Protein 8UNK (pdb70)

Solvent-accessible surface area: 29110 Å² total; per-residue (Å²): 122,57,87,90,66,78,44,112,59,23,75,29,35,27,79,60,9,4,39,72,16,42,107,47,20,2,30,78,3,5,83,21,0,11,54,0,5,60,50,32,1,35,6,4,35,0,46,28,17,60,46,86,71,13,94,2,58,8,22,116,27,119,22,41,58,1,34,102,49,4,43,91,62,42,64,0,0,60,74,1,0,4,2,0,0,59,0,0,56,60,32,4,1,3,23,28,2,23,5,53,16,0,20,54,56,81,73,2,52,0,44,28,4,8,27,2,32,86,30,121,40,45,197,55,8,1,41,0,0,23,4,2,5,39,21,2,84,33,64,11,97,112,76,60,73,28,0,30,92,79,0,17,67,0,0,66,67,55,23,120,43,68,50,67,2,38,69,32,15,64,72,40,104,83,77,81,91,136,174,58,64,43,46,7,18,34,54,2,64,64,30,86,92,1,134,89,115,50,54,22,16,19,3,28,0,57,11,5,0,35,123,32,2,13,85,22,0,35,79,9,3,73,113,18,172,67,47,10,200,49,68,54,54,0,2,12,4,3,1,6,6,53,124,98,47,144,57,0,48,143,52,0,14,13,129,115,22,39,5,2,20,7,2,86,84,85,46,22,63,48,5,89,87,70,17,19,32,59,125,36,90,83,27,19,55,76,67,89,68,15,23,143,62,0,87,69,43,21,106,17,76,28,51,27,95,14,37,35,21,0,20,5,70,0,0,31,23,48,34,227,96,32,0,0,0,0,0,0,4,38,60,33,0,0,0,0,0,1,21,39,105,34,66,54,42,24,38,94,35,55,62,39,145,65,147,115,80,7,1,40,28,0,14,82,17,2,33,67,7,5,46,47,0,42,140,71,36,58,101,116,38,0,57,4,0,0,0,0,8,0,13,5,82,16,53,0,0,50,3,0,0,3,4,0,9,6,6,3,77,78,28,89,71,30,4,1,3,2,2,5,1,0,0,1,9,20,5,6,20,56,45,39,103,91,74,13,2,1,0,6,0,13,50,43,21,4,26,0,1,10,70,45,88,70,67,15,37,47,10,6,23,35,62,66,30,6,3,8,40,2,4,15,47,0,0,128,96,11,121,23,72,83,77,1,14,59,105,0,14,118,46,4,79,50,8,172,118,35,12,113,14,59,24,32,4,22,15,40,18,1,16,0,31,24,1,4,67,16,0,54,148,9,70,62,81,69,51,114,63,52,4,0,0,26,0,2,4,2,1,1,0,2,0,1,0,24,2,0,3,116,0,13,72,84,33,128,18,60,13,0,7,0,3,0,39,12,0,39,0,89,52,2,77,90,1,0,31,38,4,1,133,71,68,100,16,83,39,60,27,9,67,130,54,40,6,5,15,0,0,0,0,0,0,25,1,0,9,13,4,50,111,49,58,65,186,14,62,79,108,98,0,71,24,49,30,51,17,133,4,48,83,4,111,26,98,38,109,152,109,136,58,90,101,51,10,42,71,15,67,69,9,1,21,26,3,36,110,32,50,125,64,105,136,52,102,61,112,60,86,156,142,61,63,73,44,37,58,60,26,33,62,50,21,29,50,7,3,77,96,22,122

Nearest PDB structures (foldseek):
  8up5-assembly1_B  TM=9.935E-01  e=3.273E-28  Methanocaldococcus jannaschii
  9d85-assembly1_B  TM=9.895E-01  e=4.554E-28  Methanocaldococcus jannaschii
  3en9-assembly1_A  TM=9.922E-01  e=3.893E-27  Methanocaldococcus jannaschii
  2vwb-assembly2_B  TM=9.835E-01  e=2.028E-26  Methanocaldococcus jannaschii DSM 2661
  3en9-assembly2_B  TM=9.904E-01  e=1.180E-25  Methanocaldococcus jannaschii

Sequence (691 aa):
DVIIKERVKKGYRDERLDENIRKSRTAREARYLALVKDFGIPAPYIFDVDLDNKRIMMSYINGKLAKDVIEDNLDIAYKIGEIVGKLHKNDVIHNDLTTSNFIFDKDLYIIDFGLGKISNLDRDKAVDLIVFKKAVLSTHHEKFDEIWERFLEGYKSVYDRWEIILELMKDVERRARYPMIIRGIRGARINNEIFNLGKFQILNADVVATKKHVLHAINQAKTKKPIAKSFWMEILVRASGQRQIHEAIKIIGAKDGNVCLICEEETFRKIYELIGGEIDDSVLEINEDKERLIREIFKIRGFGNVVERVLEKIALIELKMICLGLEGTAEKTGVGIVTSDGEVLFNKTIMYKPPREAADHHAETFPKLIKEAFEVVDKNEIDLIAFSQGPGLGPSLRVTATVARTLSLTLKKPIIGVNHCIAHIEIGKLTTEEDPLTLYVSGGNTQVIAYVSKKYRVFGETLDIAVGNCLDQFARYVNLPHPGGPYIEELARKGKKLVDLPYTVKGMDIAFSGLLTAAMRAYDAGERLEDICYSLQEYAFSMLTEITERALAHTNKGEVMLVGGVAANNRLREMLKAMCEGQNVDFYVPPKEFCGDNGAMIAWLGLLMHKNGRWMSLDETKIIPNYRTDMVEVNWIEFPSEDVAKVVYEAVLYEHLSVPYRRSEIDFKLSALRGTVNSYLRWIKAAIDVI

B-factor: mean 118.72, std 49.41, range [30.0, 345.4]

Organism: Methanocaldococcus jannaschii (strain ATCC 43067 / DSM 2661 / JAL-1 / JCM 10045 / NBRC 100440) (NCBI:txid243232)

Structure (mmCIF, N/CA/C/O backbone):
data_8UNK
#
_entry.id   8UNK
#
_cell.length_a   1.00
_cell.length_b   1.00
_cell.length_c   1.00
_cell.angle_alpha   90.00
_cell.angle_beta   90.00
_cell.angle_gamma   90.00
#
_symmetry.space_group_name_H-M   'P 1'
#
loop_
_entity.id
_entity.type
_entity.pdbx_description
1 polymer 'Probable bifunctional tRNA threonylcarbamoyladenosine biosynthesis protein'
2 polymer 'Regulatory protein Cgi121'
3 polymer 'Probable bifunctional tRNA threonylcarbamoyladenosine biosynthesis protein'
4 polymer 'KEOPS complex Pcc1-like subunit'
#
loop_
_atom_site.group_PDB
_atom_site.id
_atom_site.type_symbol
_atom_site.label_atom_id
_atom_site.label_alt_id
_atom_site.label_comp_id
_atom_site.label_asym_id
_atom_site.label_entity_id
_atom_site.label_seq_id
_atom_site.pdbx_PDB_ins_code
_atom_site.Cartn_x
_atom_site.Cartn_y
_atom_site.Cartn_z
_atom_site.occupancy
_atom_site.B_iso_or_equiv
_atom_site.auth_seq_id
_atom_site.auth_comp_id
_atom_site.auth_asym_id
_atom_site.auth_atom_id
_atom_site.pdbx_PDB_model_num
ATOM 1 N N . ASP A 1 24 ? 89.189 108.458 136.996 1.00 104.19 356 ASP B N 1
ATOM 2 C CA . ASP A 1 24 ? 89.036 107.737 135.739 1.00 104.68 356 ASP B CA 1
ATOM 3 C C . ASP A 1 24 ? 90.381 107.223 135.239 1.00 104.85 356 ASP B C 1
ATOM 4 O O . ASP A 1 24 ? 91.437 107.664 135.693 1.00 104.27 356 ASP B O 1
ATOM 8 N N . VAL A 1 25 ? 90.334 106.276 134.304 1.00 98.62 357 VAL B N 1
ATOM 9 C CA . VAL A 1 25 ? 91.540 105.654 133.775 1.00 96.94 357 VAL B CA 1
ATOM 10 C C . VAL A 1 25 ? 91.144 104.815 132.570 1.00 96.68 357 VAL B C 1
ATOM 11 O O . VAL A 1 25 ? 90.010 104.339 132.476 1.00 98.78 357 VAL B O 1
ATOM 24 N N . ILE A 1 26 ? 92.084 104.638 131.641 1.00 95.10 358 ILE B N 1
ATOM 25 C CA . ILE A 1 26 ? 91.853 103.869 130.425 1.00 96.60 358 ILE B CA 1
ATOM 26 C C . ILE A 1 26 ? 93.011 102.904 130.212 1.00 96.88 358 ILE B C 1
ATOM 27 O O . ILE A 1 26 ? 94.150 103.164 130.615 1.00 97.74 358 ILE B O 1
ATOM 43 N N . ILE A 1 27 ? 92.715 101.797 129.535 1.00 86.26 359 ILE B N 1
ATOM 44 C CA . ILE A 1 27 ? 93.663 100.709 129.318 1.00 84.20 359 ILE B CA 1
ATOM 45 C C . ILE A 1 27 ? 93.936 100.592 127.824 1.00 85.51 359 ILE B C 1
ATOM 46 O O . ILE A 1 27 ? 93.000 100.570 127.015 1.00 86.23 359 ILE B O 1
ATOM 62 N N . LYS A 1 28 ? 95.215 100.517 127.462 1.00 75.32 360 LYS B N 1
ATOM 63 C CA . LYS A 1 28 ? 95.660 100.490 126.076 1.00 76.42 360 LYS B CA 1
ATOM 64 C C . LYS A 1 28 ? 96.434 99.203 125.827 1.00 77.20 360 LYS B C 1
ATOM 65 O O . LYS A 1 28 ? 97.306 98.834 126.622 1.00 76.47 360 LYS B O 1
ATOM 84 N N . GLU A 1 29 ? 96.120 98.529 124.719 1.00 82.21 361 GLU B N 1
ATOM 85 C CA . GLU A 1 29 ? 96.681 97.221 124.408 1.00 80.60 361 GLU B CA 1
ATOM 86 C C . GLU A 1 29 ? 97.223 97.201 122.986 1.00 81.19 361 GLU B C 1
ATOM 87 O O . GLU A 1 29 ? 96.633 97.792 122.077 1.00 79.34 361 GLU B O 1
ATOM 99 N N . ARG A 1 30 ? 98.350 96.509 122.801 1.00 77.26 362 ARG B N 1
ATOM 100 C CA . ARG A 1 30 ? 98.950 96.319 121.480 1.00 76.77 362 ARG B CA 1
ATOM 101 C C . ARG A 1 30 ? 98.541 94.938 120.975 1.00 72.04 362 ARG B C 1
ATOM 102 O O . ARG A 1 30 ? 99.256 93.947 121.125 1.00 71.40 362 ARG B O 1
ATOM 123 N N . VAL A 1 31 ? 97.357 94.885 120.360 1.00 76.03 363 VAL B N 1
ATOM 124 C CA . VAL A 1 31 ? 96.817 93.609 119.912 1.00 78.84 363 VAL B CA 1
ATOM 125 C C . VAL A 1 31 ? 97.794 92.934 118.953 1.00 79.02 363 VAL B C 1
ATOM 126 O O . VAL A 1 31 ? 98.625 93.578 118.302 1.00 78.74 363 VAL B O 1
ATOM 139 N N . LYS A 1 32 ? 97.687 91.610 118.875 1.00 77.06 364 LYS B N 1
ATOM 140 C CA . LYS A 1 32 ? 98.550 90.804 118.016 1.00 75.85 364 LYS B CA 1
ATOM 141 C C . LYS A 1 32 ? 97.920 90.725 116.633 1.00 74.75 364 LYS B C 1
ATOM 142 O O . LYS A 1 32 ? 97.089 89.855 116.364 1.00 75.79 364 LYS B O 1
ATOM 146 N N . LYS A 1 33 ? 98.316 91.639 115.747 1.00 68.94 365 LYS B N 1
ATOM 147 C CA . LYS A 1 33 ? 97.799 91.643 114.385 1.00 68.85 365 LYS B CA 1
ATOM 148 C C . LYS A 1 33 ? 98.119 90.317 113.708 1.00 67.94 365 LYS B C 1
ATOM 149 O O . LYS A 1 33 ? 99.287 89.926 113.610 1.00 67.79 365 LYS B O 1
ATOM 153 N N . GLY A 1 34 ? 97.083 89.622 113.239 1.00 70.28 366 GLY B N 1
ATOM 154 C CA . GLY A 1 34 ? 97.278 88.288 112.701 1.00 69.94 366 GLY B CA 1
ATOM 155 C C . GLY A 1 34 ? 98.130 88.259 111.448 1.00 70.49 366 GLY B C 1
ATOM 156 O O . GLY A 1 34 ? 98.868 87.297 111.219 1.00 68.44 366 GLY B O 1
ATOM 160 N N . TYR A 1 35 ? 98.044 89.302 110.621 1.00 74.05 367 TYR B N 1
ATOM 161 C CA . TYR A 1 35 ? 98.709 89.267 109.324 1.00 73.08 367 TYR B CA 1
ATOM 162 C C . TYR A 1 35 ? 100.222 89.142 109.444 1.00 72.23 367 TYR B C 1
ATOM 163 O O . TYR A 1 35 ? 100.875 88.743 108.475 1.00 72.97 367 TYR B O 1
ATOM 181 N N . ARG A 1 36 ? 100.794 89.468 110.596 1.00 71.88 368 ARG B N 1
ATOM 182 C CA . ARG A 1 36 ? 102.239 89.479 110.762 1.00 70.80 368 ARG B CA 1
ATOM 183 C C . ARG A 1 36 ? 102.706 88.249 111.530 1.00 68.60 368 ARG B C 1
ATOM 184 O O . ARG A 1 36 ? 101.920 87.526 112.147 1.00 68.20 368 ARG B O 1
ATOM 205 N N . ASP A 1 37 ? 104.015 88.018 111.479 1.00 65.44 369 ASP B N 1
ATOM 206 C CA . ASP A 1 37 ? 104.600 86.868 112.151 1.00 66.84 369 ASP B CA 1
ATOM 207 C C . ASP A 1 37 ? 104.377 86.966 113.653 1.00 67.72 369 ASP B C 1
ATOM 208 O O . ASP A 1 37 ? 104.628 88.008 114.263 1.00 71.11 369 ASP B O 1
ATOM 217 N N . GLU A 1 38 ? 103.919 85.865 114.253 1.00 63.98 370 GLU B N 1
ATOM 218 C CA . GLU A 1 38 ? 103.600 85.881 115.677 1.00 62.51 370 GLU B CA 1
ATOM 219 C C . GLU A 1 38 ? 104.829 86.205 116.516 1.00 61.35 370 GLU B C 1
ATOM 220 O O . GLU A 1 38 ? 104.747 86.983 117.473 1.00 63.46 370 GLU B O 1
ATOM 224 N N . ARG A 1 39 ? 105.978 85.620 116.174 1.00 65.86 371 ARG B N 1
ATOM 225 C CA . ARG A 1 39 ? 107.196 85.871 116.939 1.00 66.20 371 ARG B CA 1
ATOM 226 C C . ARG A 1 39 ? 107.541 87.355 116.940 1.00 67.59 371 ARG B C 1
ATOM 227 O O . ARG A 1 39 ? 107.562 88.006 117.993 1.00 70.74 371 ARG B O 1
ATOM 231 N N . LEU A 1 40 ? 107.813 87.911 115.757 1.00 68.93 372 LEU B N 1
ATOM 232 C CA . LEU A 1 40 ? 108.146 89.327 115.673 1.00 66.11 372 LEU B CA 1
ATOM 233 C C . LEU A 1 40 ? 106.966 90.201 116.072 1.00 64.54 372 LEU B C 1
ATOM 234 O O . LEU A 1 40 ? 107.167 91.310 116.569 1.00 70.08 372 LEU B O 1
ATOM 250 N N . ASP A 1 41 ? 105.735 89.731 115.871 1.00 65.06 373 ASP B N 1
ATOM 251 C CA . ASP A 1 41 ? 104.583 90.505 116.324 1.00 64.56 373 ASP B CA 1
ATOM 252 C C . ASP A 1 41 ? 104.640 90.728 117.829 1.00 66.60 373 ASP B C 1
ATOM 253 O O . ASP A 1 41 ? 104.535 91.863 118.307 1.00 71.97 373 ASP B O 1
ATOM 262 N N . GLU A 1 42 ? 104.814 89.649 118.594 1.00 70.81 374 GLU B N 1
ATOM 263 C CA . GLU A 1 42 ? 104.921 89.779 120.043 1.00 69.10 374 GLU B CA 1
ATOM 264 C C . GLU A 1 42 ? 106.151 90.586 120.430 1.00 69.90 374 GLU B C 1
ATOM 265 O O . GLU A 1 42 ? 106.097 91.412 121.349 1.00 73.57 374 GLU B O 1
ATOM 269 N N . ASN A 1 43 ? 107.274 90.358 119.746 1.00 71.63 375 ASN B N 1
ATOM 270 C CA . ASN A 1 43 ? 108.487 91.109 120.055 1.00 72.56 375 ASN B CA 1
ATOM 271 C C . ASN A 1 43 ? 108.254 92.608 119.907 1.00 69.83 375 ASN B C 1
ATOM 272 O O . ASN A 1 43 ? 108.598 93.397 120.796 1.00 73.61 375 ASN B O 1
ATOM 283 N N . ILE A 1 44 ? 107.659 93.017 118.787 1.00 59.46 376 ILE B N 1
ATOM 284 C CA . ILE A 1 44 ? 107.446 94.434 118.525 1.00 58.92 376 ILE B CA 1
ATOM 285 C C . ILE A 1 44 ? 106.406 95.003 119.475 1.00 59.85 376 ILE B C 1
ATOM 286 O O . ILE A 1 44 ? 106.533 96.141 119.933 1.00 68.23 376 ILE B O 1
ATOM 302 N N . ARG A 1 45 ? 105.357 94.238 119.784 1.00 66.10 377 ARG B N 1
ATOM 303 C CA . ARG A 1 45 ? 104.374 94.730 120.742 1.00 66.54 377 ARG B CA 1
ATOM 304 C C . ARG A 1 45 ? 105.018 94.984 122.098 1.00 66.83 377 ARG B C 1
ATOM 305 O O . ARG A 1 45 ? 104.781 96.026 122.721 1.00 69.41 377 ARG B O 1
ATOM 326 N N . LYS A 1 46 ? 105.849 94.049 122.565 1.00 70.96 378 LYS B N 1
ATOM 327 C CA . LYS A 1 46 ? 106.519 94.229 123.848 1.00 69.92 378 LYS B CA 1
ATOM 328 C C . LYS A 1 46 ? 107.449 95.434 123.813 1.00 71.37 378 LYS B C 1
ATOM 329 O O . LYS A 1 46 ? 107.454 96.258 124.736 1.00 75.85 378 LYS B O 1
ATOM 348 N N . SER A 1 47 ? 108.250 95.551 122.752 1.00 65.69 379 SER B N 1
ATOM 349 C CA . SER A 1 47 ? 109.192 96.662 122.665 1.00 64.18 379 SER B CA 1
ATOM 350 C C . SER A 1 47 ? 108.462 97.996 122.630 1.00 63.55 379 SER B C 1
ATOM 351 O O . SER A 1 47 ? 108.883 98.960 123.278 1.00 70.13 379 SER B O 1
ATOM 359 N N . ARG A 1 48 ? 107.361 98.070 121.883 1.00 61.37 380 ARG B N 1
ATOM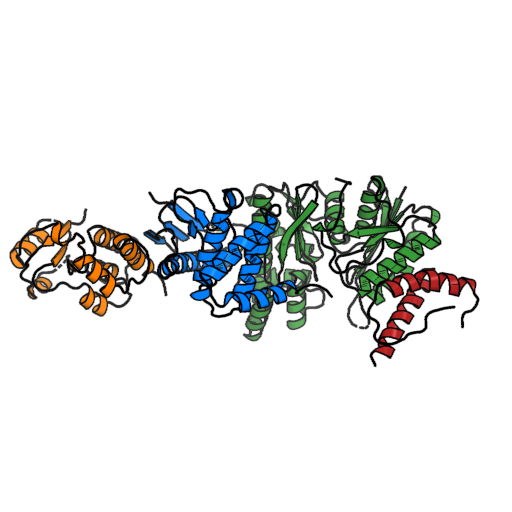 360 C CA . ARG A 1 48 ? 106.629 99.323 121.775 1.00 60.48 380 ARG B CA 1
ATOM 361 C C . ARG A 1 48 ? 105.934 99.667 123.083 1.00 64.02 380 ARG B C 1
ATOM 362 O O . ARG A 1 48 ? 105.891 100.837 123.471 1.00 68.92 380 ARG B O 1
ATOM 383 N N . THR A 1 49 ? 105.396 98.669 123.785 1.00 65.87 381 THR B N 1
ATOM 384 C CA . THR A 1 49 ? 104.807 98.938 125.092 1.00 65.41 381 THR B CA 1
ATOM 385 C C . THR A 1 49 ? 105.858 99.455 126.067 1.00 67.02 381 THR B C 1
ATOM 386 O O . THR A 1 49 ? 105.622 100.431 126.791 1.00 70.81 381 THR B O 1
ATOM 397 N N . ALA A 1 50 ? 107.036 98.826 126.085 1.00 58.34 382 ALA B N 1
ATOM 398 C CA . ALA A 1 50 ? 108.094 99.263 126.989 1.00 59.67 382 ALA B CA 1
ATOM 399 C C . ALA A 1 50 ? 108.548 100.680 126.662 1.00 62.98 382 ALA B C 1
ATOM 400 O O . ALA A 1 50 ? 108.696 101.520 127.558 1.00 65.18 382 ALA B O 1
ATOM 407 N N . ARG A 1 51 ? 108.780 100.964 125.379 1.00 65.54 383 ARG B N 1
ATOM 408 C CA . ARG A 1 51 ? 109.216 102.300 124.990 1.00 64.51 383 ARG B CA 1
ATOM 409 C C . ARG A 1 51 ? 108.150 103.339 125.305 1.00 64.42 383 ARG B C 1
ATOM 410 O O . ARG A 1 51 ? 108.463 104.427 125.803 1.00 69.99 383 ARG B O 1
ATOM 431 N N . GLU A 1 52 ? 106.884 103.029 125.020 1.00 64.55 384 GLU B N 1
ATOM 432 C CA . GLU A 1 52 ? 105.816 103.972 125.313 1.00 64.59 384 GLU B CA 1
ATOM 433 C C . GLU A 1 52 ? 105.759 104.272 126.800 1.00 69.04 384 GLU B C 1
ATOM 434 O O . GLU A 1 52 ? 105.677 105.434 127.202 1.00 75.39 384 GLU B O 1
ATOM 446 N N . ALA A 1 53 ? 105.810 103.237 127.639 1.00 67.79 385 ALA B N 1
ATOM 447 C CA . ALA A 1 53 ? 105.789 103.473 129.078 1.00 67.78 385 ALA B CA 1
ATOM 448 C C . ALA A 1 53 ? 106.960 104.349 129.496 1.00 66.09 385 ALA B C 1
ATOM 449 O O . ALA A 1 53 ? 106.779 105.392 130.142 1.00 67.20 385 ALA B O 1
ATOM 456 N N . ARG A 1 54 ? 108.172 103.955 129.099 1.00 61.00 386 ARG B N 1
ATOM 457 C CA . ARG A 1 54 ? 109.362 104.664 129.547 1.00 62.05 386 ARG B CA 1
ATOM 458 C C . ARG A 1 54 ? 109.317 106.127 129.142 1.00 63.31 386 ARG B C 1
ATOM 459 O O . ARG A 1 54 ? 109.615 107.009 129.954 1.00 67.45 386 ARG B O 1
ATOM 480 N N . TYR A 1 55 ? 108.930 106.414 127.899 1.00 68.32 387 TYR B N 1
ATOM 481 C CA . TYR A 1 55 ? 109.010 107.788 127.426 1.00 64.16 387 TYR B CA 1
ATOM 482 C C . TYR A 1 55 ? 107.808 108.621 127.845 1.00 64.70 387 TYR B C 1
ATOM 483 O O . TYR A 1 55 ? 107.972 109.808 128.135 1.00 70.54 387 TYR B O 1
ATOM 501 N N . LEU A 1 56 ? 106.607 108.045 127.910 1.00 63.94 388 LEU B N 1
ATOM 502 C CA . LEU A 1 56 ? 105.491 108.772 128.495 1.00 64.69 388 LEU B CA 1
ATOM 503 C C . LEU A 1 56 ? 105.748 109.114 129.951 1.00 65.39 388 LEU B C 1
ATOM 504 O O . LEU A 1 56 ? 105.184 110.089 130.456 1.00 64.83 388 LEU B O 1
ATOM 520 N N . ALA A 1 57 ? 106.575 108.330 130.645 1.00 70.98 389 ALA B N 1
ATOM 521 C CA . ALA A 1 57 ? 106.947 108.709 132.002 1.00 71.47 389 ALA B CA 1
ATOM 522 C C . ALA A 1 57 ? 108.041 109.770 132.000 1.00 70.83 389 ALA B C 1
ATOM 523 O O . ALA A 1 57 ? 107.919 110.798 132.675 1.00 71.65 389 ALA B O 1
ATOM 530 N N . LEU A 1 58 ? 109.113 109.541 131.239 1.00 67.28 390 LEU B N 1
ATOM 531 C CA . LEU A 1 58 ? 110.238 110.468 131.213 1.00 66.86 390 LEU B CA 1
ATOM 532 C C . LEU A 1 58 ? 109.860 111.829 130.647 1.00 68.66 390 LEU B C 1
ATOM 533 O O . LEU A 1 58 ? 110.588 112.801 130.869 1.00 70.15 390 LEU B O 1
ATOM 549 N N . VAL A 1 59 ? 108.748 111.923 129.916 1.00 72.89 391 VAL B N 1
ATOM 550 C CA . VAL A 1 59 ? 108.376 113.191 129.302 1.00 70.56 391 VAL B CA 1
ATOM 551 C C . VAL A 1 59 ? 108.017 114.220 130.364 1.00 71.48 391 VAL B C 1
ATOM 552 O O . VAL A 1 59 ? 108.294 115.413 130.198 1.00 74.97 391 VAL B O 1
ATOM 565 N N . LYS A 1 60 ? 107.401 113.789 131.467 1.00 76.36 392 LYS B N 1
ATOM 566 C CA . LYS A 1 60 ? 107.014 114.720 132.519 1.00 77.31 392 LYS B CA 1
ATOM 567 C C . LYS A 1 60 ? 108.208 115.315 133.252 1.00 77.63 392 LYS B C 1
ATOM 568 O O . LYS A 1 60 ? 108.036 116.296 133.982 1.00 78.15 392 LYS B O 1
ATOM 587 N N . ASP A 1 61 ? 109.406 114.754 133.080 1.00 83.26 393 ASP B N 1
ATOM 588 C CA . ASP A 1 61 ? 110.595 115.375 133.648 1.00 82.30 393 ASP B CA 1
ATOM 589 C C . ASP A 1 61 ? 110.871 116.736 133.027 1.00 81.00 393 ASP B C 1
ATOM 590 O O . ASP A 1 61 ? 111.664 117.507 133.577 1.00 82.98 393 ASP B O 1
ATOM 599 N N . PHE A 1 62 ? 110.242 117.042 131.892 1.00 69.49 394 PHE B N 1
ATOM 600 C CA . PHE A 1 62 ? 110.471 118.285 131.169 1.00 67.32 394 PHE B CA 1
ATOM 601 C C . PHE A 1 62 ? 109.246 119.192 131.178 1.00 66.47 394 PHE B C 1
ATOM 602 O O . PHE A 1 62 ? 109.145 120.100 130.349 1.00 68.78 394 PHE B O 1
ATOM 619 N N . GLY A 1 63 ? 108.312 118.962 132.096 1.00 71.60 395 GLY B N 1
ATOM 620 C CA . GLY A 1 63 ? 107.157 119.824 132.233 1.00 73.72 395 GLY B CA 1
ATOM 621 C C . GLY A 1 63 ? 106.075 119.618 131.202 1.00 74.00 395 GLY B C 1
ATOM 622 O O . GLY A 1 63 ? 105.131 120.414 131.155 1.00 75.08 395 GLY B O 1
ATOM 626 N N . ILE A 1 64 ? 106.173 118.579 130.381 1.00 64.78 396 ILE B N 1
ATOM 627 C CA . ILE A 1 64 ? 105.210 118.326 129.314 1.00 62.53 396 ILE B CA 1
ATOM 628 C C . ILE A 1 64 ? 104.031 117.565 129.916 1.00 63.50 396 ILE B C 1
ATOM 629 O O . ILE A 1 64 ? 104.237 116.473 130.465 1.00 67.69 396 ILE B O 1
ATOM 645 N N . PRO A 1 65 ? 102.809 118.085 129.837 1.00 65.38 397 PRO B N 1
ATOM 646 C CA . PRO A 1 65 ? 101.661 117.311 130.321 1.00 68.55 397 PRO B CA 1
ATOM 647 C C . PRO A 1 65 ? 101.542 115.993 129.570 1.00 69.78 397 PRO B C 1
ATOM 648 O O . PRO A 1 65 ? 101.815 115.914 128.371 1.00 69.31 397 PRO B O 1
ATOM 659 N N . ALA A 1 66 ? 101.145 114.950 130.291 1.00 69.41 398 ALA B N 1
ATOM 660 C CA . ALA A 1 66 ? 101.003 113.622 129.713 1.00 69.22 398 ALA B CA 1
ATOM 661 C C . ALA A 1 66 ? 100.160 112.777 130.656 1.00 71.27 398 ALA B C 1
ATOM 662 O O . ALA A 1 66 ? 100.029 113.109 131.840 1.00 70.75 398 ALA B O 1
ATOM 669 N N . PRO A 1 67 ? 99.563 111.693 130.164 1.00 75.89 399 PRO B N 1
ATOM 670 C CA . PRO A 1 67 ? 98.836 110.791 131.062 1.00 75.25 399 PRO B CA 1
ATOM 671 C C . PRO A 1 67 ? 99.777 110.047 131.998 1.00 75.14 399 PRO B C 1
ATOM 672 O O . PRO A 1 67 ? 100.910 109.711 131.645 1.00 74.48 399 PRO B O 1
ATOM 683 N N . TYR A 1 68 ? 99.287 109.793 133.209 1.00 82.65 400 TYR B N 1
ATOM 684 C CA . TYR A 1 68 ? 100.038 109.047 134.205 1.00 81.76 400 TYR B CA 1
ATOM 685 C C . TYR A 1 68 ? 99.968 107.551 133.918 1.00 83.04 400 TYR B C 1
ATOM 686 O O . TYR A 1 68 ? 98.925 107.012 133.544 1.00 84.09 400 TYR B O 1
ATOM 704 N N . ILE A 1 69 ? 101.100 106.877 134.114 1.00 83.24 401 ILE B N 1
ATOM 705 C CA . ILE A 1 69 ? 101.190 105.436 133.904 1.00 81.13 401 ILE B CA 1
ATOM 706 C C . ILE A 1 69 ? 100.861 104.737 135.216 1.00 81.15 401 ILE B C 1
ATOM 707 O O . ILE A 1 69 ? 101.749 104.471 136.032 1.00 82.92 401 ILE B O 1
ATOM 723 N N . PHE A 1 70 ? 99.578 104.446 135.436 1.00 83.76 402 PHE B N 1
ATOM 724 C CA . PHE A 1 70 ? 99.177 103.852 136.706 1.00 84.47 402 PHE B CA 1
ATOM 725 C C . PHE A 1 70 ? 99.680 102.419 136.833 1.00 83.06 402 PHE B C 1
ATOM 726 O O . PHE A 1 70 ? 100.157 102.023 137.902 1.00 82.18 402 PHE B O 1
ATOM 743 N N . ASP A 1 71 ? 99.583 101.622 135.769 1.00 86.70 403 ASP B N 1
ATOM 744 C CA . ASP A 1 71 ? 100.078 100.252 135.835 1.00 87.76 403 ASP B CA 1
ATOM 745 C C . ASP A 1 71 ? 100.531 99.780 134.460 1.00 86.16 403 ASP B C 1
ATOM 746 O O . ASP A 1 71 ? 100.044 100.259 133.433 1.00 83.30 403 ASP B O 1
ATOM 750 N N . VAL A 1 72 ? 101.454 98.821 134.459 1.00 81.41 404 VAL B N 1
ATOM 751 C CA . VAL A 1 72 ? 102.086 98.309 133.251 1.00 80.58 404 VAL B CA 1
ATOM 752 C C . VAL A 1 72 ? 102.014 96.788 133.271 1.00 84.86 404 VAL B C 1
ATOM 753 O O . VAL A 1 72 ? 102.126 96.159 134.328 1.00 85.13 404 VAL B O 1
ATOM 766 N N . ASP A 1 73 ? 101.824 96.195 132.091 1.00 87.78 405 ASP B N 1
ATOM 767 C CA . ASP A 1 73 ? 101.816 94.740 131.941 1.00 84.85 405 ASP B CA 1
ATOM 768 C C . ASP A 1 73 ? 102.480 94.407 130.609 1.00 86.12 405 ASP B C 1
ATOM 769 O O . ASP A 1 73 ? 101.856 94.529 129.551 1.00 87.40 405 ASP B O 1
ATOM 778 N N . LEU A 1 74 ? 103.748 93.993 130.666 1.00 75.31 406 LEU B N 1
ATOM 779 C CA . LEU A 1 74 ? 104.473 93.664 129.443 1.00 76.63 406 LEU B CA 1
ATOM 780 C C . LEU A 1 74 ? 103.990 92.348 128.846 1.00 76.86 406 LEU B C 1
ATOM 781 O O . LEU A 1 74 ? 103.851 92.230 127.623 1.00 77.56 406 LEU B O 1
ATOM 797 N N . ASP A 1 75 ? 103.734 91.345 129.689 1.00 71.12 407 ASP B N 1
ATOM 798 C CA . ASP A 1 75 ? 103.292 90.050 129.181 1.00 69.15 407 ASP B CA 1
ATOM 799 C C . ASP A 1 75 ? 101.984 90.181 128.412 1.00 70.00 407 ASP B C 1
ATOM 800 O O . ASP A 1 75 ? 101.866 89.704 127.278 1.00 70.92 407 ASP B O 1
ATOM 804 N N . ASN A 1 76 ? 100.990 90.832 129.010 1.00 86.63 408 ASN B N 1
ATOM 805 C CA . ASN A 1 76 ? 99.711 91.056 128.350 1.00 87.69 408 ASN B CA 1
ATOM 806 C C . ASN A 1 76 ? 99.735 92.246 127.403 1.00 88.14 408 ASN B C 1
ATOM 807 O O . ASN A 1 76 ? 98.754 92.462 126.685 1.00 89.93 408 ASN B O 1
ATOM 818 N N . LYS A 1 77 ? 100.820 93.018 127.381 1.00 76.13 409 LYS B N 1
ATOM 819 C CA . LYS A 1 77 ? 100.916 94.203 126.532 1.00 74.38 409 LYS B CA 1
ATOM 820 C C . LYS A 1 77 ? 99.788 95.183 126.839 1.00 75.35 409 LYS B C 1
ATOM 821 O O . LYS A 1 77 ? 99.233 95.818 125.940 1.00 76.69 409 LYS B O 1
ATOM 840 N N . ARG A 1 78 ? 99.445 95.308 128.118 1.00 84.32 410 ARG B N 1
ATOM 841 C CA . ARG A 1 78 ? 98.355 96.166 128.562 1.00 85.03 410 ARG B CA 1
ATOM 842 C C . ARG A 1 78 ? 98.916 97.224 129.500 1.00 85.05 410 ARG B C 1
ATOM 843 O O . ARG A 1 78 ? 99.482 96.892 130.546 1.00 86.30 410 ARG B O 1
ATOM 864 N N . ILE A 1 79 ? 98.755 98.491 129.131 1.00 81.07 411 ILE B N 1
ATOM 865 C CA . ILE A 1 79 ? 99.212 99.610 129.944 1.00 80.62 411 ILE B CA 1
ATOM 866 C C . ILE A 1 79 ? 97.992 100.427 130.342 1.00 80.61 411 ILE B C 1
ATOM 867 O O . ILE A 1 79 ? 97.235 100.882 129.479 1.00 79.60 411 ILE B O 1
ATOM 883 N N . MET A 1 80 ? 97.797 100.598 131.644 1.00 87.04 412 MET B N 1
ATOM 884 C CA . MET A 1 80 ? 96.660 101.327 132.183 1.00 87.72 412 MET B CA 1
ATOM 885 C C . MET A 1 80 ? 97.133 102.688 132.680 1.00 88.55 412 MET B C 1
ATOM 886 O O . MET A 1 80 ? 97.993 102.773 133.566 1.00 90.55 412 MET B O 1
ATOM 900 N N . MET A 1 81 ? 96.603 103.746 132.065 1.00 83.87 413 MET B N 1
ATOM 901 C CA . MET A 1 81 ? 97.052 105.111 132.292 1.00 83.65 413 MET B CA 1
ATOM 902 C C . MET A 1 81 ? 95.851 106.017 132.505 1.00 85.55 413 MET B C 1
ATOM 903 O O . MET A 1 81 ? 94.718 105.672 132.168 1.00 85.76 413 MET B O 1
ATOM 917 N N . SER A 1 82 ? 96.122 107.202 133.044 1.00 84.63 414 SER B N 1
ATOM 918 C CA . SER A 1 82 ? 95.061 108.165 133.298 1.00 83.50 414 SER B CA 1
ATOM 919 C C . SER A 1 82 ? 94.349 108.533 132.003 1.00 82.44 414 SER B C 1
ATOM 920 O O . SER A 1 82 ? 94.970 108.655 130.944 1.00 81.54 414 SER B O 1
ATOM 928 N N . TYR A 1 83 ? 93.032 108.704 132.093 1.00 95.78 415 TYR B N 1
ATOM 929 C CA . TYR A 1 83 ? 92.212 109.078 130.947 1.00 97.32 415 TYR B CA 1
ATOM 930 C C . TYR A 1 83 ? 92.054 110.593 130.921 1.00 98.11 415 TYR B C 1
ATOM 931 O O . TYR A 1 83 ? 91.691 111.202 131.933 1.00 98.11 415 TYR B O 1
ATOM 949 N N . ILE A 1 84 ? 92.318 111.196 129.765 1.00 88.19 416 ILE B N 1
ATOM 950 C CA . ILE A 1 84 ? 92.253 112.642 129.590 1.00 87.27 416 ILE B CA 1
ATOM 951 C C . ILE A 1 84 ? 91.034 112.961 128.738 1.00 87.33 416 ILE B C 1
ATOM 952 O O . ILE A 1 84 ? 90.879 112.424 127.635 1.00 87.36 416 ILE B O 1
ATOM 968 N N . ASN A 1 85 ? 90.171 113.837 129.245 1.00 105.97 417 ASN B N 1
ATOM 969 C CA . ASN A 1 85 ? 88.938 114.209 128.553 1.00 105.27 417 ASN B CA 1
ATOM 970 C C . ASN A 1 85 ? 89.193 115.503 127.792 1.00 104.98 417 ASN B C 1
ATOM 971 O O . ASN A 1 85 ? 88.868 116.593 128.268 1.00 106.55 417 ASN B O 1
ATOM 982 N N . GLY A 1 86 ? 89.777 115.382 126.603 1.00 92.89 418 GLY B N 1
ATOM 983 C CA . GLY A 1 86 ? 90.035 116.538 125.768 1.00 93.26 418 GLY B CA 1
ATOM 984 C C . GLY A 1 86 ? 90.070 116.189 124.296 1.00 93.08 418 GLY B C 1
ATOM 985 O O . GLY A 1 86 ? 90.460 115.078 123.924 1.00 92.62 418 GLY B O 1
ATOM 989 N N . LYS A 1 87 ? 89.667 117.130 123.448 1.00 93.64 419 LYS B N 1
ATOM 990 C CA . LYS A 1 87 ? 89.680 116.890 122.013 1.00 93.09 419 LYS B CA 1
ATOM 991 C C . LYS A 1 87 ? 91.108 116.678 121.526 1.00 92.22 419 LYS B C 1
ATOM 992 O O . LYS A 1 87 ? 92.049 117.316 122.006 1.00 92.50 419 LYS B O 1
ATOM 996 N N . LEU A 1 88 ? 91.266 115.770 120.570 1.00 79.22 420 LEU B N 1
ATOM 997 C CA . LEU A 1 88 ? 92.575 115.518 119.990 1.00 78.73 420 LEU B CA 1
ATOM 998 C C . LEU A 1 88 ? 93.061 116.751 119.238 1.00 80.28 420 LEU B C 1
ATOM 999 O O . LEU A 1 88 ? 92.269 117.554 118.739 1.00 81.29 420 LEU B O 1
ATOM 1015 N N . ALA A 1 89 ? 94.384 116.901 119.165 1.00 81.38 421 ALA B N 1
ATOM 1016 C CA . ALA A 1 89 ? 94.953 118.072 118.505 1.00 82.33 421 ALA B CA 1
ATOM 1017 C C . ALA A 1 89 ? 94.474 118.171 117.062 1.00 80.51 421 ALA B C 1
ATOM 1018 O O . ALA A 1 89 ? 94.069 119.245 116.602 1.00 81.46 421 ALA B O 1
ATOM 1025 N N . LYS A 1 90 ? 94.494 117.052 116.336 1.00 81.37 422 LYS B N 1
ATOM 1026 C CA . LYS A 1 90 ? 94.039 117.059 114.951 1.00 83.39 422 LYS B CA 1
ATOM 1027 C C . LYS A 1 90 ? 92.589 117.499 114.824 1.00 84.04 422 LYS B C 1
ATOM 1028 O O . LYS A 1 90 ? 92.179 117.939 113.744 1.00 84.10 422 LYS B O 1
ATOM 1032 N N . ASP A 1 91 ? 91.804 117.390 115.894 1.00 94.24 423 ASP B N 1
ATOM 1033 C CA . ASP A 1 91 ? 90.397 117.762 115.822 1.00 95.55 423 ASP B CA 1
ATOM 1034 C C . ASP A 1 91 ? 90.189 119.271 115.865 1.00 96.93 423 ASP B C 1
ATOM 1035 O O . ASP A 1 91 ? 89.244 119.773 115.245 1.00 97.67 423 ASP B O 1
ATOM 1044 N N . VAL A 1 92 ? 91.041 120.008 116.578 1.00 91.48 424 VAL B N 1
ATOM 1045 C CA . VAL A 1 92 ? 90.791 121.426 116.823 1.00 90.12 424 VAL B CA 1
ATOM 1046 C C . VAL A 1 92 ? 92.021 122.275 116.521 1.00 89.70 424 VAL B C 1
ATOM 1047 O O . VAL A 1 92 ? 91.987 123.501 116.680 1.00 91.45 424 VAL B O 1
ATOM 1060 N N . ILE A 1 93 ? 93.113 121.647 116.080 1.00 83.70 425 ILE B N 1
ATOM 1061 C CA . ILE A 1 93 ? 94.323 122.415 115.792 1.00 84.03 425 ILE B CA 1
ATOM 1062 C C . ILE A 1 93 ? 94.036 123.481 114.743 1.00 85.09 425 ILE B C 1
ATOM 1063 O O . ILE A 1 93 ? 94.422 124.646 114.899 1.00 85.68 425 ILE B O 1
ATOM 1079 N N . GLU A 1 94 ? 93.352 123.106 113.661 1.00 92.19 426 GLU B N 1
ATOM 1080 C CA . GLU A 1 94 ? 93.020 124.078 112.625 1.00 93.55 426 GLU B CA 1
ATOM 1081 C C . GLU A 1 94 ? 92.068 125.142 113.157 1.00 94.48 426 GLU B C 1
ATOM 1082 O O . GLU A 1 94 ? 92.258 126.339 112.913 1.00 94.07 426 GLU B O 1
ATOM 1086 N N . ASP A 1 95 ? 91.037 124.724 113.895 1.00 98.74 427 ASP B N 1
ATOM 1087 C CA . ASP A 1 95 ? 90.061 125.681 114.407 1.00 98.64 427 ASP B CA 1
ATOM 1088 C C . ASP A 1 95 ? 90.711 126.669 115.366 1.00 97.24 427 ASP B C 1
ATOM 1089 O O . ASP A 1 95 ? 90.413 127.869 115.330 1.00 97.22 427 ASP B O 1
ATOM 1093 N N . ASN A 1 96 ? 91.596 126.185 116.232 1.00 88.11 428 ASN B N 1
ATOM 1094 C CA . ASN A 1 96 ? 92.321 127.013 117.194 1.00 87.48 428 ASN B CA 1
ATOM 1095 C C . ASN A 1 96 ? 93.808 126.833 116.903 1.00 87.66 428 ASN B C 1
ATOM 1096 O O . ASN A 1 96 ? 94.429 125.866 117.349 1.00 87.95 428 ASN B O 1
ATOM 1107 N N . LEU A 1 97 ? 94.378 127.777 116.152 1.00 88.85 429 LEU B N 1
ATOM 1108 C CA . LEU A 1 97 ? 95.762 127.650 115.715 1.00 89.48 429 LEU B CA 1
ATOM 1109 C C . LEU A 1 97 ? 96.748 127.702 116.875 1.00 89.46 429 LEU B C 1
ATOM 1110 O O . LEU A 1 97 ? 97.904 127.303 116.704 1.00 89.60 429 LEU B O 1
ATOM 1126 N N . ASP A 1 98 ? 96.324 128.183 118.046 1.00 87.65 430 ASP B N 1
ATOM 1127 C CA . ASP A 1 98 ? 97.236 128.258 119.184 1.00 86.80 430 ASP B CA 1
ATOM 1128 C C . ASP A 1 98 ? 97.738 126.871 119.566 1.00 85.30 430 ASP B C 1
ATOM 1129 O O . ASP A 1 98 ? 98.865 126.718 120.055 1.00 86.42 430 ASP B O 1
ATOM 1138 N N . ILE A 1 99 ? 96.920 125.842 119.336 1.00 79.44 431 ILE B N 1
ATOM 1139 C CA . ILE A 1 99 ? 97.359 124.478 119.608 1.00 80.64 431 ILE B CA 1
ATOM 1140 C C . ILE A 1 99 ? 98.594 124.147 118.789 1.00 80.94 431 ILE B C 1
ATOM 1141 O O . ILE A 1 99 ? 99.422 123.331 119.205 1.00 81.69 431 ILE B O 1
ATOM 1157 N N . ALA A 1 100 ? 98.746 124.766 117.617 1.00 78.32 432 ALA B N 1
ATOM 1158 C CA . ALA A 1 100 ? 99.980 124.589 116.860 1.00 77.50 432 ALA B CA 1
ATOM 1159 C C . ALA A 1 100 ? 101.173 125.115 117.643 1.00 77.43 432 ALA B C 1
ATOM 1160 O O . ALA A 1 100 ? 102.225 124.469 117.701 1.00 77.38 432 ALA B O 1
ATOM 1167 N N . TYR A 1 101 ? 101.023 126.286 118.264 1.00 80.32 433 TYR B N 1
ATOM 1168 C CA . TYR A 1 101 ? 102.095 126.829 119.090 1.00 80.78 433 TYR B CA 1
ATOM 1169 C C . TYR A 1 101 ? 102.379 125.924 120.281 1.00 78.56 433 TYR B C 1
ATOM 1170 O O . TYR A 1 101 ? 103.540 125.716 120.651 1.00 79.40 433 TYR B O 1
ATOM 1188 N N . LYS A 1 102 ? 101.329 125.383 120.902 1.00 75.14 434 LYS B N 1
ATOM 1189 C CA . LYS A 1 102 ? 101.529 124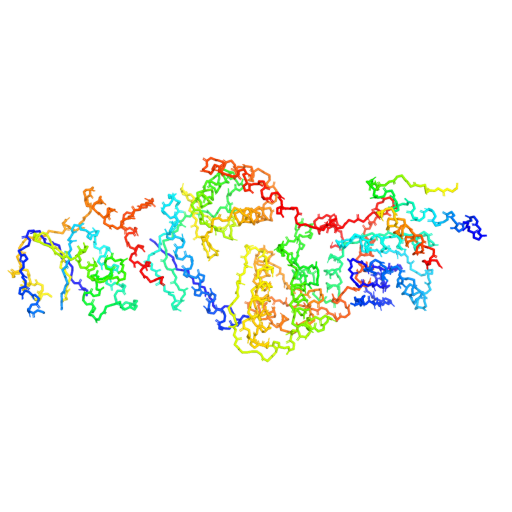.494 122.043 1.00 74.59 434 LYS B CA 1
ATOM 1190 C C . LYS A 1 102 ? 102.253 123.218 121.627 1.00 76.81 434 LYS B C 1
ATOM 1191 O O . LYS A 1 102 ? 103.125 122.723 122.352 1.00 76.55 434 LYS B O 1
ATOM 1210 N N . ILE A 1 103 ? 101.893 122.663 120.467 1.00 74.79 435 ILE B N 1
ATOM 1211 C CA . ILE A 1 103 ? 102.596 121.493 119.949 1.00 70.38 435 ILE B CA 1
ATOM 1212 C C . ILE A 1 103 ? 104.054 121.836 119.688 1.00 72.00 435 ILE B C 1
ATOM 1213 O O . ILE A 1 103 ? 104.958 121.053 119.998 1.00 68.37 435 ILE B O 1
ATOM 1229 N N . GLY A 1 104 ? 104.305 123.003 119.098 1.00 80.01 436 GLY B N 1
ATOM 1230 C CA . GLY A 1 104 ? 105.677 123.429 118.905 1.00 78.47 436 GLY B CA 1
ATOM 1231 C C . GLY A 1 104 ? 106.436 123.493 120.213 1.00 78.15 436 GLY B C 1
ATOM 1232 O O . GLY A 1 104 ? 107.587 123.063 120.296 1.00 78.41 436 GLY B O 1
ATOM 1236 N N . GLU A 1 105 ? 105.795 124.018 121.256 1.00 74.66 437 GLU B N 1
ATOM 1237 C CA . GLU A 1 105 ? 106.450 124.116 122.555 1.00 71.58 437 GLU B CA 1
ATOM 1238 C C . GLU A 1 105 ? 106.783 122.734 123.103 1.00 73.81 437 GLU B C 1
ATOM 1239 O O . GLU A 1 105 ? 107.918 122.473 123.521 1.00 76.68 437 GLU B O 1
ATOM 1243 N N . ILE A 1 106 ? 105.802 121.824 123.097 1.00 69.24 438 ILE B N 1
ATOM 1244 C CA . ILE A 1 106 ? 106.007 120.505 123.696 1.00 66.70 438 ILE B CA 1
ATOM 1245 C C . ILE A 1 106 ? 106.707 119.535 122.763 1.00 66.70 438 ILE B C 1
ATOM 1246 O O . ILE A 1 106 ? 106.845 118.357 123.112 1.00 63.02 438 ILE B O 1
ATOM 1262 N N . VAL A 1 107 ? 107.119 119.978 121.578 1.00 68.43 439 VAL B N 1
ATOM 1263 C CA . VAL A 1 107 ? 108.057 119.229 120.748 1.00 68.27 439 VAL B CA 1
ATOM 1264 C C . VAL A 1 107 ? 109.466 119.793 120.858 1.00 68.28 439 VAL B C 1
ATOM 1265 O O . VAL A 1 107 ? 110.442 119.042 120.851 1.00 70.62 439 VAL B O 1
ATOM 1278 N N . GLY A 1 108 ? 109.594 121.118 120.943 1.00 64.75 440 GLY B N 1
ATOM 1279 C CA . GLY A 1 108 ? 110.891 121.705 121.206 1.00 64.90 440 GLY B CA 1
ATOM 1280 C C . GLY A 1 108 ? 111.423 121.323 122.568 1.00 66.59 440 GLY B C 1
ATOM 1281 O O . GLY A 1 108 ? 112.636 121.184 122.745 1.00 69.52 440 GLY B O 1
ATOM 1285 N N . LYS A 1 109 ? 110.535 121.145 123.547 1.00 64.90 441 LYS B N 1
ATOM 1286 C CA . LYS A 1 109 ? 110.967 120.592 124.825 1.00 63.34 441 LYS B CA 1
ATOM 1287 C C . LYS A 1 109 ? 111.584 119.213 124.631 1.00 66.06 441 LYS B C 1
ATOM 1288 O O . LYS A 1 109 ? 112.658 118.917 125.167 1.00 68.17 441 LYS B O 1
ATOM 1307 N N . LEU A 1 110 ? 110.922 118.358 123.847 1.00 67.97 442 LEU B N 1
ATOM 1308 C CA . LEU A 1 110 ? 111.469 117.035 123.563 1.00 68.17 442 LEU B CA 1
ATOM 1309 C C . LEU A 1 110 ? 112.843 117.141 122.919 1.00 69.47 442 LEU B C 1
ATOM 1310 O O . LEU A 1 110 ? 113.810 116.520 123.373 1.00 70.83 442 LEU B O 1
ATOM 1326 N N . HIS A 1 111 ? 112.942 117.930 121.851 1.00 69.40 443 HIS B N 1
ATOM 1327 C CA . HIS A 1 111 ? 114.183 117.993 121.087 1.00 69.87 443 HIS B CA 1
ATOM 1328 C C . HIS A 1 111 ? 115.317 118.571 121.924 1.00 66.54 443 HIS B C 1
ATOM 1329 O O . HIS A 1 111 ? 116.459 118.108 121.833 1.00 66.59 443 HIS B O 1
ATOM 1343 N N . LYS A 1 112 ? 115.025 119.580 122.747 1.00 68.74 444 LYS B N 1
ATOM 1344 C CA . LYS A 1 112 ? 116.038 120.102 123.657 1.00 73.21 444 LYS B CA 1
ATOM 1345 C C . LYS A 1 112 ? 116.501 119.023 124.624 1.00 72.25 444 LYS B C 1
ATOM 1346 O O . LYS A 1 112 ? 117.696 118.916 124.925 1.00 74.97 444 LYS B O 1
ATOM 1350 N N . ASN A 1 113 ? 115.568 118.213 125.120 1.00 73.10 445 ASN B N 1
ATOM 1351 C CA . ASN A 1 113 ? 115.887 117.113 126.018 1.00 73.54 445 ASN B CA 1
ATOM 1352 C C . ASN A 1 113 ? 116.332 115.857 125.280 1.00 73.14 445 ASN B C 1
ATOM 1353 O O . ASN A 1 113 ? 116.610 114.844 125.929 1.00 75.62 445 ASN B O 1
ATOM 1364 N N . ASP A 1 114 ? 116.408 115.899 123.951 1.00 81.47 446 ASP B N 1
ATOM 1365 C CA . ASP A 1 114 ? 116.896 114.822 123.097 1.00 81.70 446 ASP B CA 1
ATOM 1366 C C . ASP A 1 114 ? 115.957 113.625 123.035 1.00 81.47 446 ASP B C 1
ATOM 1367 O O . ASP A 1 114 ? 116.320 112.611 122.428 1.00 82.28 446 ASP B O 1
ATOM 1376 N N . VAL A 1 115 ? 114.767 113.697 123.630 1.00 74.93 447 VAL B N 1
ATOM 1377 C CA . VAL A 1 115 ? 113.799 112.614 123.487 1.00 72.02 447 VAL B CA 1
ATOM 1378 C C . VAL A 1 115 ? 113.194 112.718 122.094 1.00 73.86 447 VAL B C 1
ATOM 1379 O O . VAL A 1 115 ? 112.296 113.531 121.845 1.00 73.34 447 VAL B O 1
ATOM 1392 N N . ILE A 1 116 ? 113.690 111.890 121.179 1.00 73.19 448 ILE B N 1
ATOM 1393 C CA . ILE A 1 116 ? 113.348 111.984 119.764 1.00 68.30 448 ILE B CA 1
ATOM 1394 C C . ILE A 1 116 ? 112.060 111.205 119.522 1.00 69.44 448 ILE B C 1
ATOM 1395 O O . ILE A 1 116 ? 112.081 109.981 119.384 1.00 74.23 448 ILE B O 1
ATOM 1411 N N . HIS A 1 117 ? 110.937 111.912 119.466 1.00 55.28 449 HIS B N 1
ATOM 1412 C CA . HIS A 1 117 ? 109.685 111.303 119.044 1.00 56.58 449 HIS B CA 1
ATOM 1413 C C . HIS A 1 117 ? 109.756 111.044 117.547 1.00 62.25 449 HIS B C 1
ATOM 1414 O O . HIS A 1 117 ? 109.888 111.984 116.757 1.00 64.66 449 HIS B O 1
ATOM 1428 N N . ASN A 1 118 ? 109.684 109.775 117.156 1.00 73.02 450 ASN B N 1
ATOM 1429 C CA . ASN A 1 118 ? 109.861 109.384 115.765 1.00 69.87 450 ASN B CA 1
ATOM 1430 C C . ASN A 1 118 ? 108.555 109.315 114.988 1.00 68.42 450 ASN B C 1
ATOM 1431 O O . ASN A 1 118 ? 108.591 109.094 113.775 1.00 73.42 450 ASN B O 1
ATOM 1442 N N . ASP A 1 119 ? 107.413 109.492 115.643 1.00 63.90 451 ASP B N 1
ATOM 1443 C CA . ASP A 1 119 ? 106.116 109.329 114.997 1.00 65.72 451 ASP B CA 1
ATOM 1444 C C . ASP A 1 119 ? 105.194 110.470 115.425 1.00 66.85 451 ASP B C 1
ATOM 1445 O O . ASP A 1 119 ? 104.061 110.259 115.858 1.00 67.50 451 ASP B O 1
ATOM 1454 N N . LEU A 1 120 ? 105.684 111.705 115.355 1.00 67.24 452 LEU B N 1
ATOM 1455 C CA . LEU A 1 120 ? 104.835 112.834 115.714 1.00 66.07 452 LEU B CA 1
ATOM 1456 C C . LEU A 1 120 ? 103.730 113.014 114.686 1.00 63.80 452 LEU B C 1
ATOM 1457 O O . LEU A 1 120 ? 103.976 112.997 113.477 1.00 65.21 452 LEU B O 1
ATOM 1473 N N . THR A 1 121 ? 102.510 113.188 115.179 1.00 60.08 453 THR B N 1
ATOM 1474 C CA . THR A 1 121 ? 101.381 113.583 114.356 1.00 61.52 453 THR B CA 1
ATOM 1475 C C . THR A 1 121 ? 100.522 114.516 115.188 1.00 60.84 453 THR B C 1
ATOM 1476 O O . THR A 1 121 ? 100.800 114.764 116.362 1.00 62.59 453 THR B O 1
ATOM 1487 N N . THR A 1 122 ? 99.467 115.030 114.573 1.00 67.90 454 THR B N 1
ATOM 1488 C CA . THR A 1 122 ? 98.509 115.840 115.307 1.00 68.00 454 THR B CA 1
ATOM 1489 C C . THR A 1 122 ? 97.467 114.996 116.023 1.00 68.71 454 THR B C 1
ATOM 1490 O O . THR A 1 122 ? 96.478 115.545 116.519 1.00 69.39 454 THR B O 1
ATOM 1501 N N . SER A 1 123 ? 97.661 113.677 116.070 1.00 73.35 455 SER B N 1
ATOM 1502 C CA . SER A 1 123 ? 96.800 112.775 116.821 1.00 73.53 455 SER B CA 1
ATOM 1503 C C . SER A 1 123 ? 97.466 112.241 118.080 1.00 70.23 455 SER B C 1
ATOM 1504 O O . SER A 1 123 ? 96.814 111.541 118.860 1.00 68.05 455 SER B O 1
ATOM 1512 N N . ASN A 1 124 ? 98.747 112.545 118.295 1.00 69.73 456 ASN B N 1
ATOM 1513 C CA . ASN A 1 124 ? 99.465 112.152 119.498 1.00 68.48 456 ASN B CA 1
ATOM 1514 C C . ASN A 1 124 ? 99.344 113.182 120.613 1.00 68.80 456 ASN B C 1
ATOM 1515 O O . ASN A 1 124 ? 100.194 113.211 121.509 1.00 67.96 456 ASN B O 1
ATOM 1526 N N . PHE A 1 125 ? 98.321 114.033 120.575 1.00 68.69 457 PHE B N 1
ATOM 1527 C CA . PHE A 1 125 ? 98.184 115.099 121.556 1.00 67.17 457 PHE B CA 1
ATOM 1528 C C . PHE A 1 125 ? 96.709 115.331 121.846 1.00 68.59 457 PHE B C 1
ATOM 1529 O O . PHE A 1 125 ? 95.872 115.255 120.943 1.00 67.36 457 PHE B O 1
ATOM 1546 N N . ILE A 1 126 ? 96.402 115.618 123.108 1.00 78.45 458 ILE B N 1
ATOM 1547 C CA . ILE A 1 126 ? 95.045 115.917 123.550 1.00 77.75 458 ILE B CA 1
ATOM 1548 C C . ILE A 1 126 ? 95.030 117.313 124.153 1.00 79.94 458 ILE B C 1
ATOM 1549 O O . ILE A 1 126 ? 95.988 117.738 124.806 1.00 81.62 458 ILE B O 1
ATOM 1565 N N . PHE A 1 127 ? 93.926 118.027 123.936 1.00 89.42 459 PHE B N 1
ATOM 1566 C CA . PHE A 1 127 ? 93.741 119.369 124.477 1.00 88.52 459 PHE B CA 1
ATOM 1567 C C . PHE A 1 127 ? 92.393 119.441 125.180 1.00 89.07 459 PHE B C 1
ATOM 1568 O O . PHE A 1 127 ? 91.347 119.471 124.524 1.00 88.54 459 PHE B O 1
ATOM 1585 N N . ASP A 1 128 ? 92.420 119.467 126.512 1.00 105.09 460 ASP B N 1
ATOM 1586 C CA . ASP A 1 128 ? 91.243 119.758 127.319 1.00 105.89 460 ASP B CA 1
ATOM 1587 C C . ASP A 1 128 ? 91.399 121.084 128.051 1.00 107.46 460 ASP B C 1
ATOM 1588 O O . ASP A 1 128 ? 90.589 121.998 127.870 1.00 107.62 460 ASP B O 1
ATOM 1592 N N . LYS A 1 129 ? 92.428 121.208 128.869 1.00 102.34 461 LYS B N 1
ATOM 1593 C CA . LYS A 1 129 ? 92.866 122.474 129.443 1.00 100.09 461 LYS B CA 1
ATOM 1594 C C . LYS A 1 129 ? 94.329 122.748 129.140 1.00 99.48 461 LYS B C 1
ATOM 1595 O O . LYS A 1 129 ? 94.703 123.904 128.927 1.00 102.13 461 LYS B O 1
ATOM 1599 N N . ASP A 1 130 ? 95.161 121.711 129.116 1.00 89.96 462 ASP B N 1
ATOM 1600 C CA . ASP A 1 130 ? 96.540 121.799 128.668 1.00 89.22 462 ASP B CA 1
ATOM 1601 C C . ASP A 1 130 ? 96.779 120.713 127.631 1.00 90.01 462 ASP B C 1
ATOM 1602 O O . ASP A 1 130 ? 96.094 119.687 127.618 1.00 89.08 462 ASP B O 1
ATOM 1611 N N . LEU A 1 131 ? 97.755 120.945 126.759 1.00 79.40 463 LEU B N 1
ATOM 1612 C CA . LEU A 1 131 ? 98.050 120.005 125.683 1.00 79.30 463 LEU B CA 1
ATOM 1613 C C . LEU A 1 131 ? 98.955 118.896 126.202 1.00 80.44 463 LEU B C 1
ATOM 1614 O O . LEU A 1 131 ? 100.150 119.111 126.427 1.00 80.40 463 LEU B O 1
ATOM 1630 N N . TYR A 1 132 ? 98.383 117.711 126.383 1.00 77.52 464 TYR B N 1
ATOM 1631 C CA . TYR A 1 132 ? 99.134 116.523 126.753 1.00 74.15 464 TYR B CA 1
ATOM 1632 C C . TYR A 1 132 ? 99.644 115.812 125.506 1.00 74.14 464 TYR B C 1
ATOM 1633 O O . TYR A 1 132 ? 99.133 115.999 124.400 1.00 77.38 464 TYR B O 1
ATOM 1651 N N . ILE A 1 133 ? 100.661 114.982 125.698 1.00 63.13 465 ILE B N 1
ATOM 1652 C CA . ILE A 1 133 ? 101.166 114.103 124.651 1.00 64.52 465 ILE B CA 1
ATOM 1653 C C . ILE A 1 133 ? 100.761 112.684 125.029 1.00 67.89 465 ILE B C 1
ATOM 1654 O O . ILE A 1 133 ? 101.226 112.140 126.036 1.00 70.40 465 ILE B O 1
ATOM 1670 N N . ILE A 1 134 ? 99.895 112.080 124.218 1.00 70.69 466 ILE B N 1
ATOM 1671 C CA . ILE A 1 134 ? 99.232 110.833 124.581 1.00 68.63 466 ILE B CA 1
ATOM 1672 C C . ILE A 1 134 ? 100.116 109.643 124.234 1.00 67.92 466 ILE B C 1
ATOM 1673 O O . ILE A 1 134 ? 100.463 108.842 125.109 1.00 72.33 466 ILE B O 1
ATOM 1689 N N . ASP A 1 135 ? 100.478 109.511 122.965 1.00 62.68 467 ASP B N 1
ATOM 1690 C CA . ASP A 1 135 ? 101.205 108.342 122.499 1.00 63.38 467 ASP B CA 1
ATOM 1691 C C . ASP A 1 135 ? 102.690 108.647 122.371 1.00 64.31 467 ASP B C 1
ATOM 1692 O O . ASP A 1 135 ? 103.088 109.761 122.025 1.00 68.73 467 ASP B O 1
ATOM 1696 N N . PHE A 1 136 ? 103.514 107.637 122.670 1.00 62.53 468 PHE B N 1
ATOM 1697 C CA . PHE A 1 136 ? 104.954 107.761 122.475 1.00 63.19 468 PHE B CA 1
ATOM 1698 C C . PHE A 1 136 ? 105.569 106.442 122.021 1.00 63.75 468 PHE B C 1
ATOM 1699 O O . PHE A 1 136 ? 106.733 106.163 122.332 1.00 67.03 468 PHE B O 1
ATOM 1716 N N . GLY A 1 137 ? 104.815 105.635 121.274 1.00 67.86 469 GLY B N 1
ATOM 1717 C CA . GLY A 1 137 ? 105.236 104.267 121.013 1.00 70.01 469 GLY B CA 1
ATOM 1718 C C . GLY A 1 137 ? 106.605 104.169 120.369 1.00 69.27 469 GLY B C 1
ATOM 1719 O O . GLY A 1 137 ? 107.419 103.325 120.750 1.00 68.81 469 GLY B O 1
ATOM 1723 N N . LEU A 1 138 ? 106.880 105.025 119.388 1.00 68.23 470 LEU B N 1
ATOM 1724 C CA . LEU A 1 138 ? 108.098 104.933 118.595 1.00 67.00 470 LEU B CA 1
ATOM 1725 C C . LEU A 1 138 ? 109.190 105.882 119.071 1.00 68.30 470 LEU B C 1
ATOM 1726 O O . LEU A 1 138 ? 110.218 106.009 118.399 1.00 68.51 470 LEU B O 1
ATOM 1742 N N . GLY A 1 139 ? 109.001 106.538 120.212 1.00 65.38 471 GLY B N 1
ATOM 1743 C CA . GLY A 1 139 ? 109.985 107.474 120.717 1.00 63.24 471 GLY B CA 1
ATOM 1744 C C . GLY A 1 139 ? 111.371 106.878 120.830 1.00 63.64 471 GLY B C 1
ATOM 1745 O O . GLY A 1 139 ? 111.539 105.659 120.743 1.00 64.84 471 GLY B O 1
ATOM 1749 N N . LYS A 1 140 ? 112.375 107.730 121.016 1.00 66.12 472 LYS B N 1
ATOM 1750 C CA . LYS A 1 140 ? 113.746 107.265 121.163 1.00 68.30 472 LYS B CA 1
ATOM 1751 C C . LYS A 1 140 ? 114.607 108.424 121.638 1.00 69.49 472 LYS B C 1
ATOM 1752 O O . LYS A 1 140 ? 114.386 109.575 121.255 1.00 74.41 472 LYS B O 1
ATOM 1756 N N . ILE A 1 141 ? 115.587 108.108 122.477 1.00 76.36 473 ILE B N 1
ATOM 1757 C CA . ILE A 1 141 ? 116.526 109.095 122.996 1.00 78.45 473 ILE B CA 1
ATOM 1758 C C . ILE A 1 141 ? 117.719 109.136 122.056 1.00 78.35 473 ILE B C 1
ATOM 1759 O O . ILE A 1 141 ? 118.393 108.120 121.850 1.00 77.07 473 ILE B O 1
ATOM 1775 N N . SER A 1 142 ? 117.984 110.308 121.485 1.00 82.77 474 SER B N 1
ATOM 1776 C CA . SER A 1 142 ? 119.115 110.477 120.587 1.00 83.14 474 SER B CA 1
ATOM 1777 C C . SER A 1 142 ? 119.490 111.949 120.534 1.00 83.61 474 SER B C 1
ATOM 1778 O O . SER A 1 142 ? 118.616 112.819 120.511 1.00 82.12 474 SER B O 1
ATOM 1786 N N . ASN A 1 143 ? 120.794 112.216 120.516 1.00 91.05 475 ASN B N 1
ATOM 1787 C CA . ASN A 1 143 ? 121.316 113.568 120.398 1.00 89.15 475 ASN B CA 1
ATOM 1788 C C . ASN A 1 143 ? 121.612 113.948 118.954 1.00 89.98 475 ASN B C 1
ATOM 1789 O O . ASN A 1 143 ? 122.453 114.822 118.711 1.00 91.29 475 ASN B O 1
ATOM 1800 N N . LEU A 1 144 ? 120.946 113.311 117.995 1.00 89.33 476 LEU B N 1
ATOM 1801 C CA . LEU A 1 144 ? 121.185 113.561 116.580 1.00 90.01 476 LEU B CA 1
ATOM 1802 C C . LEU A 1 144 ? 120.208 114.616 116.080 1.00 89.60 476 LEU B C 1
ATOM 1803 O O . LEU A 1 144 ? 118.998 114.372 116.022 1.00 89.95 476 LEU B O 1
ATOM 1807 N N . ASP A 1 145 ? 120.735 115.788 115.719 1.00 82.81 477 ASP B N 1
ATOM 1808 C CA . ASP A 1 145 ? 119.888 116.825 115.142 1.00 82.24 477 ASP B CA 1
ATOM 1809 C C . ASP A 1 145 ? 119.276 116.368 113.827 1.00 82.87 477 ASP B C 1
ATOM 1810 O O . ASP A 1 145 ? 118.181 116.809 113.464 1.00 82.44 477 ASP B O 1
ATOM 1814 N N . ARG A 1 146 ? 119.969 115.488 113.100 1.00 78.37 478 ARG B N 1
ATOM 1815 C CA . ARG A 1 146 ? 119.415 114.950 111.864 1.00 78.06 478 ARG B CA 1
ATOM 1816 C C . ARG A 1 146 ? 118.135 114.173 112.140 1.00 77.16 478 ARG B C 1
ATOM 1817 O O . ARG A 1 146 ? 117.153 114.293 111.398 1.00 75.18 478 ARG B O 1
ATOM 1838 N N . ASP A 1 147 ? 118.124 113.372 113.207 1.00 82.71 479 ASP B N 1
ATOM 1839 C CA . ASP A 1 147 ? 116.907 112.658 113.575 1.00 83.19 479 ASP B CA 1
ATOM 1840 C C . ASP A 1 147 ? 115.788 113.631 113.922 1.00 82.76 479 ASP B C 1
ATOM 1841 O O . ASP A 1 147 ? 114.634 113.426 113.530 1.00 83.93 479 ASP B O 1
ATOM 1850 N N . LYS A 1 148 ? 116.109 114.697 114.658 1.00 71.23 480 LYS B N 1
ATOM 1851 C CA . LYS A 1 148 ? 115.096 115.690 114.995 1.00 70.51 480 LYS B CA 1
ATOM 1852 C C . LYS A 1 148 ? 114.522 116.331 113.739 1.00 70.13 480 LYS B C 1
ATOM 1853 O O . LYS A 1 148 ? 113.310 116.550 113.642 1.00 70.94 480 LYS B O 1
ATOM 1872 N N . ALA A 1 149 ? 115.381 116.642 112.767 1.00 71.71 481 ALA B N 1
ATOM 1873 C CA . ALA A 1 149 ? 114.899 117.192 111.505 1.00 72.03 481 ALA B CA 1
ATOM 1874 C C . ALA A 1 149 ? 114.010 116.192 110.778 1.00 72.88 481 ALA B C 1
ATOM 1875 O O . ALA A 1 149 ? 112.982 116.565 110.201 1.00 75.01 481 ALA B O 1
ATOM 1882 N N . VAL A 1 150 ? 114.392 114.914 110.796 1.00 69.67 482 VAL B N 1
ATOM 1883 C CA . VAL A 1 150 ? 113.580 113.885 110.154 1.00 70.77 482 VAL B CA 1
ATOM 1884 C C . VAL A 1 150 ? 112.196 113.832 110.785 1.00 69.88 482 VAL B C 1
ATOM 1885 O O . VAL A 1 150 ? 111.180 113.731 110.089 1.00 68.89 482 VAL B O 1
ATOM 1898 N N . ASP A 1 151 ? 112.133 113.894 112.114 1.00 76.11 483 ASP B N 1
ATOM 1899 C CA . ASP A 1 151 ? 110.837 113.813 112.784 1.00 75.64 483 ASP B CA 1
ATOM 1900 C C . ASP A 1 151 ? 110.025 115.082 112.558 1.00 74.65 483 ASP B C 1
ATOM 1901 O O . ASP A 1 151 ? 108.790 115.036 112.482 1.00 75.58 483 ASP B O 1
ATOM 1910 N N . LEU A 1 152 ? 110.700 116.226 112.448 1.00 68.98 484 LEU B N 1
ATOM 1911 C CA . LEU A 1 152 ? 110.010 117.447 112.059 1.00 69.95 484 LEU B CA 1
ATOM 1912 C C . LEU A 1 152 ? 109.380 117.291 110.683 1.00 71.07 484 LEU B C 1
ATOM 1913 O O . LEU A 1 152 ? 108.235 117.700 110.465 1.00 72.38 484 LEU B O 1
ATOM 1929 N N . ILE A 1 153 ? 110.116 116.694 109.744 1.00 73.90 485 ILE B N 1
ATOM 1930 C CA . ILE A 1 153 ? 109.561 116.434 108.418 1.00 72.24 485 ILE B CA 1
ATOM 1931 C C . ILE A 1 153 ? 108.386 115.476 108.520 1.00 73.30 485 ILE B C 1
ATOM 1932 O O . ILE A 1 153 ? 107.407 115.590 107.777 1.00 73.55 485 ILE B O 1
ATOM 1948 N N . VAL A 1 154 ? 108.480 114.498 109.420 1.00 72.19 486 VAL B N 1
ATOM 1949 C CA . VAL A 1 154 ? 107.390 113.543 109.600 1.00 69.83 486 VAL B CA 1
ATOM 1950 C C . VAL A 1 154 ? 106.124 114.269 110.034 1.00 70.42 486 VAL B C 1
ATOM 1951 O O . VAL A 1 154 ? 105.036 114.053 109.484 1.00 70.54 486 VAL B O 1
ATOM 1964 N N . PHE A 1 155 ? 106.250 115.149 111.028 1.00 74.35 487 PHE B N 1
ATOM 1965 C CA . PHE A 1 155 ? 105.086 115.903 111.477 1.00 74.08 487 PHE B CA 1
ATOM 1966 C C . PHE A 1 155 ? 104.581 116.824 110.376 1.00 71.17 487 PHE B C 1
ATOM 1967 O O . PHE A 1 155 ? 103.370 117.013 110.222 1.00 72.03 487 PHE B O 1
ATOM 1984 N N . LYS A 1 156 ? 105.498 117.424 109.613 1.00 71.99 488 LYS B N 1
ATOM 1985 C CA . LYS A 1 156 ? 105.093 118.304 108.524 1.00 73.38 488 LYS B CA 1
ATOM 1986 C C . LYS A 1 156 ? 104.274 117.543 107.493 1.00 75.26 488 LYS B C 1
ATOM 1987 O O . LYS A 1 156 ? 103.230 118.017 107.038 1.00 78.95 488 LYS B O 1
ATOM 1991 N N . LYS A 1 157 ? 104.733 116.348 107.120 1.00 67.84 489 LYS B N 1
ATOM 1992 C CA . LYS A 1 157 ? 103.989 115.531 106.171 1.00 65.60 489 LYS B CA 1
ATOM 1993 C C . LYS A 1 157 ? 102.633 115.134 106.737 1.00 68.82 489 LYS B C 1
ATOM 1994 O O . LYS A 1 157 ? 101.623 115.165 106.026 1.00 69.91 489 LYS B O 1
ATOM 1998 N N . ALA A 1 158 ? 102.588 114.764 108.019 1.00 82.52 490 ALA B N 1
ATOM 1999 C CA . ALA A 1 158 ? 101.320 114.364 108.622 1.00 81.76 490 ALA B CA 1
ATOM 2000 C C . ALA A 1 158 ? 100.319 115.513 108.611 1.00 81.77 490 ALA B C 1
ATOM 2001 O O . ALA A 1 158 ? 99.153 115.337 108.233 1.00 84.20 490 ALA B O 1
ATOM 2008 N N . VAL A 1 159 ? 100.759 116.703 109.023 1.00 74.25 491 VAL B N 1
ATOM 2009 C CA . VAL A 1 159 ? 99.856 117.847 109.082 1.00 73.48 491 VAL B CA 1
ATOM 2010 C C . VAL A 1 159 ? 99.453 118.278 107.680 1.00 73.88 491 VAL B C 1
ATOM 2011 O O . VAL A 1 159 ? 98.309 118.682 107.448 1.00 75.47 491 VAL B O 1
ATOM 2024 N N . LEU A 1 160 ? 100.380 118.206 106.725 1.00 81.65 492 LEU B N 1
ATOM 2025 C CA . LEU A 1 160 ? 100.039 118.525 105.346 1.00 82.12 492 LEU B CA 1
ATOM 2026 C C . LEU A 1 160 ? 98.969 117.580 104.820 1.00 81.42 492 LEU B C 1
ATOM 2027 O O . LEU A 1 160 ? 97.986 118.017 104.215 1.00 81.85 492 LEU B O 1
ATOM 2043 N N . SER A 1 161 ? 99.134 116.278 105.062 1.00 87.09 493 SER B N 1
ATOM 2044 C CA . SER A 1 161 ? 98.161 115.308 104.576 1.00 87.82 493 SER B CA 1
ATOM 2045 C C . SER A 1 161 ? 96.802 115.504 105.236 1.00 87.63 493 SER B C 1
ATOM 2046 O O . SER A 1 161 ? 95.767 115.447 104.563 1.00 88.93 493 SER B O 1
ATOM 2054 N N . THR A 1 162 ? 96.780 115.735 106.549 1.00 89.42 494 THR B N 1
ATOM 2055 C CA . THR A 1 162 ? 95.502 115.824 107.247 1.00 89.59 494 THR B CA 1
ATOM 2056 C C . THR A 1 162 ? 94.782 117.138 106.965 1.00 88.81 494 THR B C 1
ATOM 2057 O O . THR A 1 162 ? 93.570 117.141 106.722 1.00 89.39 494 THR B O 1
ATOM 2068 N N . HIS A 1 163 ? 95.499 118.259 107.000 1.00 93.78 495 HIS B N 1
ATOM 2069 C CA . HIS A 1 163 ? 94.897 119.586 106.904 1.00 95.24 495 HIS B CA 1
ATOM 2070 C C . HIS A 1 163 ? 95.712 120.474 105.968 1.00 96.92 495 HIS B C 1
ATOM 2071 O O . HIS A 1 163 ? 96.096 121.592 106.315 1.00 97.89 495 HIS B O 1
ATOM 2075 N N . HIS A 1 164 ? 96.006 119.971 104.764 1.00 97.72 496 HIS B N 1
ATOM 2076 C CA . HIS A 1 164 ? 96.769 120.756 103.796 1.00 97.50 496 HIS B CA 1
ATOM 2077 C C . HIS A 1 164 ? 96.237 122.178 103.667 1.00 97.75 496 HIS B C 1
ATOM 2078 O O . HIS A 1 164 ? 97.003 123.104 103.381 1.00 97.15 496 HIS B O 1
ATOM 2092 N N . GLU A 1 165 ? 94.932 122.372 103.874 1.00 102.46 497 GLU B N 1
ATOM 2093 C CA . GLU A 1 165 ? 94.348 123.699 103.718 1.00 102.46 497 GLU B CA 1
ATOM 2094 C C . GLU A 1 165 ? 94.977 124.712 104.665 1.00 102.40 497 GLU B C 1
ATOM 2095 O O . GLU A 1 165 ? 94.932 125.918 104.399 1.00 103.80 497 GLU B O 1
ATOM 2107 N N . LYS A 1 166 ? 95.561 124.249 105.773 1.00 90.54 498 LYS B N 1
ATOM 2108 C CA . LYS A 1 166 ? 96.145 125.131 106.777 1.00 90.18 498 LYS B CA 1
ATOM 2109 C C . LYS A 1 166 ? 97.591 124.764 107.092 1.00 88.77 498 LYS B C 1
ATOM 2110 O O . LYS A 1 166 ? 98.081 125.074 108.181 1.00 90.20 498 LYS B O 1
ATOM 2129 N N . PHE A 1 167 ? 98.292 124.115 106.161 1.00 78.03 499 PHE B N 1
ATOM 2130 C CA . PHE A 1 167 ? 99.659 123.692 106.443 1.00 77.02 499 PHE B CA 1
ATOM 2131 C C . PHE A 1 167 ? 100.555 124.884 106.742 1.0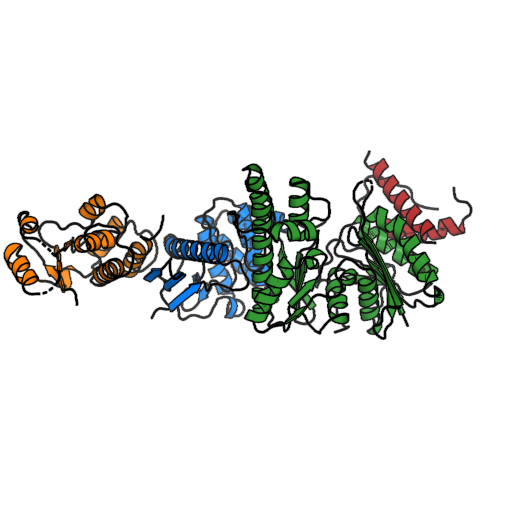0 77.85 499 PHE B C 1
ATOM 2132 O O . PHE A 1 167 ? 101.372 124.835 107.665 1.00 82.04 499 PHE B O 1
ATOM 2149 N N . ASP A 1 168 ? 100.422 125.964 105.970 1.00 84.69 500 ASP B N 1
ATOM 2150 C CA . ASP A 1 168 ? 101.322 127.102 106.136 1.00 85.70 500 ASP B CA 1
ATOM 2151 C C . ASP A 1 168 ? 101.174 127.730 107.517 1.00 87.21 500 ASP B C 1
ATOM 2152 O O . ASP A 1 168 ? 102.160 127.901 108.242 1.00 86.84 500 ASP B O 1
ATOM 2156 N N . GLU A 1 169 ? 99.942 128.072 107.905 1.00 86.27 501 GLU B N 1
ATOM 2157 C CA . GLU A 1 169 ? 99.733 128.752 109.181 1.00 83.92 501 GLU B CA 1
ATOM 2158 C C . GLU A 1 169 ? 100.050 127.839 110.359 1.00 83.75 501 GLU B C 1
ATOM 2159 O O . GLU A 1 169 ? 100.695 128.263 111.328 1.00 85.99 501 GLU B O 1
ATOM 2163 N N . ILE A 1 170 ? 99.592 126.587 110.303 1.00 80.32 502 ILE B N 1
ATOM 2164 C CA . ILE A 1 170 ? 99.866 125.654 111.390 1.00 78.85 502 ILE B CA 1
ATOM 2165 C C . ILE A 1 170 ? 101.365 125.448 111.533 1.00 79.09 502 ILE B C 1
ATOM 2166 O O . ILE A 1 170 ? 101.902 125.442 112.646 1.00 83.01 502 ILE B O 1
ATOM 2182 N N . TRP A 1 171 ? 102.065 125.274 110.411 1.00 72.92 503 TRP B N 1
ATOM 2183 C CA . TRP A 1 171 ? 103.509 125.089 110.459 1.00 73.39 503 TRP B CA 1
ATOM 2184 C C . TRP A 1 171 ? 104.202 126.321 111.021 1.00 76.76 503 TRP B C 1
ATOM 2185 O O . TRP A 1 171 ? 105.151 126.205 111.803 1.00 77.99 503 TRP B O 1
ATOM 2206 N N . GLU A 1 172 ? 103.745 127.513 110.634 1.00 91.06 504 GLU B N 1
ATOM 2207 C CA . GLU A 1 172 ? 104.376 128.730 111.130 1.00 92.11 504 GLU B CA 1
ATOM 2208 C C . GLU A 1 172 ? 104.200 128.861 112.637 1.00 91.80 504 GLU B C 1
ATOM 2209 O O . GLU A 1 172 ? 105.151 129.187 113.354 1.00 91.31 504 GLU B O 1
ATOM 2221 N N . ARG A 1 173 ? 102.992 128.601 113.141 1.00 86.06 505 ARG B N 1
ATOM 2222 C CA . ARG A 1 173 ? 102.772 128.700 114.583 1.00 84.13 505 ARG B CA 1
ATOM 2223 C C . ARG A 1 173 ? 103.534 127.617 115.336 1.00 84.30 505 ARG B C 1
ATOM 2224 O O . ARG A 1 173 ? 104.077 127.868 116.421 1.00 86.63 505 ARG B O 1
ATOM 2245 N N . PHE A 1 174 ? 103.584 126.404 114.783 1.00 74.60 506 PHE B N 1
ATOM 2246 C CA . PHE A 1 174 ? 104.360 125.343 115.410 1.00 74.12 506 PHE B CA 1
ATOM 2247 C C . PHE A 1 174 ? 105.832 125.723 115.484 1.00 76.50 506 PHE B C 1
ATOM 2248 O O . PHE A 1 174 ? 106.489 125.497 116.506 1.00 78.23 506 PHE B O 1
ATOM 2265 N N . LEU A 1 175 ? 106.369 126.307 114.413 1.00 72.45 507 LEU B N 1
ATOM 2266 C CA . LEU A 1 175 ? 107.762 126.733 114.440 1.00 73.36 507 LEU B CA 1
ATOM 2267 C C . LEU A 1 175 ? 107.965 127.912 115.381 1.00 75.62 507 LEU B C 1
ATOM 2268 O O . LEU A 1 175 ? 109.040 128.052 115.969 1.00 75.96 507 LEU B O 1
ATOM 2284 N N . GLU A 1 176 ? 106.950 128.761 115.547 1.00 80.98 508 GLU B N 1
ATOM 2285 C CA . GLU A 1 176 ? 107.045 129.833 116.533 1.00 80.44 508 GLU B CA 1
ATOM 2286 C C . GLU A 1 176 ? 107.174 129.261 117.939 1.00 81.68 508 GLU B C 1
ATOM 2287 O O . GLU A 1 176 ? 108.011 129.707 118.731 1.00 82.02 508 GLU B O 1
ATOM 2299 N N . GLY A 1 177 ? 106.352 128.263 118.264 1.00 74.65 509 GLY B N 1
ATOM 2300 C CA . GLY A 1 177 ? 106.506 127.586 119.544 1.00 71.87 509 GLY B CA 1
ATOM 2301 C C . GLY A 1 177 ? 107.860 126.915 119.678 1.00 71.16 509 GLY B C 1
ATOM 2302 O O . GLY A 1 177 ? 108.506 126.986 120.730 1.00 73.72 509 GLY B O 1
ATOM 2306 N N . TYR A 1 178 ? 108.307 126.257 118.608 1.00 64.87 510 TYR B N 1
ATOM 2307 C CA . TYR A 1 178 ? 109.625 125.635 118.597 1.00 67.40 510 TYR B CA 1
ATOM 2308 C C . TYR A 1 178 ? 110.708 126.649 118.940 1.00 69.54 510 TYR B C 1
ATOM 2309 O O . TYR A 1 178 ? 111.593 126.376 119.759 1.00 70.76 510 TYR B O 1
ATOM 2327 N N . LYS A 1 179 ? 110.651 127.826 118.316 1.00 78.99 511 LYS B N 1
ATOM 2328 C CA . LYS A 1 179 ? 111.590 128.894 118.637 1.00 79.79 511 LYS B CA 1
ATOM 2329 C C . LYS A 1 179 ? 111.457 129.316 120.092 1.00 80.24 511 LYS B C 1
ATOM 2330 O O . LYS A 1 179 ? 112.461 129.523 120.784 1.00 78.81 511 LYS B O 1
ATOM 2349 N N . SER A 1 180 ? 110.220 129.440 120.575 1.00 83.99 512 SER B N 1
ATOM 2350 C CA . SER A 1 180 ? 109.999 129.913 121.936 1.00 82.28 512 SER B CA 1
ATOM 2351 C C . SER A 1 180 ? 110.670 129.002 122.953 1.00 80.48 512 SER B C 1
ATOM 2352 O O . SER A 1 180 ? 111.321 129.479 123.889 1.00 82.78 512 SER B O 1
ATOM 2360 N N . VAL A 1 181 ? 110.525 127.689 122.788 1.00 72.79 513 VAL B N 1
ATOM 2361 C CA . VAL A 1 181 ? 111.024 126.727 123.759 1.00 73.72 513 VAL B CA 1
ATOM 2362 C C . VAL A 1 181 ? 112.424 126.236 123.407 1.00 74.12 513 VAL B C 1
ATOM 2363 O O . VAL A 1 181 ? 113.257 126.054 124.297 1.00 74.57 513 VAL B O 1
ATOM 2376 N N . TYR A 1 182 ? 112.703 126.012 122.128 1.00 70.51 514 TYR B N 1
ATOM 2377 C CA . TYR A 1 182 ? 113.978 125.459 121.694 1.00 69.79 514 TYR B CA 1
ATOM 2378 C C . TYR A 1 182 ? 114.815 126.547 121.033 1.00 69.36 514 TYR B C 1
ATOM 2379 O O . TYR A 1 182 ? 114.294 127.374 120.279 1.00 68.67 514 TYR B O 1
ATOM 2397 N N . ASP A 1 183 ? 116.115 126.543 121.328 1.00 85.25 515 ASP B N 1
ATOM 2398 C CA . ASP A 1 183 ? 117.030 127.566 120.836 1.00 86.02 515 ASP B CA 1
ATOM 2399 C C . ASP A 1 183 ? 117.779 127.124 119.582 1.00 87.00 515 ASP B C 1
ATOM 2400 O O . ASP A 1 183 ? 117.943 127.913 118.647 1.00 89.33 515 ASP B O 1
ATOM 2409 N N . ARG A 1 184 ? 118.240 125.874 119.545 1.00 77.92 516 ARG B N 1
ATOM 2410 C CA . ARG A 1 184 ? 119.017 125.373 118.408 1.00 78.03 516 ARG B CA 1
ATOM 2411 C C . ARG A 1 184 ? 118.159 125.071 117.183 1.00 77.37 516 ARG B C 1
ATOM 2412 O O . ARG A 1 184 ? 118.721 124.605 116.175 1.00 78.36 516 ARG B O 1
ATOM 2416 N N . TRP A 1 185 ? 116.853 125.342 117.267 1.00 69.98 517 TRP B N 1
ATOM 2417 C CA . TRP A 1 185 ? 115.926 125.027 116.185 1.00 71.58 517 TRP B CA 1
ATOM 2418 C C . TRP A 1 185 ? 116.530 125.292 114.811 1.00 71.23 517 TRP B C 1
ATOM 2419 O O . TRP A 1 185 ? 116.556 124.406 113.948 1.00 72.21 517 TRP B O 1
ATOM 2440 N N . GLU A 1 186 ? 117.053 126.502 114.602 1.00 73.84 518 GLU B N 1
ATOM 2441 C CA . GLU A 1 186 ? 117.490 126.898 113.270 1.00 74.36 518 GLU B CA 1
ATOM 2442 C C . GLU A 1 186 ? 118.416 125.849 112.680 1.00 73.00 518 GLU B C 1
ATOM 2443 O O . GLU A 1 186 ? 118.208 125.383 111.554 1.00 72.98 518 GLU B O 1
ATOM 2447 N N . ILE A 1 187 ? 119.419 125.427 113.454 1.00 71.83 519 ILE B N 1
ATOM 2448 C CA . ILE A 1 187 ? 120.344 124.407 112.969 1.00 72.45 519 ILE B CA 1
ATOM 2449 C C . ILE A 1 187 ? 119.562 123.244 112.378 1.00 73.96 519 ILE B C 1
ATOM 2450 O O . ILE A 1 187 ? 119.622 122.975 111.172 1.00 74.91 519 ILE B O 1
ATOM 2454 N N . ILE A 1 188 ? 118.755 122.582 113.210 1.00 75.54 520 ILE B N 1
ATOM 2455 C CA . ILE A 1 188 ? 118.026 121.413 112.726 1.00 74.98 520 ILE B CA 1
ATOM 2456 C C . ILE A 1 188 ? 117.090 121.813 111.597 1.00 73.48 520 ILE B C 1
ATOM 2457 O O . ILE A 1 188 ? 116.925 121.075 110.618 1.00 73.93 520 ILE B O 1
ATOM 2473 N N . LEU A 1 189 ? 116.484 122.999 111.695 1.00 72.52 521 LEU B N 1
ATOM 2474 C CA . LEU A 1 189 ? 115.605 123.444 110.621 1.00 74.22 521 LEU B CA 1
ATOM 2475 C C . LEU A 1 189 ? 116.366 123.527 109.307 1.00 74.84 521 LEU B C 1
ATOM 2476 O O . LEU A 1 189 ? 115.874 123.073 108.267 1.00 73.55 521 LEU B O 1
ATOM 2492 N N . GLU A 1 190 ? 117.580 124.077 109.335 1.00 77.86 522 GLU B N 1
ATOM 2493 C CA . GLU A 1 190 ? 118.413 124.027 108.142 1.00 75.59 522 GLU B CA 1
ATOM 2494 C C . GLU A 1 190 ? 118.574 122.587 107.683 1.00 75.89 522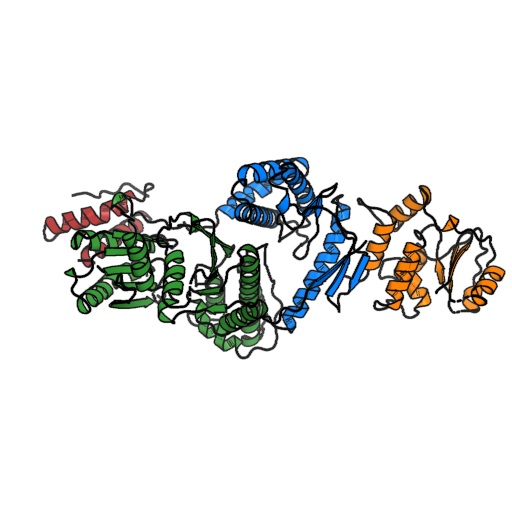 GLU B C 1
ATOM 2495 O O . GLU A 1 190 ? 118.316 122.257 106.519 1.00 77.07 522 GLU B O 1
ATOM 2499 N N . LEU A 1 191 ? 118.946 121.701 108.611 1.00 76.90 523 LEU B N 1
ATOM 2500 C CA . LEU A 1 191 ? 119.022 120.282 108.291 1.00 75.83 523 LEU B CA 1
ATOM 2501 C C . LEU A 1 191 ? 117.719 119.799 107.672 1.00 76.45 523 LEU B C 1
ATOM 2502 O O . LEU A 1 191 ? 117.731 119.057 106.683 1.00 77.77 523 LEU B O 1
ATOM 2506 N N . MET A 1 192 ? 116.582 120.232 108.224 1.00 78.83 524 MET B N 1
ATOM 2507 C CA . MET A 1 192 ? 115.300 119.813 107.673 1.00 78.24 524 MET B CA 1
ATOM 2508 C C . MET A 1 192 ? 115.253 120.096 106.179 1.00 80.75 524 MET B C 1
ATOM 2509 O O . MET A 1 192 ? 114.926 119.214 105.375 1.00 80.23 524 MET B O 1
ATOM 2523 N N . LYS A 1 193 ? 115.622 121.317 105.785 1.00 79.43 525 LYS B N 1
ATOM 2524 C CA . LYS A 1 193 ? 115.608 121.668 104.370 1.00 77.92 525 LYS B CA 1
ATOM 2525 C C . LYS A 1 193 ? 116.411 120.659 103.563 1.00 77.63 525 LYS B C 1
ATOM 2526 O O . LYS A 1 193 ? 115.944 120.153 102.536 1.00 78.90 525 LYS B O 1
ATOM 2530 N N . ASP A 1 194 ? 117.612 120.323 104.038 1.00 77.29 526 ASP B N 1
ATOM 2531 C CA . ASP A 1 194 ? 118.438 119.367 103.312 1.00 75.78 526 ASP B CA 1
ATOM 2532 C C . ASP A 1 194 ? 117.714 118.039 103.155 1.00 75.23 526 ASP B C 1
ATOM 2533 O O . ASP A 1 194 ? 117.714 117.447 102.069 1.00 77.10 526 ASP B O 1
ATOM 2537 N N . VAL A 1 195 ? 117.067 117.565 104.221 1.00 79.67 527 VAL B N 1
ATOM 2538 C CA . VAL A 1 195 ? 116.326 116.312 104.127 1.00 80.75 527 VAL B CA 1
ATOM 2539 C C . VAL A 1 195 ? 115.165 116.462 103.156 1.00 80.00 527 VAL B C 1
ATOM 2540 O O . VAL A 1 195 ? 114.814 115.523 102.432 1.00 80.16 527 VAL B O 1
ATOM 2544 N N . GLU A 1 196 ? 114.549 117.646 103.121 1.00 82.79 528 GLU B N 1
ATOM 2545 C CA . GLU A 1 196 ? 113.488 117.891 102.154 1.00 84.76 528 GLU B CA 1
ATOM 2546 C C . GLU A 1 196 ? 114.003 117.848 100.722 1.00 84.43 528 GLU B C 1
ATOM 2547 O O . GLU A 1 196 ? 113.211 117.644 99.796 1.00 82.78 528 GLU B O 1
ATOM 2559 N N . ARG A 1 197 ? 115.309 118.031 100.521 1.00 82.49 529 ARG B N 1
ATOM 2560 C CA . ARG A 1 197 ? 115.910 118.002 99.196 1.00 80.33 529 ARG B CA 1
ATOM 2561 C C . ARG A 1 197 ? 116.357 116.604 98.788 1.00 82.34 529 ARG B C 1
ATOM 2562 O O . ARG A 1 197 ? 117.256 116.470 97.950 1.00 84.39 529 ARG B O 1
ATOM 2566 N N . ARG A 1 198 ? 115.757 115.563 99.367 1.00 75.08 530 ARG B N 1
ATOM 2567 C CA . ARG A 1 198 ? 116.079 114.180 99.021 1.00 72.77 530 ARG B CA 1
ATOM 2568 C C . ARG A 1 198 ? 115.061 113.706 97.988 1.00 73.96 530 ARG B C 1
ATOM 2569 O O . ARG A 1 198 ? 114.062 113.058 98.302 1.00 74.89 530 ARG B O 1
ATOM 2573 N N . ALA A 1 199 ? 115.330 114.046 96.730 1.00 86.54 531 ALA B N 1
ATOM 2574 C CA . ALA A 1 199 ? 114.460 113.696 95.616 1.00 86.90 531 ALA B CA 1
ATOM 2575 C C . ALA A 1 199 ? 115.341 113.305 94.434 1.00 88.04 531 ALA B C 1
ATOM 2576 O O . ALA A 1 199 ? 116.548 113.090 94.578 1.00 87.82 531 ALA B O 1
ATOM 2583 N N . ARG A 1 200 ? 114.732 113.210 93.255 1.00 88.11 532 ARG B N 1
ATOM 2584 C CA . ARG A 1 200 ? 115.440 112.864 92.030 1.00 87.63 532 ARG B CA 1
ATOM 2585 C C . ARG A 1 200 ? 115.835 114.137 91.295 1.00 85.99 532 ARG B C 1
ATOM 2586 O O . ARG A 1 200 ? 115.014 115.046 91.132 1.00 85.66 532 ARG B O 1
ATOM 2606 N N . TYR A 1 201 ? 117.089 114.195 90.858 1.00 95.35 533 TYR B N 1
ATOM 2607 C CA . TYR A 1 201 ? 117.620 115.367 90.169 1.00 96.65 533 TYR B CA 1
ATOM 2608 C C . TYR A 1 201 ? 116.687 115.833 89.057 1.00 97.05 533 TYR B C 1
ATOM 2609 O O . TYR A 1 201 ? 115.938 116.796 89.226 1.00 98.32 533 TYR B O 1
ATOM 2613 N N . PRO B 2 1 ? 91.371 92.199 153.159 1.00 166.59 5 PRO C N 1
ATOM 2614 C CA . PRO B 2 1 ? 92.006 93.515 153.037 1.00 166.66 5 PRO C CA 1
ATOM 2615 C C . PRO B 2 1 ? 93.202 93.680 153.968 1.00 166.82 5 PRO C C 1
ATOM 2616 O O . PRO B 2 1 ? 93.053 93.578 155.186 1.00 167.11 5 PRO C O 1
ATOM 2627 N N . MET B 2 2 ? 94.375 93.932 153.395 1.00 154.34 6 MET C N 1
ATOM 2628 C CA . MET B 2 2 ? 95.575 94.108 154.196 1.00 154.10 6 MET C CA 1
ATOM 2629 C C . MET B 2 2 ? 95.454 95.357 155.066 1.00 154.13 6 MET C C 1
ATOM 2630 O O . MET B 2 2 ? 94.838 96.357 154.688 1.00 153.77 6 MET C O 1
ATOM 2644 N N . ILE B 2 3 ? 96.055 95.287 156.252 1.00 158.96 7 ILE C N 1
ATOM 2645 C CA . ILE B 2 3 ? 95.973 96.351 157.246 1.00 159.00 7 ILE C CA 1
ATOM 2646 C C . ILE B 2 3 ? 97.214 97.224 157.125 1.00 158.96 7 ILE C C 1
ATOM 2647 O O . ILE B 2 3 ? 98.348 96.729 157.199 1.00 158.67 7 ILE C O 1
ATOM 2663 N N . ILE B 2 4 ? 96.992 98.523 156.938 1.00 158.46 8 ILE C N 1
ATOM 2664 C CA . ILE B 2 4 ? 98.046 99.527 156.888 1.00 158.07 8 ILE C CA 1
ATOM 2665 C C . ILE B 2 4 ? 97.747 100.567 157.956 1.00 158.16 8 ILE C C 1
ATOM 2666 O O . ILE B 2 4 ? 96.629 101.092 158.021 1.00 158.52 8 ILE C O 1
ATOM 2670 N N . ARG B 2 5 ? 98.740 100.863 158.790 1.00 152.41 9 ARG C N 1
ATOM 2671 C CA . ARG B 2 5 ? 98.570 101.816 159.875 1.00 152.18 9 ARG C CA 1
ATOM 2672 C C . ARG B 2 5 ? 99.754 102.769 159.909 1.00 152.61 9 ARG C C 1
ATOM 2673 O O . ARG B 2 5 ? 100.874 102.405 159.544 1.00 153.05 9 ARG C O 1
ATOM 2677 N N . GLY B 2 6 ? 99.490 103.998 160.344 1.00 150.11 10 GLY C N 1
ATOM 2678 C CA . GLY B 2 6 ? 100.536 104.982 160.541 1.00 149.85 10 GLY C CA 1
ATOM 2679 C C . GLY B 2 6 ? 100.630 105.391 161.996 1.00 150.81 10 GLY C C 1
ATOM 2680 O O . GLY B 2 6 ? 99.694 105.989 162.535 1.00 151.31 10 GLY C O 1
ATOM 2684 N N . ILE B 2 7 ? 101.750 105.079 162.643 1.00 160.29 11 ILE C N 1
ATOM 2685 C CA . ILE B 2 7 ? 101.913 105.272 164.079 1.00 160.49 11 ILE C CA 1
ATOM 2686 C C . ILE B 2 7 ? 102.952 106.359 164.306 1.00 160.49 11 ILE C C 1
ATOM 2687 O O . ILE B 2 7 ? 104.002 106.370 163.654 1.00 160.56 11 ILE C O 1
ATOM 2703 N N . ARG B 2 8 ? 102.656 107.275 165.223 1.00 160.09 12 ARG C N 1
ATOM 2704 C CA . ARG B 2 8 ? 103.554 108.369 165.561 1.00 160.11 12 ARG C CA 1
ATOM 2705 C C . ARG B 2 8 ? 104.286 108.059 166.859 1.00 160.74 12 ARG C C 1
ATOM 2706 O O . ARG B 2 8 ? 103.684 107.583 167.826 1.00 160.88 12 ARG C O 1
ATOM 2710 N N . GLY B 2 9 ? 105.587 108.331 166.873 1.00 158.57 13 GLY C N 1
ATOM 2711 C CA . GLY B 2 9 ? 106.382 108.102 168.069 1.00 158.28 13 GLY C CA 1
ATOM 2712 C C . GLY B 2 9 ? 106.454 106.649 168.483 1.00 158.84 13 GLY C C 1
ATOM 2713 O O . GLY B 2 9 ? 106.385 106.342 169.680 1.00 158.90 13 GLY C O 1
ATOM 2717 N N . ALA B 2 10 ? 106.592 105.744 167.519 1.00 162.98 14 ALA C N 1
ATOM 2718 C CA . ALA B 2 10 ? 106.696 104.325 167.822 1.00 162.43 14 ALA C CA 1
ATOM 2719 C C . ALA B 2 10 ? 108.106 103.985 168.286 1.00 162.92 14 ALA C C 1
ATOM 2720 O O . ALA B 2 10 ? 109.095 104.434 167.700 1.00 162.60 14 ALA C O 1
ATOM 2727 N N . ARG B 2 11 ? 108.192 103.184 169.345 1.00 176.90 15 ARG C N 1
ATOM 2728 C CA . ARG B 2 11 ? 109.479 102.769 169.900 1.00 177.42 15 ARG C CA 1
ATOM 2729 C C . ARG B 2 11 ? 109.984 101.573 169.103 1.00 177.18 15 ARG C C 1
ATOM 2730 O O . ARG B 2 11 ? 109.579 100.433 169.342 1.00 177.20 15 ARG C O 1
ATOM 2734 N N . ILE B 2 12 ? 110.877 101.833 168.148 1.00 170.85 16 ILE C N 1
ATOM 2735 C CA . ILE B 2 12 ? 111.433 100.765 167.327 1.00 170.82 16 ILE C CA 1
ATOM 2736 C C . ILE B 2 12 ? 112.309 99.867 168.188 1.00 170.81 16 ILE C C 1
ATOM 2737 O O . ILE B 2 12 ? 113.120 100.346 168.991 1.00 170.28 16 ILE C O 1
ATOM 2753 N N . ASN B 2 13 ? 112.146 98.555 168.026 1.00 182.66 17 ASN C N 1
ATOM 2754 C CA . ASN B 2 13 ? 112.943 97.574 168.748 1.00 182.81 17 ASN C CA 1
ATOM 2755 C C . ASN B 2 13 ? 113.330 96.453 167.795 1.00 182.66 17 ASN C C 1
ATOM 2756 O O . ASN B 2 13 ? 112.508 95.997 166.996 1.00 182.25 17 ASN C O 1
ATOM 2767 N N . ASN B 2 14 ? 114.587 96.014 167.886 1.00 181.51 18 ASN C N 1
ATOM 2768 C CA . ASN B 2 14 ? 115.115 95.059 166.916 1.00 181.20 18 ASN C CA 1
ATOM 2769 C C . ASN B 2 14 ? 114.430 93.701 167.032 1.00 181.11 18 ASN C C 1
ATOM 2770 O O . ASN B 2 14 ? 114.052 93.098 166.021 1.00 180.74 18 ASN C O 1
ATOM 2774 N N . GLU B 2 15 ? 114.251 93.206 168.260 1.00 186.32 19 GLU C N 1
ATOM 2775 C CA . GLU B 2 15 ? 113.776 91.838 168.446 1.00 186.32 19 GLU C CA 1
ATOM 2776 C C . GLU B 2 15 ? 112.402 91.595 167.832 1.00 185.88 19 GLU C C 1
ATOM 2777 O O . GLU B 2 15 ? 111.958 90.442 167.799 1.00 185.40 19 GLU C O 1
ATOM 2789 N N . ILE B 2 16 ? 111.721 92.636 167.347 1.00 179.37 20 ILE C N 1
ATOM 2790 C CA . ILE B 2 16 ? 110.485 92.419 166.600 1.00 179.05 20 ILE C CA 1
ATOM 2791 C C . ILE B 2 16 ? 110.744 91.482 165.429 1.00 179.53 20 ILE C C 1
ATOM 2792 O O . ILE B 2 16 ? 109.963 90.559 165.167 1.00 179.81 20 ILE C O 1
ATOM 2808 N N . PHE B 2 17 ? 111.852 91.694 164.715 1.00 178.70 21 PHE C N 1
ATOM 2809 C CA . PHE B 2 17 ? 112.195 90.807 163.609 1.00 178.45 21 PHE C CA 1
ATOM 2810 C C . PHE B 2 17 ? 112.333 89.366 164.078 1.00 178.47 21 PHE C C 1
ATOM 2811 O O . PHE B 2 17 ? 112.044 88.435 163.318 1.00 177.87 21 PHE C O 1
ATOM 2828 N N . ASN B 2 18 ? 112.772 89.162 165.322 1.00 187.37 22 ASN C N 1
ATOM 2829 C CA . ASN B 2 18 ? 112.851 87.809 165.861 1.00 187.21 22 ASN C CA 1
ATOM 2830 C C . ASN B 2 18 ? 111.470 87.175 165.954 1.00 186.93 22 ASN C C 1
ATOM 2831 O O . ASN B 2 18 ? 111.302 85.987 165.655 1.00 186.53 22 ASN C O 1
ATOM 2835 N N . LEU B 2 19 ? 110.466 87.952 166.368 1.00 180.74 23 LEU C N 1
ATOM 2836 C CA . LEU B 2 19 ? 109.121 87.405 166.511 1.00 180.38 23 LEU C CA 1
ATOM 2837 C C . LEU B 2 19 ? 108.587 86.922 165.168 1.00 180.34 23 LEU C C 1
ATOM 2838 O O . LEU B 2 19 ? 108.008 85.834 165.070 1.00 180.68 23 LEU C O 1
ATOM 2854 N N . GLY B 2 20 ? 108.788 87.712 164.118 1.00 177.09 24 GLY C N 1
ATOM 2855 C CA . GLY B 2 20 ? 108.331 87.347 162.790 1.00 177.13 24 GLY C CA 1
ATOM 2856 C C . GLY B 2 20 ? 106.830 87.144 162.715 1.00 176.91 24 GLY C C 1
ATOM 2857 O O . GLY B 2 20 ? 106.093 87.546 163.615 1.00 177.25 24 GLY C O 1
ATOM 2861 N N . LYS B 2 22 ? 105.845 88.328 158.278 1.00 163.35 26 LYS C N 1
ATOM 2862 C CA . LYS B 2 22 ? 104.401 88.513 158.369 1.00 163.22 26 LYS C CA 1
ATOM 2863 C C . LYS B 2 22 ? 104.041 89.983 158.561 1.00 163.00 26 LYS C C 1
ATOM 2864 O O . LYS B 2 22 ? 102.882 90.318 158.800 1.00 163.19 26 LYS C O 1
ATOM 2868 N N . PHE B 2 23 ? 105.039 90.859 158.461 1.00 163.14 27 PHE C N 1
ATOM 2869 C CA . PHE B 2 23 ? 104.822 92.286 158.638 1.00 163.49 27 PHE C CA 1
ATOM 2870 C C . PHE B 2 23 ? 105.923 93.046 157.915 1.00 163.10 27 PHE C C 1
ATOM 2871 O O . PHE B 2 23 ? 106.968 92.487 157.571 1.00 162.62 27 PHE C O 1
ATOM 2888 N N . GLN B 2 24 ? 105.673 94.333 157.686 1.00 151.70 28 GLN C N 1
ATOM 2889 C CA . GLN B 2 24 ? 106.673 95.205 157.090 1.00 150.96 28 GLN C CA 1
ATOM 2890 C C . GLN B 2 24 ? 106.546 96.592 157.700 1.00 150.95 28 GLN C C 1
ATOM 2891 O O . GLN B 2 24 ? 105.437 97.058 157.980 1.00 150.64 28 GLN C O 1
ATOM 2905 N N . ILE B 2 25 ? 107.688 97.243 157.905 1.00 152.35 29 ILE C N 1
ATOM 2906 C CA . ILE B 2 25 ? 107.758 98.559 158.527 1.00 152.52 29 ILE C CA 1
ATOM 2907 C C . ILE B 2 25 ? 108.423 99.514 157.546 1.00 152.51 29 ILE C C 1
ATOM 2908 O O . ILE B 2 25 ? 109.452 99.180 156.948 1.00 152.13 29 ILE C O 1
ATOM 2924 N N . LEU B 2 26 ? 107.832 100.694 157.383 1.00 146.46 30 LEU C N 1
ATOM 2925 C CA . LEU B 2 26 ? 108.307 101.703 156.450 1.00 145.39 30 LEU C CA 1
ATOM 2926 C C . LEU B 2 26 ? 108.387 103.046 157.160 1.00 145.18 30 LEU C C 1
ATOM 2927 O O . LEU B 2 26 ? 107.821 103.240 158.238 1.00 145.47 30 LEU C O 1
ATOM 2943 N N . ASN B 2 27 ? 109.092 103.986 156.536 1.00 138.28 31 ASN C N 1
ATOM 2944 C CA . ASN B 2 27 ? 109.193 105.345 157.058 1.00 138.90 31 ASN C CA 1
ATOM 2945 C C . ASN B 2 27 ? 107.942 106.098 156.621 1.00 138.14 31 ASN C C 1
ATOM 2946 O O . ASN B 2 27 ? 107.760 106.378 155.432 1.00 138.03 31 ASN C O 1
ATOM 2957 N N . ALA B 2 28 ? 107.080 106.431 157.584 1.00 138.73 32 ALA C N 1
ATOM 2958 C CA . ALA B 2 28 ? 105.808 107.064 157.253 1.00 137.79 32 ALA C CA 1
ATOM 2959 C C . ALA B 2 28 ? 106.004 108.405 156.561 1.00 137.91 32 ALA C C 1
ATOM 2960 O O . ALA B 2 28 ? 105.152 108.824 155.769 1.00 138.44 32 ALA C O 1
ATOM 2967 N N . ASP B 2 29 ? 107.108 109.098 156.846 1.00 140.59 33 ASP C N 1
ATOM 2968 C CA . ASP B 2 29 ? 107.338 110.400 156.229 1.00 141.37 33 ASP C CA 1
ATOM 2969 C C . ASP B 2 29 ? 107.700 110.256 154.756 1.00 141.71 33 ASP C C 1
ATOM 2970 O O . ASP B 2 29 ? 107.188 110.994 153.907 1.00 140.80 33 ASP C O 1
ATOM 2979 N N . VAL B 2 30 ? 108.586 109.313 154.433 1.00 133.93 34 VAL C N 1
ATOM 2980 C CA . VAL B 2 30 ? 109.028 109.165 153.050 1.00 132.26 34 VAL C CA 1
ATOM 2981 C C . VAL B 2 30 ? 107.905 108.610 152.184 1.00 131.15 34 VAL C C 1
ATOM 2982 O O . VAL B 2 30 ? 107.674 109.087 151.067 1.00 131.25 34 VAL C O 1
ATOM 2995 N N . VAL B 2 31 ? 107.188 107.598 152.676 1.00 130.38 35 VAL C N 1
ATOM 2996 C CA . VAL B 2 31 ? 106.083 107.043 151.905 1.00 130.56 35 VAL C CA 1
ATOM 2997 C C . VAL B 2 31 ? 105.010 108.107 151.734 1.00 129.36 35 VAL C C 1
ATOM 2998 O O . VAL B 2 31 ? 104.629 108.797 152.688 1.00 129.34 35 VAL C O 1
ATOM 3011 N N . ALA B 2 32 ? 104.515 108.244 150.506 1.00 119.23 36 ALA C N 1
ATOM 3012 C CA . ALA B 2 32 ? 103.606 109.332 150.167 1.00 118.79 36 ALA C CA 1
ATOM 3013 C C . ALA B 2 32 ? 102.322 109.281 150.984 1.00 118.35 36 ALA C C 1
ATOM 3014 O O . ALA B 2 32 ? 102.096 110.134 151.847 1.00 120.66 36 ALA C O 1
ATOM 3021 N N . THR B 2 33 ? 101.487 108.285 150.733 1.00 110.86 37 THR C N 1
ATOM 3022 C CA . THR B 2 33 ? 100.157 108.207 151.330 1.00 111.07 37 THR C CA 1
ATOM 3023 C C . THR B 2 33 ? 99.656 106.778 151.157 1.00 112.33 37 THR C C 1
ATOM 3024 O O . THR B 2 33 ? 100.401 105.892 150.722 1.00 112.72 37 THR C O 1
ATOM 3035 N N . LYS B 2 34 ? 98.387 106.550 151.501 1.00 114.96 38 LYS C N 1
ATOM 3036 C CA . LYS B 2 34 ? 97.812 105.219 151.350 1.00 113.77 38 LYS C CA 1
ATOM 3037 C C . LYS B 2 34 ? 97.840 104.742 149.904 1.00 114.29 38 LYS C C 1
ATOM 3038 O O . LYS B 2 34 ? 97.804 103.530 149.661 1.00 115.00 38 LYS C O 1
ATOM 3057 N N . LYS B 2 35 ? 97.926 105.661 148.941 1.00 95.17 39 LYS C N 1
ATOM 3058 C CA . LYS B 2 35 ? 98.039 105.254 147.546 1.00 91.52 39 LYS C CA 1
ATOM 3059 C C . LYS B 2 35 ? 99.378 104.580 147.285 1.00 90.99 39 LYS C C 1
ATOM 3060 O O . LYS B 2 35 ? 99.455 103.626 146.506 1.00 94.38 39 LYS C O 1
ATOM 3064 N N . HIS B 2 36 ? 100.443 105.061 147.926 1.00 95.85 40 HIS C N 1
ATOM 3065 C CA . HIS B 2 36 ? 101.740 104.408 147.795 1.00 96.36 40 HIS C CA 1
ATOM 3066 C C . HIS B 2 36 ? 101.665 102.962 148.270 1.00 99.22 40 HIS C C 1
ATOM 3067 O O . HIS B 2 36 ? 102.139 102.044 147.591 1.00 100.69 40 HIS C O 1
ATOM 3081 N N . VAL B 2 37 ? 101.046 102.741 149.431 1.00 104.55 41 VAL C N 1
ATOM 3082 C CA . VAL B 2 37 ? 100.938 101.391 149.974 1.00 102.83 41 VAL C CA 1
ATOM 3083 C C . VAL B 2 37 ? 100.058 100.521 149.085 1.00 102.65 41 VAL C C 1
ATOM 3084 O O . VAL B 2 37 ? 100.361 99.346 148.851 1.00 104.89 41 VAL C O 1
ATOM 3088 N N . LEU B 2 38 ? 98.942 101.069 148.597 1.00 103.01 42 LEU C N 1
ATOM 3089 C CA . LEU B 2 38 ? 98.054 100.282 147.748 1.00 104.63 42 LEU C CA 1
ATOM 3090 C C . LEU B 2 38 ? 98.736 99.898 146.439 1.00 103.65 42 LEU C C 1
ATOM 3091 O O . LEU B 2 38 ? 98.595 98.765 145.963 1.00 105.28 42 LEU C O 1
ATOM 3107 N N . HIS B 2 39 ? 99.479 100.826 145.836 1.00 93.32 43 HIS C N 1
ATOM 3108 C CA . HIS B 2 39 ? 100.225 100.489 144.631 1.00 92.78 43 HIS C CA 1
ATOM 3109 C C . HIS B 2 39 ? 101.284 99.438 144.927 1.00 93.68 43 HIS C C 1
ATOM 3110 O O . HIS B 2 39 ? 101.489 98.512 144.134 1.00 96.45 43 HIS C O 1
ATOM 3124 N N . ALA B 2 40 ? 101.967 99.560 146.067 1.00 102.07 44 ALA C N 1
ATOM 3125 C CA . ALA B 2 40 ? 102.972 98.567 146.423 1.00 103.56 44 ALA C CA 1
ATOM 3126 C C . ALA B 2 40 ? 102.350 97.184 146.569 1.00 106.19 44 ALA C C 1
ATOM 3127 O O . ALA B 2 40 ? 102.894 96.196 146.063 1.00 107.53 44 ALA C O 1
ATOM 3134 N N . ILE B 2 41 ? 101.205 97.093 147.249 1.00 119.32 45 ILE C N 1
ATOM 3135 C CA . ILE B 2 41 ? 100.574 95.792 147.455 1.00 119.01 45 ILE C CA 1
ATOM 3136 C C . ILE B 2 41 ? 100.076 95.223 146.132 1.00 118.87 45 ILE C C 1
ATOM 3137 O O . ILE B 2 41 ? 100.227 94.025 145.865 1.00 118.86 45 ILE C O 1
ATOM 3153 N N . ASN B 2 42 ? 99.484 96.062 145.278 1.00 107.50 46 ASN C N 1
ATOM 3154 C CA . ASN B 2 42 ? 99.017 95.574 143.984 1.00 106.77 46 ASN C CA 1
ATOM 3155 C C . ASN B 2 42 ? 100.176 95.048 143.148 1.00 106.60 46 ASN C C 1
ATOM 3156 O O . ASN B 2 42 ? 100.088 93.969 142.549 1.00 107.22 46 ASN C O 1
ATOM 3167 N N . GLN B 2 43 ? 101.279 95.797 143.097 1.00 100.03 47 GLN C N 1
ATOM 3168 C CA . GLN B 2 43 ? 102.429 95.359 142.315 1.00 100.37 47 GLN C CA 1
ATOM 3169 C C . GLN B 2 43 ? 103.031 94.084 142.888 1.00 101.20 47 GLN C C 1
ATOM 3170 O O . GLN B 2 43 ? 103.438 93.190 142.138 1.00 101.68 47 GLN C O 1
ATOM 3184 N N . ALA B 2 44 ? 103.104 93.982 144.217 1.00 111.90 48 ALA C N 1
ATOM 3185 C CA . ALA B 2 44 ? 103.650 92.778 144.831 1.00 111.42 48 ALA C CA 1
ATOM 3186 C C . ALA B 2 44 ? 102.780 91.565 144.532 1.00 112.23 48 ALA C C 1
ATOM 3187 O O . ALA B 2 44 ? 103.297 90.476 144.256 1.00 113.16 48 ALA C O 1
ATOM 3194 N N . LYS B 2 45 ? 101.458 91.732 144.580 1.00 109.82 49 LYS C N 1
ATOM 3195 C CA . LYS B 2 45 ? 100.561 90.603 144.363 1.00 109.90 49 LYS C CA 1
ATOM 3196 C C . LYS B 2 45 ? 100.553 90.176 142.900 1.00 109.40 49 LYS C C 1
ATOM 3197 O O . LYS B 2 45 ? 100.825 89.013 142.582 1.00 107.92 49 LYS C O 1
ATOM 3201 N N . THR B 2 46 ? 100.249 91.105 141.992 1.00 106.09 50 THR C N 1
ATOM 3202 C CA . THR B 2 46 ? 100.052 90.734 140.589 1.00 105.22 50 THR C CA 1
ATOM 3203 C C . THR B 2 46 ? 101.383 90.580 139.858 1.00 105.07 50 THR C C 1
ATOM 3204 O O . THR B 2 46 ? 101.737 89.484 139.413 1.00 106.15 50 THR C O 1
ATOM 3215 N N . LYS B 2 47 ? 102.135 91.669 139.730 1.00 103.29 51 LYS C N 1
ATOM 3216 C CA . LYS B 2 47 ? 103.365 91.632 138.958 1.00 103.37 51 LYS C CA 1
ATOM 3217 C C . LYS B 2 47 ? 104.356 90.649 139.577 1.00 103.82 51 LYS C C 1
ATOM 3218 O O . LYS B 2 47 ? 104.174 90.148 140.689 1.00 103.47 51 LYS C O 1
ATOM 3222 N N . LYS B 2 48 ? 105.418 90.374 138.834 1.00 112.55 52 LYS C N 1
ATOM 3223 C CA . LYS B 2 48 ? 106.438 89.444 139.291 1.00 112.97 52 LYS C CA 1
ATOM 3224 C C . LYS B 2 48 ? 107.155 90.027 140.505 1.00 112.40 52 LYS C C 1
ATOM 3225 O O . LYS B 2 48 ? 107.724 91.125 140.406 1.00 114.04 52 LYS C O 1
ATOM 3244 N N . PRO B 2 49 ? 107.156 89.349 141.653 1.00 112.65 53 PRO C N 1
ATOM 3245 C CA . PRO B 2 49 ? 107.890 89.879 142.808 1.00 114.22 53 PRO C CA 1
ATOM 3246 C C . PRO B 2 49 ? 109.379 89.988 142.513 1.00 115.16 53 PRO C C 1
ATOM 3247 O O . PRO B 2 49 ? 109.952 89.163 141.798 1.00 113.89 53 PRO C O 1
ATOM 3258 N N . ILE B 2 50 ? 110.005 91.026 143.074 1.00 119.83 54 ILE C N 1
ATOM 3259 C CA . ILE B 2 50 ? 111.438 91.242 142.913 1.00 119.29 54 ILE C CA 1
ATOM 3260 C C . ILE B 2 50 ? 112.246 90.662 144.062 1.00 119.59 54 ILE C C 1
ATOM 3261 O O . ILE B 2 50 ? 113.475 90.553 143.950 1.00 119.42 54 ILE C O 1
ATOM 3277 N N . ALA B 2 51 ? 111.598 90.271 145.157 1.00 131.31 55 ALA C N 1
ATOM 3278 C CA . ALA B 2 51 ? 112.293 89.796 146.343 1.00 131.46 55 ALA C CA 1
ATOM 3279 C C . ALA B 2 51 ? 111.746 88.441 146.765 1.00 130.67 55 ALA C C 1
ATOM 3280 O O . ALA B 2 51 ? 110.617 88.073 146.429 1.00 129.99 55 ALA C O 1
ATOM 3287 N N . LYS B 2 52 ? 112.568 87.701 147.512 1.00 137.39 56 LYS C N 1
ATOM 3288 C CA . LYS B 2 52 ? 112.187 86.366 147.955 1.00 137.82 56 LYS C CA 1
ATOM 3289 C C . LYS B 2 52 ? 110.948 86.379 148.838 1.00 137.78 56 LYS C C 1
ATOM 3290 O O . LYS B 2 52 ? 110.070 85.528 148.663 1.00 138.35 56 LYS C O 1
ATOM 3309 N N . SER B 2 53 ? 110.856 87.317 149.776 1.00 133.84 57 SER C N 1
ATOM 3310 C CA . SER B 2 53 ? 109.727 87.413 150.693 1.00 134.04 57 SER C CA 1
ATOM 3311 C C . SER B 2 53 ? 108.769 88.478 150.182 1.00 134.50 57 SER C C 1
ATOM 3312 O O . SER B 2 53 ? 109.177 89.619 149.938 1.00 135.53 57 SER C O 1
ATOM 3320 N N . PHE B 2 54 ? 107.499 88.103 150.021 1.00 134.60 58 PHE C N 1
ATOM 3321 C CA . PHE B 2 54 ? 106.500 89.057 149.553 1.00 134.76 58 PHE C CA 1
ATOM 3322 C C . PHE B 2 54 ? 106.374 90.237 150.509 1.00 135.37 58 PHE C C 1
ATOM 3323 O O . PHE B 2 54 ? 106.152 91.376 150.079 1.00 135.54 58 PHE C O 1
ATOM 3340 N N . TRP B 2 55 ? 106.519 89.986 151.811 1.00 147.05 59 TRP C N 1
ATOM 3341 C CA . TRP B 2 55 ? 106.287 91.039 152.794 1.00 147.10 59 TRP C CA 1
ATOM 3342 C C . TRP B 2 55 ? 107.288 92.177 152.636 1.00 147.71 59 TRP C C 1
ATOM 3343 O O . TRP B 2 55 ? 106.900 93.348 152.573 1.00 148.20 59 TRP C O 1
ATOM 3364 N N . MET B 2 56 ? 108.580 91.859 152.575 1.00 141.39 60 MET C N 1
ATOM 3365 C CA . MET B 2 56 ? 109.568 92.887 152.274 1.00 141.53 60 MET C CA 1
ATOM 3366 C C . MET B 2 56 ? 109.671 93.157 150.779 1.00 141.22 60 MET C C 1
ATOM 3367 O O . MET B 2 56 ? 110.273 94.163 150.379 1.00 141.39 60 MET C O 1
ATOM 3381 N N . GLU B 2 57 ? 109.075 92.303 149.946 1.00 130.98 61 GLU C N 1
ATOM 3382 C CA . GLU B 2 57 ? 108.850 92.684 148.559 1.00 130.16 61 GLU C CA 1
ATOM 3383 C C . GLU B 2 57 ? 107.955 93.911 148.478 1.00 130.86 61 GLU C C 1
ATOM 3384 O O . GLU B 2 57 ? 108.090 94.717 147.554 1.00 131.44 61 GLU C O 1
ATOM 3388 N N . ILE B 2 58 ? 107.045 94.076 149.441 1.00 130.61 62 ILE C N 1
ATOM 3389 C CA . ILE B 2 58 ? 106.251 95.301 149.509 1.00 129.69 62 ILE C CA 1
ATOM 3390 C C . ILE B 2 58 ? 107.164 96.506 149.705 1.00 130.15 62 ILE C C 1
ATOM 3391 O O . ILE B 2 58 ? 107.002 97.546 149.057 1.00 131.05 62 ILE C O 1
ATOM 3407 N N . LEU B 2 59 ? 108.132 96.384 150.616 1.00 138.33 63 LEU C N 1
ATOM 3408 C CA . LEU B 2 59 ? 109.076 97.473 150.844 1.00 139.23 63 LEU C CA 1
ATOM 3409 C C . LEU B 2 59 ? 109.893 97.760 149.592 1.00 139.25 63 LEU C C 1
ATOM 3410 O O . LEU B 2 59 ? 110.112 98.924 149.235 1.00 140.40 63 LEU C O 1
ATOM 3426 N N . VAL B 2 60 ? 110.357 96.710 148.914 1.00 126.79 64 VAL C N 1
ATOM 3427 C CA . VAL B 2 60 ? 111.136 96.908 147.694 1.00 126.48 64 VAL C CA 1
ATOM 3428 C C . VAL B 2 60 ? 110.291 97.601 146.631 1.00 125.63 64 VAL C C 1
ATOM 3429 O O . VAL B 2 60 ? 110.776 98.477 145.904 1.00 126.31 64 VAL C O 1
ATOM 3442 N N . ARG B 2 61 ? 109.018 97.217 146.518 1.00 109.44 65 ARG C N 1
ATOM 3443 C CA . ARG B 2 61 ? 108.119 97.878 145.578 1.00 108.69 65 ARG C CA 1
ATOM 3444 C C . ARG B 2 61 ? 107.947 99.347 145.926 1.00 109.89 65 ARG C C 1
ATOM 3445 O O . ARG B 2 61 ? 107.965 100.211 145.042 1.00 111.34 65 ARG C O 1
ATOM 3466 N N . ALA B 2 62 ? 107.775 99.651 147.212 1.00 116.98 66 ALA C N 1
ATOM 3467 C CA . ALA B 2 62 ? 107.614 101.041 147.621 1.00 116.93 66 ALA C CA 1
ATOM 3468 C C . ALA B 2 62 ? 108.875 101.852 147.354 1.00 116.86 66 ALA C C 1
ATOM 3469 O O . ALA B 2 62 ? 108.789 103.046 147.050 1.00 117.00 66 ALA C O 1
ATOM 3476 N N . SER B 2 63 ? 110.048 101.227 147.466 1.00 125.92 67 SER C N 1
ATOM 3477 C CA . SER B 2 63 ? 111.295 101.957 147.264 1.00 126.43 67 SER C CA 1
ATOM 3478 C C . SER B 2 63 ? 111.406 102.485 145.840 1.00 126.09 67 SER C C 1
ATOM 3479 O O . SER B 2 63 ? 111.820 103.629 145.626 1.00 127.50 67 SER C O 1
ATOM 3487 N N . GLY B 2 64 ? 111.047 101.668 144.855 1.00 110.21 68 GLY C N 1
ATOM 3488 C CA . GLY B 2 64 ? 111.056 102.097 143.473 1.00 108.78 68 GLY C CA 1
ATOM 3489 C C . GLY B 2 64 ? 112.349 101.874 142.723 1.00 109.91 68 GLY C C 1
ATOM 3490 O O . GLY B 2 64 ? 112.541 102.491 141.669 1.00 109.82 68 GLY C O 1
ATOM 3494 N N . GLN B 2 65 ? 113.243 101.023 143.222 1.00 129.26 69 GLN C N 1
ATOM 3495 C CA . GLN B 2 65 ? 114.456 100.680 142.494 1.00 129.53 69 GLN C CA 1
ATOM 3496 C C . GLN B 2 65 ? 114.794 99.218 142.753 1.00 129.58 69 GLN C C 1
ATOM 3497 O O . GLN B 2 65 ? 114.326 98.610 143.718 1.00 129.84 69 GLN C O 1
ATOM 3511 N N . ARG B 2 66 ? 115.622 98.660 141.867 1.00 125.36 70 ARG C N 1
ATOM 3512 C CA . ARG B 2 66 ? 115.883 97.224 141.895 1.00 124.65 70 ARG C CA 1
ATOM 3513 C C . ARG B 2 66 ? 116.569 96.798 143.189 1.00 125.87 70 ARG C C 1
ATOM 3514 O O . ARG B 2 66 ? 116.215 95.769 143.775 1.00 126.60 70 ARG C O 1
ATOM 3535 N N . GLN B 2 67 ? 117.549 97.571 143.648 1.00 133.93 71 GLN C N 1
ATOM 3536 C CA . GLN B 2 67 ? 118.352 97.147 144.787 1.00 133.58 71 GLN C CA 1
ATOM 3537 C C . GLN B 2 67 ? 117.507 97.101 146.057 1.00 133.31 71 GLN C C 1
ATOM 3538 O O . GLN B 2 67 ? 116.514 97.820 146.198 1.00 133.14 71 GLN C O 1
ATOM 3552 N N . ILE B 2 68 ? 117.914 96.238 146.990 1.00 139.43 72 ILE C N 1
ATOM 3553 C CA . ILE B 2 68 ? 117.123 95.955 148.185 1.00 139.76 72 ILE C CA 1
ATOM 3554 C C . ILE B 2 68 ? 117.658 96.742 149.376 1.00 139.64 72 ILE C C 1
ATOM 3555 O O . ILE B 2 68 ? 116.926 97.526 149.990 1.00 139.70 72 ILE C O 1
ATOM 3571 N N . HIS B 2 69 ? 118.932 96.535 149.720 1.00 147.82 73 HIS C N 1
ATOM 3572 C CA . HIS B 2 69 ? 119.493 97.221 150.884 1.00 148.24 73 HIS C CA 1
ATOM 3573 C C . HIS B 2 69 ? 119.283 98.724 150.772 1.00 148.46 73 HIS C C 1
ATOM 3574 O O . HIS B 2 69 ? 119.039 99.409 151.774 1.00 148.29 73 HIS C O 1
ATOM 3588 N N . GLU B 2 70 ? 119.354 99.251 149.550 1.00 143.83 74 GLU C N 1
ATOM 3589 C CA . GLU B 2 70 ? 119.067 100.664 149.340 1.00 143.65 74 GLU C CA 1
ATOM 3590 C C . GLU B 2 70 ? 117.588 100.953 149.550 1.00 143.72 74 GLU C C 1
ATOM 3591 O O . GLU B 2 70 ? 117.229 101.996 150.108 1.00 143.18 74 GLU C O 1
ATOM 3603 N N . ALA B 2 71 ? 116.712 100.043 149.121 1.00 140.39 75 ALA C N 1
ATOM 3604 C CA . ALA B 2 71 ? 115.305 100.177 149.476 1.00 139.85 75 ALA C CA 1
ATOM 3605 C C . ALA B 2 71 ? 115.143 100.219 150.987 1.00 139.62 75 ALA C C 1
ATOM 3606 O O . ALA B 2 71 ? 114.331 100.989 151.515 1.00 139.61 75 ALA C O 1
ATOM 3613 N N . ILE B 2 72 ? 115.928 99.410 151.700 1.00 143.94 76 ILE C N 1
ATOM 3614 C CA . ILE B 2 72 ? 115.860 99.399 153.156 1.00 144.16 76 ILE C CA 1
ATOM 3615 C C . ILE B 2 72 ? 116.253 100.760 153.715 1.00 144.57 76 ILE C C 1
ATOM 3616 O O . ILE B 2 72 ? 115.565 101.316 154.578 1.00 145.23 76 ILE C O 1
ATOM 3620 N N . LYS B 2 73 ? 117.361 101.327 153.230 1.00 146.14 77 LYS C N 1
ATOM 3621 C CA . LYS B 2 73 ? 117.823 102.573 153.833 1.00 146.16 77 LYS C CA 1
ATOM 3622 C C . LYS B 2 73 ? 116.982 103.771 153.409 1.00 145.74 77 LYS C C 1
ATOM 3623 O O . LYS B 2 73 ? 116.948 104.770 154.135 1.00 145.85 77 LYS C O 1
ATOM 3641 N N . ILE B 2 74 ? 116.306 103.705 152.265 1.00 141.39 78 ILE C N 1
ATOM 3642 C CA . ILE B 2 74 ? 115.442 104.806 151.842 1.00 141.98 78 ILE C CA 1
ATOM 3643 C C . ILE B 2 74 ? 114.087 104.742 152.532 1.00 141.65 78 ILE C C 1
ATOM 3644 O O . ILE B 2 74 ? 113.586 105.753 153.029 1.00 142.42 78 ILE C O 1
ATOM 3660 N N . ILE B 2 75 ? 113.470 103.561 152.577 1.00 135.88 79 ILE C N 1
ATOM 3661 C CA . ILE B 2 75 ? 112.115 103.419 153.101 1.00 135.83 79 ILE C CA 1
ATOM 3662 C C . ILE B 2 75 ? 112.056 102.602 154.382 1.00 136.22 79 ILE C C 1
ATOM 3663 O O . ILE B 2 75 ? 110.987 102.553 155.012 1.00 136.45 79 ILE C O 1
ATOM 3679 N N . GLY B 2 76 ? 113.151 101.970 154.794 1.00 145.20 80 GLY C N 1
ATOM 3680 C CA . GLY B 2 76 ? 113.127 101.232 156.044 1.00 145.13 80 GLY C CA 1
ATOM 3681 C C . GLY B 2 76 ? 112.771 102.143 157.206 1.00 145.21 80 GLY C C 1
ATOM 3682 O O . GLY B 2 76 ? 113.139 103.319 157.236 1.00 145.08 80 GLY C O 1
ATOM 3686 N N . ALA B 2 77 ? 112.044 101.588 158.170 1.00 150.33 81 ALA C N 1
ATOM 3687 C CA . ALA B 2 77 ? 111.547 102.381 159.281 1.00 150.02 81 ALA C CA 1
ATOM 3688 C C . ALA B 2 77 ? 112.695 102.860 160.165 1.00 150.18 81 ALA C C 1
ATOM 3689 O O . ALA B 2 77 ? 113.806 102.322 160.144 1.00 150.51 81 ALA C O 1
ATOM 3696 N N . LYS B 2 78 ? 112.408 103.895 160.949 1.00 158.37 82 LYS C N 1
ATOM 3697 C CA . LYS B 2 78 ? 113.347 104.463 161.904 1.00 158.85 82 LYS C CA 1
ATOM 3698 C C . LYS B 2 78 ? 112.601 104.780 163.194 1.00 159.49 82 LYS C C 1
ATOM 3699 O O . LYS B 2 78 ? 111.388 104.576 163.304 1.00 159.99 82 LYS C O 1
ATOM 3718 N N . ASP B 2 79 ? 113.336 105.287 164.180 1.00 167.10 83 ASP C N 1
ATOM 3719 C CA . ASP B 2 79 ? 112.737 105.593 165.470 1.00 166.74 83 ASP C CA 1
ATOM 3720 C C . ASP B 2 79 ? 111.648 106.648 165.317 1.00 166.99 83 ASP C C 1
ATOM 3721 O O . ASP B 2 79 ? 111.744 107.563 164.494 1.00 167.42 83 ASP C O 1
ATOM 3730 N N . GLY B 2 80 ? 110.596 106.508 166.121 1.00 157.85 84 GLY C N 1
ATOM 3731 C CA . GLY B 2 80 ? 109.500 107.455 166.109 1.00 157.95 84 GLY C CA 1
ATOM 3732 C C . GLY B 2 80 ? 108.368 107.040 165.194 1.00 157.33 84 GLY C C 1
ATOM 3733 O O . GLY B 2 80 ? 107.760 105.983 165.385 1.00 157.49 84 GLY C O 1
ATOM 3737 N N . ASN B 2 81 ? 108.072 107.870 164.198 1.00 148.84 85 ASN C N 1
ATOM 3738 C CA . ASN B 2 81 ? 106.992 107.570 163.269 1.00 149.04 85 ASN C CA 1
ATOM 3739 C C . ASN B 2 81 ? 107.327 106.353 162.414 1.00 149.57 85 ASN C C 1
ATOM 3740 O O . ASN B 2 81 ? 108.489 106.108 162.076 1.00 149.71 85 ASN C O 1
ATOM 3751 N N . VAL B 2 82 ? 106.300 105.557 162.103 1.00 150.98 86 VAL C N 1
ATOM 3752 C CA . VAL B 2 82 ? 106.453 104.351 161.298 1.00 149.73 86 VAL C CA 1
ATOM 3753 C C . VAL B 2 82 ? 105.143 104.070 160.575 1.00 149.22 86 VAL C C 1
ATOM 3754 O O . VAL B 2 82 ? 104.077 104.569 160.948 1.00 149.72 86 VAL C O 1
ATOM 3767 N N . CYS B 2 83 ? 105.235 103.258 159.524 1.00 142.68 87 CYS C N 1
ATOM 3768 C CA . CYS B 2 83 ? 104.085 102.769 158.775 1.00 143.58 87 CYS C CA 1
ATOM 3769 C C . CYS B 2 83 ? 104.136 101.249 158.771 1.00 144.53 87 CYS C C 1
ATOM 3770 O O . CYS B 2 83 ? 105.082 100.660 158.238 1.00 144.93 87 CYS C O 1
ATOM 3778 N N . LEU B 2 84 ? 103.125 100.621 159.359 1.00 156.30 88 LEU C N 1
ATOM 3779 C CA . LEU B 2 84 ? 103.084 99.176 159.531 1.00 155.33 88 LEU C CA 1
ATOM 3780 C C . LEU B 2 84 ? 102.106 98.567 158.537 1.00 155.70 88 LEU C C 1
ATOM 3781 O O . LEU B 2 84 ? 100.944 98.984 158.466 1.00 156.02 88 LEU C O 1
ATOM 3797 N N . ILE B 2 85 ? 102.580 97.583 157.776 1.00 153.10 89 ILE C N 1
ATOM 3798 C CA . ILE B 2 85 ? 101.761 96.825 156.838 1.00 153.61 89 ILE C CA 1
ATOM 3799 C C . ILE B 2 85 ? 101.751 95.383 157.318 1.00 153.28 89 ILE C C 1
ATOM 3800 O O . ILE B 2 85 ? 102.814 94.764 157.457 1.00 153.53 89 ILE C O 1
ATOM 3816 N N . CYS B 2 86 ? 100.559 94.844 157.569 1.00 159.88 90 CYS C N 1
ATOM 3817 C CA . CYS B 2 86 ? 100.444 93.502 158.119 1.00 160.31 90 CYS C CA 1
ATOM 3818 C C . CYS B 2 86 ? 99.085 92.919 157.755 1.00 160.34 90 CYS C C 1
ATOM 3819 O O . CYS B 2 86 ? 98.236 93.587 157.157 1.00 160.18 90 CYS C O 1
ATOM 3827 N N . GLU B 2 87 ? 98.885 91.661 158.138 1.00 160.92 91 GLU C N 1
ATOM 3828 C CA . GLU B 2 87 ? 97.660 90.931 157.833 1.00 160.92 91 GLU C CA 1
ATOM 3829 C C . GLU B 2 87 ? 96.916 90.577 159.116 1.00 160.83 91 GLU C C 1
ATOM 3830 O O . GLU B 2 87 ? 95.764 90.145 159.078 1.00 160.94 91 GLU C O 1
ATOM 3842 N N . GLU B 2 89 ? 95.183 91.341 162.279 1.00 157.05 93 GLU C N 1
ATOM 3843 C CA . GLU B 2 89 ? 94.492 92.006 163.377 1.00 157.61 93 GLU C CA 1
ATOM 3844 C C . GLU B 2 89 ? 95.210 91.753 164.697 1.00 157.98 93 GLU C C 1
ATOM 3845 O O . GLU B 2 89 ? 95.732 92.679 165.318 1.00 157.90 93 GLU C O 1
ATOM 3849 N N . GLU B 2 90 ? 95.233 90.488 165.124 1.00 165.17 94 GLU C N 1
ATOM 3850 C CA . GLU B 2 90 ? 95.929 90.141 166.359 1.00 165.12 94 GLU C CA 1
ATOM 3851 C C . GLU B 2 90 ? 97.417 90.446 166.252 1.00 165.13 94 GLU C C 1
ATOM 3852 O O . GLU B 2 90 ? 98.021 90.971 167.195 1.00 165.08 94 GLU C O 1
ATOM 3856 N N . THR B 2 91 ? 98.026 90.122 165.109 1.00 161.28 95 THR C N 1
ATOM 3857 C CA . THR B 2 91 ? 99.429 90.465 164.902 1.00 161.14 95 THR C CA 1
ATOM 3858 C C . THR B 2 91 ? 99.626 91.975 164.921 1.00 161.89 95 THR C C 1
ATOM 3859 O O . THR B 2 91 ? 100.622 92.473 165.459 1.00 162.11 95 THR C O 1
ATOM 3870 N N . PHE B 2 92 ? 98.685 92.722 164.338 1.00 164.61 96 PHE C N 1
ATOM 3871 C CA . PHE B 2 92 ? 98.764 94.177 164.387 1.00 164.28 96 PHE C CA 1
ATOM 3872 C C . PHE B 2 92 ? 98.710 94.679 165.823 1.00 164.52 96 PHE C C 1
ATOM 3873 O O . PHE B 2 92 ? 99.474 95.572 166.206 1.00 164.65 96 PHE C O 1
ATOM 3877 N N . ARG B 2 93 ? 97.812 94.116 166.634 1.00 165.14 97 ARG C N 1
ATOM 3878 C CA . ARG B 2 93 ? 97.723 94.525 168.032 1.00 164.62 97 ARG C CA 1
ATOM 3879 C C . ARG B 2 93 ? 99.011 94.207 168.779 1.00 164.85 97 ARG C C 1
ATOM 3880 O O . ARG B 2 93 ? 99.496 95.023 169.571 1.00 165.57 97 ARG C O 1
ATOM 3884 N N . LYS B 2 94 ? 99.580 93.023 168.541 1.00 161.66 98 LYS C N 1
ATOM 3885 C CA . LYS B 2 94 ? 100.824 92.657 169.211 1.00 161.83 98 LYS C CA 1
ATOM 3886 C C . LYS B 2 94 ? 101.959 93.593 168.816 1.00 162.03 98 LYS C C 1
ATOM 3887 O O . LYS B 2 94 ? 102.748 94.022 169.667 1.00 162.49 98 LYS C O 1
ATOM 3891 N N . ILE B 2 95 ? 102.057 93.922 167.526 1.00 166.37 99 ILE C N 1
ATOM 3892 C CA . ILE B 2 95 ? 103.122 94.810 167.071 1.00 166.77 99 ILE C CA 1
ATOM 3893 C C . ILE B 2 95 ? 102.929 96.209 167.642 1.00 167.46 99 ILE C C 1
ATOM 3894 O O . ILE B 2 95 ? 103.898 96.876 168.021 1.00 167.34 99 ILE C O 1
ATOM 3910 N N . TYR B 2 96 ? 101.683 96.680 167.708 1.00 165.27 100 TYR C N 1
ATOM 3911 C CA . TYR B 2 96 ? 101.418 97.976 168.325 1.00 164.45 100 TYR C CA 1
ATOM 3912 C C . TYR B 2 96 ? 101.837 97.969 169.790 1.00 164.86 100 TYR C C 1
ATOM 3913 O O . TYR B 2 96 ? 102.483 98.907 170.270 1.00 165.16 100 TYR C O 1
ATOM 3931 N N . GLU B 2 97 ? 101.486 96.905 170.514 1.00 170.63 101 GLU C N 1
ATOM 3932 C CA . GLU B 2 97 ? 101.832 96.829 171.928 1.00 170.21 101 GLU C CA 1
ATOM 3933 C C . GLU B 2 97 ? 103.342 96.812 172.126 1.00 170.27 101 GLU C C 1
ATOM 3934 O O . GLU B 2 97 ? 103.864 97.464 173.037 1.00 170.48 101 GLU C O 1
ATOM 3938 N N . LEU B 2 98 ? 104.062 96.072 171.282 1.00 175.07 102 LEU C N 1
ATOM 3939 C CA . LEU B 2 98 ? 105.504 95.938 171.465 1.00 175.22 102 LEU C CA 1
ATOM 3940 C C . LEU B 2 98 ? 106.235 97.204 171.025 1.00 175.75 102 LEU C C 1
ATOM 3941 O O . LEU B 2 98 ? 106.941 97.834 171.820 1.00 175.97 102 LEU C O 1
ATOM 3957 N N . ILE B 2 99 ? 106.077 97.592 169.758 1.00 175.89 103 ILE C N 1
ATOM 3958 C CA . ILE B 2 99 ? 106.769 98.776 169.253 1.00 175.75 103 ILE C CA 1
ATOM 3959 C C . ILE B 2 99 ? 106.299 100.021 169.992 1.00 175.39 103 ILE C C 1
ATOM 3960 O O . ILE B 2 99 ? 107.106 100.882 170.365 1.00 175.13 103 ILE C O 1
ATOM 3976 N N . GLY B 2 100 ? 104.994 100.142 170.209 1.00 169.87 104 GLY C N 1
ATOM 3977 C CA . GLY B 2 100 ? 104.448 101.302 170.879 1.00 169.59 104 GLY C CA 1
ATOM 3978 C C . GLY B 2 100 ? 104.228 102.467 169.931 1.00 169.49 104 GLY C C 1
ATOM 3979 O O . GLY B 2 100 ? 104.375 102.365 168.710 1.00 169.38 104 GLY C O 1
ATOM 3983 N N . GLY B 2 101 ? 103.869 103.598 170.522 1.00 168.22 105 GLY C N 1
ATOM 3984 C CA . GLY B 2 101 ? 103.581 104.812 169.787 1.00 167.83 105 GLY C CA 1
ATOM 3985 C C . GLY B 2 101 ? 102.108 105.173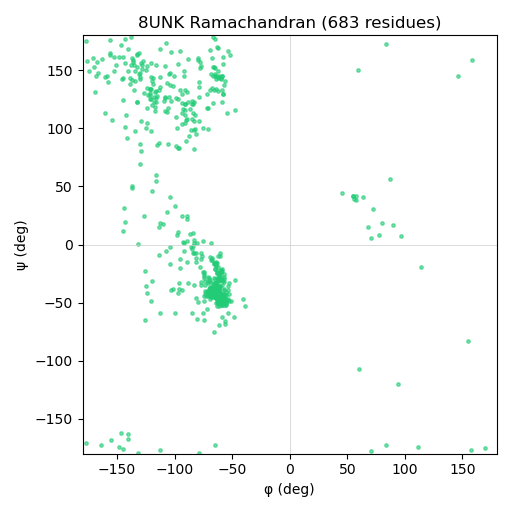 169.859 1.00 168.05 105 GLY C C 1
ATOM 3986 O O . GLY B 2 101 ? 101.311 104.546 170.562 1.00 168.40 105 GLY C O 1
ATOM 3990 N N . GLU B 2 102 ? 101.754 106.215 169.111 1.00 168.70 106 GLU C N 1
ATOM 3991 C CA . GLU B 2 102 ? 100.387 106.715 169.045 1.00 168.77 106 GLU C CA 1
ATOM 3992 C C . GLU B 2 102 ? 99.870 106.573 167.622 1.00 169.12 106 GLU C C 1
ATOM 3993 O O . GLU B 2 102 ? 100.545 106.974 166.668 1.00 169.30 106 GLU C O 1
ATOM 3997 N N . ILE B 2 103 ? 98.672 106.004 167.482 1.00 164.66 107 ILE C N 1
ATOM 3998 C CA . ILE B 2 103 ? 98.071 105.835 166.165 1.00 164.18 107 ILE C CA 1
ATOM 3999 C C . ILE B 2 103 ? 97.636 107.193 165.633 1.00 163.95 107 ILE C C 1
ATOM 4000 O O . ILE B 2 103 ? 96.950 107.960 166.322 1.00 164.48 107 ILE C O 1
ATOM 4016 N N . ASP B 2 104 ? 98.037 107.500 164.401 1.00 165.88 108 ASP C N 1
ATOM 4017 C CA . ASP B 2 104 ? 97.689 108.774 163.778 1.00 166.29 108 ASP C CA 1
ATOM 4018 C C . ASP B 2 104 ? 97.701 108.580 162.269 1.00 166.51 108 ASP C C 1
ATOM 4019 O O . ASP B 2 104 ? 98.772 108.448 161.668 1.00 166.57 108 ASP C O 1
ATOM 4023 N N . ASP B 2 105 ? 96.514 108.559 161.660 1.00 156.10 109 ASP C N 1
ATOM 4024 C CA . ASP B 2 105 ? 96.434 108.424 160.210 1.00 155.12 109 ASP C CA 1
ATOM 4025 C C . ASP B 2 105 ? 97.076 109.610 159.503 1.00 155.14 109 ASP C C 1
ATOM 4026 O O . ASP B 2 105 ? 97.577 109.468 158.382 1.00 155.08 109 ASP C O 1
ATOM 4030 N N . SER B 2 106 ? 97.075 110.783 160.139 1.00 148.77 110 SER C N 1
ATOM 4031 C CA . SER B 2 106 ? 97.652 111.968 159.516 1.00 148.89 110 SER C CA 1
ATOM 4032 C C . SER B 2 106 ? 99.144 111.817 159.258 1.00 148.90 110 SER C C 1
ATOM 4033 O O . SER B 2 106 ? 99.684 112.512 158.391 1.00 148.80 110 SER C O 1
ATOM 4037 N N . VAL B 2 107 ? 99.822 110.925 159.984 1.00 147.64 111 VAL C N 1
ATOM 4038 C CA . VAL B 2 107 ? 101.255 110.738 159.790 1.00 147.24 111 VAL C CA 1
ATOM 4039 C C . VAL B 2 107 ? 101.561 110.185 158.407 1.00 147.33 111 VAL C C 1
ATOM 4040 O O . VAL B 2 107 ? 102.710 110.244 157.957 1.00 147.02 111 VAL C O 1
ATOM 4053 N N . LEU B 2 108 ? 100.557 109.643 157.718 1.00 140.35 112 LEU C N 1
ATOM 4054 C CA . LEU B 2 108 ? 100.748 109.105 156.377 1.00 139.61 112 LEU C CA 1
ATOM 4055 C C . LEU B 2 108 ? 100.390 110.105 155.288 1.00 139.13 112 LEU C C 1
ATOM 4056 O O . LEU B 2 108 ? 100.848 109.956 154.149 1.00 139.50 112 LEU C O 1
ATOM 4072 N N . GLU B 2 109 ? 99.589 111.120 155.605 1.00 133.68 113 GLU C N 1
ATOM 4073 C CA . GLU B 2 109 ? 99.207 112.117 154.618 1.00 133.48 113 GLU C CA 1
ATOM 4074 C C . GLU B 2 109 ? 100.433 112.928 154.200 1.00 133.11 113 GLU C C 1
ATOM 4075 O O . GLU B 2 109 ? 101.546 112.724 154.690 1.00 133.19 113 GLU C O 1
ATOM 4079 N N . ILE B 2 110 ? 100.224 113.865 153.279 1.00 127.40 114 ILE C N 1
ATOM 4080 C CA . ILE B 2 110 ? 101.304 114.649 152.691 1.00 128.85 114 ILE C CA 1
ATOM 4081 C C . ILE B 2 110 ? 101.113 116.115 153.054 1.00 128.56 114 ILE C C 1
ATOM 4082 O O . ILE B 2 110 ? 100.043 116.687 152.818 1.00 128.34 114 ILE C O 1
ATOM 4098 N N . ASN B 2 111 ? 102.148 116.711 153.634 1.00 130.34 115 ASN C N 1
ATOM 4099 C CA . ASN B 2 111 ? 102.248 118.147 153.843 1.00 130.39 115 ASN C CA 1
ATOM 4100 C C . ASN B 2 111 ? 103.374 118.695 152.970 1.00 131.66 115 ASN C C 1
ATOM 4101 O O . ASN B 2 111 ? 104.004 117.967 152.198 1.00 131.68 115 ASN C O 1
ATOM 4105 N N . GLU B 2 112 ? 103.627 119.998 153.098 1.00 141.04 116 GLU C N 1
ATOM 4106 C CA . GLU B 2 112 ? 104.694 120.616 152.316 1.00 140.73 116 GLU C CA 1
ATOM 4107 C C . GLU B 2 112 ? 106.039 119.969 152.625 1.00 140.78 116 GLU C C 1
ATOM 4108 O O . GLU B 2 112 ? 106.801 119.619 151.715 1.00 141.04 116 GLU C O 1
ATOM 4112 N N . ASP B 2 113 ? 106.343 119.792 153.913 1.00 132.36 117 ASP C N 1
ATOM 4113 C CA . ASP B 2 113 ? 107.593 119.141 154.289 1.00 132.28 117 ASP C CA 1
ATOM 4114 C C . ASP B 2 113 ? 107.634 117.708 153.779 1.00 131.93 117 ASP C C 1
ATOM 4115 O O . ASP B 2 113 ? 108.664 117.250 153.271 1.00 132.11 117 ASP C O 1
ATOM 4119 N N . LYS B 2 114 ? 106.519 116.984 153.900 1.00 131.35 118 LYS C N 1
ATOM 4120 C CA . LYS B 2 114 ? 106.470 115.620 153.387 1.00 131.75 118 LYS C CA 1
ATOM 4121 C C . LYS B 2 114 ? 106.677 115.598 151.880 1.00 131.36 118 LYS C C 1
ATOM 4122 O O . LYS B 2 114 ? 107.389 114.735 151.354 1.00 131.76 118 LYS C O 1
ATOM 4141 N N . GLU B 2 115 ? 106.058 116.540 151.167 1.00 121.84 119 GLU C N 1
ATOM 4142 C CA . GLU B 2 115 ? 106.232 116.595 149.721 1.00 121.50 119 GLU C CA 1
ATOM 4143 C C . GLU B 2 115 ? 107.689 116.843 149.355 1.00 121.82 119 GLU C C 1
ATOM 4144 O O . GLU B 2 115 ? 108.215 116.226 148.420 1.00 122.29 119 GLU C O 1
ATOM 4148 N N . ARG B 2 116 ? 108.359 117.748 150.073 1.00 130.76 120 ARG C N 1
ATOM 4149 C CA . ARG B 2 116 ? 109.748 118.043 149.742 1.00 131.46 120 ARG C CA 1
ATOM 4150 C C . ARG B 2 116 ? 110.638 116.849 150.071 1.00 131.07 120 ARG C C 1
ATOM 4151 O O . ARG B 2 116 ? 111.575 116.536 149.325 1.00 131.10 120 ARG C O 1
ATOM 4172 N N . LEU B 2 117 ? 110.337 116.149 151.171 1.00 130.59 121 LEU C N 1
ATOM 4173 C CA . LEU B 2 117 ? 111.024 114.895 151.467 1.00 130.86 121 LEU C CA 1
ATOM 4174 C C . LEU B 2 117 ? 110.878 113.911 150.316 1.00 129.80 121 LEU C C 1
ATOM 4175 O O . LEU B 2 117 ? 111.864 113.313 149.868 1.00 129.48 121 LEU C O 1
ATOM 4191 N N . ILE B 2 118 ? 109.649 113.727 149.833 1.00 119.55 122 ILE C N 1
ATOM 4192 C CA . ILE B 2 118 ? 109.393 112.747 148.782 1.00 119.19 122 ILE C CA 1
ATOM 4193 C C . ILE B 2 118 ? 110.160 113.121 147.522 1.00 119.28 122 ILE C C 1
ATOM 4194 O O . ILE B 2 118 ? 110.819 112.279 146.898 1.00 119.48 122 ILE C O 1
ATOM 4210 N N . ARG B 2 119 ? 110.090 114.395 147.133 1.00 114.38 123 ARG C N 1
ATOM 4211 C CA . ARG B 2 119 ? 110.766 114.832 145.917 1.00 114.35 123 ARG C CA 1
ATOM 4212 C C . ARG B 2 119 ? 112.274 114.655 146.030 1.00 114.89 123 ARG C C 1
ATOM 4213 O O . ARG B 2 119 ? 112.924 114.199 145.082 1.00 114.37 123 ARG C O 1
ATOM 4234 N N . GLU B 2 120 ? 112.854 115.012 147.179 1.00 130.91 124 GLU C N 1
ATOM 4235 C CA . GLU B 2 120 ? 114.292 114.843 147.351 1.00 130.85 124 GLU C CA 1
ATOM 4236 C C . GLU B 2 120 ? 114.684 113.371 147.306 1.00 130.56 124 GLU C C 1
ATOM 4237 O O . GLU B 2 120 ? 115.686 113.007 146.678 1.00 130.75 124 GLU C O 1
ATOM 4241 N N . ILE B 2 121 ? 113.906 112.509 147.962 1.00 122.69 125 ILE C N 1
ATOM 4242 C CA . ILE B 2 121 ? 114.275 111.100 148.063 1.00 122.58 125 ILE C CA 1
ATOM 4243 C C . ILE B 2 121 ? 114.168 110.417 146.705 1.00 122.16 125 ILE C C 1
ATOM 4244 O O . ILE B 2 121 ? 115.074 109.687 146.286 1.00 122.07 125 ILE C O 1
ATOM 4248 N N . PHE B 2 122 ? 113.063 110.640 145.997 1.00 118.98 126 PHE C N 1
ATOM 4249 C CA . PHE B 2 122 ? 112.803 109.952 144.739 1.00 119.66 126 PHE C CA 1
ATOM 4250 C C . PHE B 2 122 ? 113.432 110.638 143.535 1.00 118.83 126 PHE C C 1
ATOM 4251 O O . PHE B 2 122 ? 113.322 110.117 142.420 1.00 118.40 126 PHE C O 1
ATOM 4268 N N . LYS B 2 123 ? 114.088 111.781 143.722 1.00 111.33 127 LYS C N 1
ATOM 4269 C CA . LYS B 2 123 ? 114.664 112.530 142.608 1.00 110.51 127 LYS C CA 1
ATOM 4270 C C . LYS B 2 123 ? 113.601 112.841 141.557 1.00 109.40 127 LYS C C 1
ATOM 4271 O O . LYS B 2 123 ? 113.839 112.735 140.353 1.00 109.59 127 LYS C O 1
ATOM 4278 N N . ILE B 2 124 ? 112.413 113.225 142.021 1.00 100.96 128 ILE C N 1
ATOM 4279 C CA . ILE B 2 124 ? 111.316 113.597 141.136 1.00 101.02 128 ILE C CA 1
ATOM 4280 C C . ILE B 2 124 ? 111.524 115.035 140.684 1.00 100.85 128 ILE C C 1
ATOM 4281 O O . ILE B 2 124 ? 111.149 115.981 141.386 1.00 100.75 128 ILE C O 1
ATOM 4297 N N . ARG B 2 125 ? 112.132 115.210 139.515 1.00 98.56 129 ARG C N 1
ATOM 4298 C CA . ARG B 2 125 ? 112.417 116.526 138.948 1.00 97.93 129 ARG C CA 1
ATOM 4299 C C . ARG B 2 125 ? 111.563 116.682 137.692 1.00 98.07 129 ARG C C 1
ATOM 4300 O O . ARG B 2 125 ? 112.000 116.374 136.583 1.00 98.35 129 ARG C O 1
ATOM 4304 N N . GLY B 2 126 ? 110.342 117.168 137.876 1.00 93.48 130 GLY C N 1
ATOM 4305 C CA . GLY B 2 126 ? 109.437 117.332 136.757 1.00 93.78 130 GLY C CA 1
ATOM 4306 C C . GLY B 2 126 ? 108.143 117.968 137.209 1.00 93.72 130 GLY C C 1
ATOM 4307 O O . GLY B 2 126 ? 108.019 118.427 138.346 1.00 92.63 130 GLY C O 1
ATOM 4311 N N . PHE B 2 127 ? 107.174 117.985 136.298 1.00 95.29 131 PHE C N 1
ATOM 4312 C CA . PHE B 2 127 ? 105.865 118.576 136.545 1.00 94.98 131 PHE C CA 1
ATOM 4313 C C . PHE B 2 127 ? 104.830 117.467 136.656 1.00 94.74 131 PHE C C 1
ATOM 4314 O O . PHE B 2 127 ? 104.673 116.664 135.730 1.00 93.59 131 PHE C O 1
ATOM 4318 N N . GLY B 2 128 ? 104.126 117.433 137.775 1.00 99.18 132 GLY C N 1
ATOM 4319 C CA . GLY B 2 128 ? 103.110 116.431 138.018 1.00 99.45 132 GLY C CA 1
ATOM 4320 C C . GLY B 2 128 ? 102.848 116.273 139.495 1.00 99.34 132 GLY C C 1
ATOM 4321 O O . GLY B 2 128 ? 103.669 116.620 140.346 1.00 98.64 132 GLY C O 1
ATOM 4325 N N . ASN B 2 129 ? 101.671 115.736 139.804 1.00 97.20 133 ASN C N 1
ATOM 4326 C CA . ASN B 2 129 ? 101.303 115.515 141.195 1.00 96.85 133 ASN C CA 1
ATOM 4327 C C . ASN B 2 129 ? 102.274 114.538 141.844 1.00 97.91 133 ASN C C 1
ATOM 4328 O O . ASN B 2 129 ? 102.741 113.587 141.211 1.00 98.79 133 ASN C O 1
ATOM 4339 N N . VAL B 2 130 ? 102.584 114.781 143.119 1.00 102.55 134 VAL C N 1
ATOM 4340 C CA . VAL B 2 130 ? 103.582 113.964 143.807 1.00 102.86 134 VAL C CA 1
ATOM 4341 C C . VAL B 2 130 ? 103.102 112.523 143.925 1.00 103.95 134 VAL C C 1
ATOM 4342 O O . VAL B 2 130 ? 103.850 111.580 143.645 1.00 103.34 134 VAL C O 1
ATOM 4355 N N . VAL B 2 131 ? 101.846 112.329 144.336 1.00 98.72 135 VAL C N 1
ATOM 4356 C CA . VAL B 2 131 ? 101.342 110.977 144.567 1.00 96.88 135 VAL C CA 1
ATOM 4357 C C . VAL B 2 131 ? 101.295 110.196 143.258 1.00 95.43 135 VAL C C 1
ATOM 4358 O O . VAL B 2 131 ? 101.725 109.037 143.188 1.00 99.06 135 VAL C O 1
ATOM 4371 N N . GLU B 2 132 ? 100.787 110.824 142.197 1.00 84.14 136 GLU C N 1
ATOM 4372 C CA . GLU B 2 132 ? 100.763 110.161 140.900 1.00 84.41 136 GLU C CA 1
ATOM 4373 C C . GLU B 2 132 ? 102.177 109.879 140.420 1.00 84.52 136 GLU C C 1
ATOM 4374 O O . GLU B 2 132 ? 102.438 108.840 139.806 1.00 88.17 136 GLU C O 1
ATOM 4386 N N . ARG B 2 133 ? 103.106 110.792 140.698 1.00 90.10 137 ARG C N 1
ATOM 4387 C CA . ARG B 2 133 ? 104.478 110.590 140.252 1.00 91.02 137 ARG C CA 1
ATOM 4388 C C . ARG B 2 133 ? 105.127 109.413 140.968 1.00 91.16 137 ARG C C 1
ATOM 4389 O O . ARG B 2 133 ? 105.880 108.655 140.353 1.00 93.67 137 ARG C O 1
ATOM 4409 N N . VAL B 2 134 ? 104.857 109.235 142.265 1.00 97.18 138 VAL C N 1
ATOM 4410 C CA . VAL B 2 134 ? 105.440 108.089 142.962 1.00 100.17 138 VAL C CA 1
ATOM 4411 C C . VAL B 2 134 ? 104.785 106.797 142.488 1.00 98.05 138 VAL C C 1
ATOM 4412 O O . VAL B 2 134 ? 105.455 105.769 142.328 1.00 97.59 138 VAL C O 1
ATOM 4425 N N . LEU B 2 135 ? 103.466 106.818 142.271 1.00 86.82 139 LEU C N 1
ATOM 4426 C CA . LEU B 2 135 ? 102.803 105.654 141.689 1.00 85.03 139 LEU C CA 1
ATOM 4427 C C . LEU B 2 135 ? 103.468 105.266 140.375 1.00 86.59 139 LEU C C 1
ATOM 4428 O O . LEU B 2 135 ? 103.782 104.095 140.136 1.00 90.16 139 LEU C O 1
ATOM 4444 N N . GLU B 2 136 ? 103.693 106.257 139.513 1.00 85.02 140 GLU C N 1
ATOM 4445 C CA . GLU B 2 136 ? 104.330 106.019 138.224 1.00 84.45 140 GLU C CA 1
ATOM 4446 C C . GLU B 2 136 ? 105.756 105.508 138.394 1.00 85.90 140 GLU C C 1
ATOM 4447 O O . GLU B 2 136 ? 106.201 104.627 137.651 1.00 89.11 140 GLU C O 1
ATOM 4459 N N . LYS B 2 137 ? 106.491 106.060 139.360 1.00 87.17 141 LYS C N 1
ATOM 4460 C CA . LYS B 2 137 ? 107.862 105.625 139.597 1.00 87.12 141 LYS C CA 1
ATOM 4461 C C . LYS B 2 137 ? 107.904 104.163 140.015 1.00 90.57 141 LYS C C 1
ATOM 4462 O O . LYS B 2 137 ? 108.777 103.406 139.575 1.00 91.83 141 LYS C O 1
ATOM 4481 N N . ILE B 2 138 ? 106.972 103.750 140.875 1.00 95.90 142 ILE C N 1
ATOM 4482 C CA . ILE B 2 138 ? 106.922 102.355 141.299 1.00 92.08 142 ILE C CA 1
ATOM 4483 C C . ILE B 2 138 ? 106.512 101.459 140.138 1.00 90.30 142 ILE C C 1
ATOM 4484 O O . ILE B 2 138 ? 107.077 100.376 139.944 1.00 92.67 142 ILE C O 1
ATOM 4500 N N . ALA B 2 139 ? 105.528 101.892 139.346 1.00 81.48 143 ALA C N 1
ATOM 4501 C CA . ALA B 2 139 ? 105.097 101.089 138.206 1.00 82.65 143 ALA C CA 1
ATOM 4502 C C . ALA B 2 139 ? 106.236 100.889 137.215 1.00 80.79 143 ALA C C 1
ATOM 4503 O O . ALA B 2 139 ? 106.412 99.792 136.673 1.00 82.45 143 ALA C O 1
ATOM 4510 N N . LEU B 2 140 ? 107.024 101.933 136.972 1.00 85.12 144 LEU C N 1
ATOM 4511 C CA . LEU B 2 140 ? 108.144 101.852 136.043 1.00 85.18 144 LEU C CA 1
ATOM 4512 C C . LEU B 2 140 ? 109.276 100.968 136.548 1.00 84.26 144 LEU C C 1
ATOM 4513 O O . LEU B 2 140 ? 110.292 100.848 135.854 1.00 84.39 144 LEU C O 1
ATOM 4529 N N . ILE B 2 141 ? 109.138 100.351 137.724 1.00 88.55 145 ILE C N 1
ATOM 4530 C CA . ILE B 2 141 ? 110.182 99.456 138.213 1.00 89.99 145 ILE C CA 1
ATOM 4531 C C . ILE B 2 141 ? 110.391 98.300 137.248 1.00 90.31 145 ILE C C 1
ATOM 4532 O O . ILE B 2 141 ? 111.487 97.731 137.174 1.00 90.10 145 ILE C O 1
ATOM 4536 N N . GLU B 2 142 ? 109.354 97.933 136.494 1.00 97.69 146 GLU C N 1
ATOM 4537 C CA . GLU B 2 142 ? 109.439 96.853 135.510 1.00 97.60 146 GLU C CA 1
ATOM 4538 C C . GLU B 2 142 ? 110.038 97.416 134.224 1.00 97.15 146 GLU C C 1
ATOM 4539 O O . GLU B 2 142 ? 109.341 97.770 133.270 1.00 94.44 146 GLU C O 1
ATOM 4551 N N . LEU B 2 143 ? 111.367 97.500 134.207 1.00 99.92 147 LEU C N 1
ATOM 4552 C CA . LEU B 2 143 ? 112.086 98.004 133.045 1.00 98.46 147 LEU C CA 1
ATOM 4553 C C . LEU B 2 143 ? 113.587 97.912 133.280 1.00 99.65 147 LEU C C 1
ATOM 4554 O O . LEU B 2 143 ? 114.027 97.537 134.371 1.00 99.70 147 LEU C O 1
ATOM 4558 N N . LYS B 2 144 ? 114.378 98.246 132.266 1.00 106.89 148 LYS C N 1
ATOM 4559 C CA . LYS B 2 144 ? 115.831 98.204 132.384 1.00 107.76 148 LYS C CA 1
ATOM 4560 C C . LYS B 2 144 ? 116.323 96.775 132.580 1.00 107.23 148 LYS C C 1
ATOM 4561 O O . LYS B 2 144 ? 116.969 96.204 131.701 1.00 107.10 148 LYS C O 1
ATOM 4567 N N . MET C 3 1 ? 88.595 104.848 67.698 1.00 167.43 1 MET K N 1
ATOM 4568 C CA . MET C 3 1 ? 89.558 105.687 68.402 1.00 167.98 1 MET K CA 1
ATOM 4569 C C . MET C 3 1 ? 90.390 104.850 69.366 1.00 166.10 1 MET K C 1
ATOM 4570 O O . MET C 3 1 ? 89.855 104.249 70.296 1.00 166.13 1 MET K O 1
ATOM 4574 N N . ILE C 3 2 ? 91.703 104.811 69.139 1.00 149.96 2 ILE K N 1
ATOM 4575 C CA . ILE C 3 2 ? 92.622 104.035 69.959 1.00 147.54 2 ILE K CA 1
ATOM 4576 C C . ILE C 3 2 ? 93.902 104.837 70.166 1.00 148.79 2 ILE K C 1
ATOM 4577 O O . ILE C 3 2 ? 94.142 105.862 69.520 1.00 153.16 2 ILE K O 1
ATOM 4593 N N . CYS C 3 3 ? 94.729 104.351 71.090 1.00 148.25 3 CYS K N 1
ATOM 4594 C CA . CYS C 3 3 ? 95.920 105.059 71.525 1.00 147.83 3 CYS K CA 1
ATOM 4595 C C . CYS C 3 3 ? 97.095 104.098 71.601 1.00 148.06 3 CYS K C 1
ATOM 4596 O O . CYS C 3 3 ? 96.922 102.889 71.775 1.00 154.32 3 CYS K O 1
ATOM 4604 N N . LEU C 3 4 ? 98.293 104.657 71.467 1.00 142.92 4 LEU K N 1
ATOM 4605 C CA . LEU C 3 4 ? 99.541 103.928 71.638 1.00 142.75 4 LEU K CA 1
ATOM 4606 C C . LEU C 3 4 ? 100.327 104.596 72.755 1.00 145.24 4 LEU K C 1
ATOM 4607 O O . LEU C 3 4 ? 100.589 105.800 72.696 1.00 150.48 4 LEU K O 1
ATOM 4623 N N . GLY C 3 5 ? 100.704 103.820 73.759 1.00 146.17 5 GLY K N 1
ATOM 4624 C CA . GLY C 3 5 ? 101.327 104.350 74.963 1.00 143.69 5 GLY K CA 1
ATOM 4625 C C . GLY C 3 5 ? 102.726 103.805 75.170 1.00 147.14 5 GLY K C 1
ATOM 4626 O O . GLY C 3 5 ? 102.995 102.633 74.886 1.00 152.55 5 GLY K O 1
ATOM 4630 N N . LEU C 3 6 ? 103.607 104.665 75.679 1.00 145.47 6 LEU K N 1
ATOM 4631 C CA . LEU C 3 6 ? 105.001 104.334 75.943 1.00 144.64 6 LEU K CA 1
ATOM 4632 C C . LEU C 3 6 ? 105.308 104.548 77.419 1.00 147.39 6 LEU K C 1
ATOM 4633 O O . LEU C 3 6 ? 104.947 105.582 77.995 1.00 150.76 6 LEU K O 1
ATOM 4649 N N . GLU C 3 7 ? 105.974 103.567 78.020 1.00 147.35 7 GLU K N 1
ATOM 4650 C CA . GLU C 3 7 ? 106.429 103.621 79.402 1.00 144.69 7 GLU K CA 1
ATOM 4651 C C . GLU C 3 7 ? 107.948 103.557 79.391 1.00 147.99 7 GLU K C 1
ATOM 4652 O O . GLU C 3 7 ? 108.521 102.568 78.921 1.00 151.67 7 GLU K O 1
ATOM 4664 N N . GLY C 3 8 ? 108.591 104.603 79.903 1.00 148.47 8 GLY K N 1
ATOM 4665 C CA . GLY C 3 8 ? 110.037 104.648 79.956 1.00 146.52 8 GLY K CA 1
ATOM 4666 C C . GLY C 3 8 ? 110.583 105.312 81.204 1.00 151.69 8 GLY K C 1
ATOM 4667 O O . GLY C 3 8 ? 111.741 105.737 81.226 1.00 152.28 8 GLY K O 1
ATOM 4671 N N . THR C 3 9 ? 109.764 105.406 82.255 1.00 150.48 9 THR K N 1
ATOM 4672 C CA . THR C 3 9 ? 110.206 106.054 83.486 1.00 147.97 9 THR K CA 1
ATOM 4673 C C . THR C 3 9 ? 111.326 105.294 84.180 1.00 150.88 9 THR K C 1
ATOM 4674 O O . THR C 3 9 ? 111.996 105.864 85.046 1.00 152.58 9 THR K O 1
ATOM 4685 N N . ALA C 3 10 ? 111.548 104.035 83.824 1.00 156.93 10 ALA K N 1
ATOM 4686 C CA . ALA C 3 10 ? 112.478 103.183 84.555 1.00 155.95 10 ALA K CA 1
ATOM 4687 C C . ALA C 3 10 ? 113.133 102.232 83.560 1.00 159.24 10 ALA K C 1
ATOM 4688 O O . ALA C 3 10 ? 113.110 102.469 82.349 1.00 161.62 10 ALA K O 1
ATOM 4695 N N . GLU C 3 11 ? 113.725 101.154 84.074 1.00 182.15 11 GLU K N 1
ATOM 4696 C CA . GLU C 3 11 ? 114.434 100.194 83.239 1.00 180.96 11 GLU K CA 1
ATOM 4697 C C . GLU C 3 11 ? 113.528 99.490 82.236 1.00 180.60 11 GLU K C 1
ATOM 4698 O O . GLU C 3 11 ? 114.040 98.882 81.291 1.00 180.51 11 GLU K O 1
ATOM 4710 N N . LYS C 3 12 ? 112.212 99.553 82.410 1.00 157.62 12 LYS K N 1
ATOM 4711 C CA . LYS C 3 12 ? 111.272 98.858 81.541 1.00 158.03 12 LYS K CA 1
ATOM 4712 C C . LYS C 3 12 ? 110.816 99.793 80.428 1.00 160.04 12 LYS K C 1
ATOM 4713 O O . LYS C 3 12 ? 110.267 100.865 80.700 1.00 162.36 12 LYS K O 1
ATOM 4732 N N . THR C 3 13 ? 111.041 99.383 79.179 1.00 151.37 13 THR K N 1
ATOM 4733 C CA . THR C 3 13 ? 110.491 100.062 78.010 1.00 147.93 13 THR K CA 1
ATOM 4734 C C . THR C 3 13 ? 109.249 99.309 77.561 1.00 147.69 13 THR K C 1
ATOM 4735 O O . THR C 3 13 ? 109.348 98.190 77.051 1.00 153.13 13 THR K O 1
ATOM 4746 N N . GLY C 3 14 ? 108.086 99.920 77.752 1.00 146.59 14 GLY K N 1
ATOM 4747 C CA . GLY C 3 14 ? 106.834 99.259 77.441 1.00 144.96 14 GLY K CA 1
ATOM 4748 C C . GLY C 3 14 ? 106.030 99.962 76.369 1.00 147.48 14 GLY K C 1
ATOM 4749 O O . GLY C 3 14 ? 105.750 101.155 76.490 1.00 153.66 14 GLY K O 1
ATOM 4753 N N . VAL C 3 15 ? 105.642 99.237 75.324 1.00 145.07 15 VAL K N 1
ATOM 4754 C CA . VAL C 3 15 ? 104.813 99.771 74.250 1.00 143.54 15 VAL K CA 1
ATOM 4755 C C . VAL C 3 15 ? 103.482 99.038 74.267 1.00 147.15 15 VAL K C 1
ATOM 4756 O O . VAL C 3 15 ? 103.447 97.801 74.240 1.00 154.63 15 VAL K O 1
ATOM 4769 N N . GLY C 3 16 ? 102.389 99.796 74.303 1.00 144.34 16 GLY K N 1
ATOM 4770 C CA . GLY C 3 16 ? 101.069 99.204 74.295 1.00 143.81 16 GLY K CA 1
ATOM 4771 C C . GLY C 3 16 ? 100.156 99.947 73.344 1.00 146.14 16 GLY K C 1
ATOM 4772 O O . GLY C 3 16 ? 100.404 101.095 72.986 1.00 153.60 16 GLY K O 1
ATOM 4776 N N . ILE C 3 17 ? 99.096 99.263 72.928 1.00 142.91 17 ILE K N 1
ATOM 4777 C CA . ILE C 3 17 ? 98.054 99.840 72.090 1.00 143.79 17 ILE K CA 1
ATOM 4778 C C . ILE C 3 17 ? 96.725 99.457 72.713 1.00 145.18 17 ILE K C 1
ATOM 4779 O O . ILE C 3 17 ? 96.436 98.265 72.876 1.00 151.99 17 ILE K O 1
ATOM 4795 N N . VAL C 3 18 ? 95.915 100.460 73.041 1.00 143.97 18 VAL K N 1
ATOM 4796 C CA . VAL C 3 18 ? 94.715 100.279 73.846 1.00 144.81 18 VAL K CA 1
ATOM 4797 C C . VAL C 3 18 ? 93.559 101.029 73.203 1.00 149.57 18 VAL K C 1
ATOM 4798 O O . VAL C 3 18 ? 93.729 102.147 72.703 1.00 155.53 18 VAL K O 1
ATOM 4811 N N . THR C 3 19 ? 92.380 100.419 73.231 1.00 150.35 19 THR K N 1
ATOM 4812 C CA . THR C 3 19 ? 91.180 100.990 72.640 1.00 152.55 19 THR K CA 1
ATOM 4813 C C . THR C 3 19 ? 90.367 101.738 73.693 1.00 153.99 19 THR K C 1
ATOM 4814 O O . THR C 3 19 ? 90.595 101.618 74.898 1.00 154.07 19 THR K O 1
ATOM 4818 N N . SER C 3 20 ? 89.400 102.525 73.212 1.00 173.33 20 SER K N 1
ATOM 4819 C CA . SER C 3 20 ? 88.538 103.280 74.115 1.00 173.86 20 SER K CA 1
ATOM 4820 C C . SER C 3 20 ? 87.518 102.382 74.800 1.00 175.94 20 SER K C 1
ATOM 4821 O O . SER C 3 20 ? 87.063 102.694 75.906 1.00 177.03 20 SER K O 1
ATOM 4825 N N . ASP C 3 21 ? 87.141 101.271 74.163 1.00 170.86 21 ASP K N 1
ATOM 4826 C CA . ASP C 3 21 ? 86.221 100.332 74.792 1.00 171.98 21 ASP K CA 1
ATOM 4827 C C . ASP C 3 21 ? 86.811 99.708 76.048 1.00 172.70 21 ASP K C 1
ATOM 4828 O O . ASP C 3 21 ? 86.063 99.154 76.860 1.00 174.22 21 ASP K O 1
ATOM 4832 N N . GLY C 3 22 ? 88.129 99.789 76.226 1.00 153.75 22 GLY K N 1
ATOM 4833 C CA . GLY C 3 22 ? 88.811 99.231 77.373 1.00 151.92 22 GLY K CA 1
ATOM 4834 C C . GLY C 3 22 ? 89.736 98.082 77.041 1.00 155.21 22 GLY K C 1
ATOM 4835 O O . GLY C 3 22 ? 90.626 97.770 77.842 1.00 155.83 22 GLY K O 1
ATOM 4839 N N . GLU C 3 23 ? 89.558 97.448 75.886 1.00 155.63 23 GLU K N 1
ATOM 4840 C CA . GLU C 3 23 ? 90.406 96.330 75.512 1.00 154.02 23 GLU K CA 1
ATOM 4841 C C . GLU C 3 23 ? 91.846 96.801 75.321 1.00 152.63 23 GLU K C 1
ATOM 4842 O O . GLU C 3 23 ? 92.165 97.986 75.431 1.00 154.59 23 GLU K O 1
ATOM 4846 N N . VAL C 3 24 ? 92.723 95.845 75.037 1.00 147.38 24 VAL K N 1
ATOM 4847 C CA . VAL C 3 24 ? 94.137 96.110 74.800 1.00 146.43 24 VAL K CA 1
ATOM 4848 C C . VAL C 3 24 ? 94.469 95.512 73.441 1.00 149.46 24 VAL K C 1
ATOM 4849 O O . VAL C 3 24 ? 94.679 94.300 73.320 1.00 152.02 24 VAL K O 1
ATOM 4862 N N . LEU C 3 25 ? 94.524 96.359 72.412 1.00 153.98 25 LEU K N 1
ATOM 4863 C CA . LEU C 3 25 ? 94.843 95.872 71.075 1.00 153.61 25 LEU K CA 1
ATOM 4864 C C . LEU C 3 25 ? 96.209 95.205 71.022 1.00 153.49 25 LEU K C 1
ATOM 4865 O O . LEU C 3 25 ? 96.447 94.379 70.135 1.00 154.42 25 LEU K O 1
ATOM 4869 N N . PHE C 3 26 ? 97.109 95.542 71.941 1.00 150.23 26 PHE K N 1
ATOM 4870 C CA . PHE C 3 26 ? 98.423 94.910 71.970 1.00 148.92 26 PHE K CA 1
ATOM 4871 C C . PHE C 3 26 ? 99.178 95.442 73.179 1.00 151.30 26 PHE K C 1
ATOM 4872 O O . PHE C 3 26 ? 98.871 96.518 73.693 1.00 155.82 26 PHE K O 1
ATOM 4889 N N . ASN C 3 27 ? 100.175 94.682 73.621 1.00 150.94 27 ASN K N 1
ATOM 4890 C CA . ASN C 3 27 ? 101.004 95.109 74.737 1.00 148.88 27 ASN K CA 1
ATOM 4891 C C . ASN C 3 27 ? 102.308 94.327 74.697 1.00 151.86 27 ASN K C 1
ATOM 4892 O O . ASN C 3 27 ? 102.319 93.152 74.327 1.00 157.85 27 ASN K O 1
ATOM 4903 N N . LYS C 3 28 ? 103.399 94.985 75.075 1.00 146.75 28 LYS K N 1
ATOM 4904 C CA . LYS C 3 28 ? 104.683 94.306 75.173 1.00 147.48 28 LYS K CA 1
ATOM 4905 C C . LYS C 3 28 ? 105.639 95.215 75.923 1.00 147.00 28 LYS K C 1
ATOM 4906 O O . LYS C 3 28 ? 105.445 96.431 75.981 1.00 153.21 28 LYS K O 1
ATOM 4925 N N . THR C 3 29 ? 106.664 94.609 76.516 1.00 147.30 29 THR K N 1
ATOM 4926 C CA . THR C 3 29 ? 107.660 95.363 77.259 1.00 147.83 29 THR K CA 1
ATOM 4927 C C . THR C 3 29 ? 109.001 94.661 77.138 1.00 149.21 29 THR K C 1
ATOM 4928 O O . THR C 3 29 ? 109.080 93.480 76.794 1.00 153.48 29 THR K O 1
ATOM 4939 N N . ILE C 3 30 ? 110.058 95.413 77.418 1.00 148.21 30 ILE K N 1
ATOM 4940 C CA . ILE C 3 30 ? 111.406 94.877 77.540 1.00 148.33 30 ILE K CA 1
ATOM 4941 C C . ILE C 3 30 ? 112.006 95.445 78.816 1.00 153.21 30 ILE K C 1
ATOM 4942 O O . ILE C 3 30 ? 112.073 96.669 78.983 1.00 157.79 30 ILE K O 1
ATOM 4958 N N . MET C 3 31 ? 112.430 94.565 79.715 1.00 182.39 31 MET K N 1
ATOM 4959 C CA . MET C 3 31 ? 113.064 94.990 80.955 1.00 182.17 31 MET K CA 1
ATOM 4960 C C . MET C 3 31 ? 114.555 95.164 80.706 1.00 183.87 31 MET K C 1
ATOM 4961 O O . MET C 3 31 ? 115.250 94.199 80.374 1.00 183.66 31 MET K O 1
ATOM 4975 N N . TYR C 3 32 ? 115.045 96.392 80.850 1.00 199.23 32 TYR K N 1
ATOM 4976 C CA . TYR C 3 32 ? 116.456 96.651 80.610 1.00 198.55 32 TYR K CA 1
ATOM 4977 C C . TYR C 3 32 ? 117.294 95.767 81.523 1.00 201.52 32 TYR K C 1
ATOM 4978 O O . TYR C 3 32 ? 117.064 95.708 82.734 1.00 203.28 32 TYR K O 1
ATOM 4996 N N . LYS C 3 33 ? 118.264 95.069 80.935 1.00 212.60 33 LYS K N 1
ATOM 4997 C CA . LYS C 3 33 ? 119.136 94.179 81.686 1.00 212.54 33 LYS K CA 1
ATOM 4998 C C . LYS C 3 33 ? 120.435 94.911 81.995 1.00 215.26 33 LYS K C 1
ATOM 4999 O O . LYS C 3 33 ? 121.302 95.017 81.115 1.00 216.28 33 LYS K O 1
ATOM 5018 N N . PRO C 3 34 ? 120.623 95.438 83.202 1.00 232.52 34 PRO K N 1
ATOM 5019 C CA . PRO C 3 34 ? 121.892 96.095 83.530 1.00 231.57 34 PRO K CA 1
ATOM 5020 C C . PRO C 3 34 ? 123.060 95.152 83.313 1.00 234.31 34 PRO K C 1
ATOM 5021 O O . PRO C 3 34 ? 122.965 93.952 83.610 1.00 234.94 34 PRO K O 1
ATOM 5032 N N . PRO C 3 35 ? 124.186 95.656 82.791 1.00 262.55 35 PRO K N 1
ATOM 5033 C CA . PRO C 3 35 ? 125.357 94.809 82.542 1.00 261.41 35 PRO K CA 1
ATOM 5034 C C . PRO C 3 35 ? 125.968 94.258 83.827 1.00 263.20 35 PRO K C 1
ATOM 5035 O O . PRO C 3 35 ? 125.489 94.597 84.908 1.00 263.23 35 PRO K O 1
ATOM 5038 N N . ARG C 3 42 ? 125.690 102.080 79.482 1.00 235.11 42 ARG K N 1
ATOM 5039 C CA . ARG C 3 42 ? 124.385 102.504 78.991 1.00 234.02 42 ARG K CA 1
ATOM 5040 C C . ARG C 3 42 ? 123.474 102.900 80.147 1.00 233.97 42 ARG K C 1
ATOM 5041 O O . ARG C 3 42 ? 123.886 102.890 81.306 1.00 235.83 42 ARG K O 1
ATOM 5045 N N . GLU C 3 43 ? 122.233 103.252 79.822 1.00 196.57 43 GLU K N 1
ATOM 5046 C CA . GLU C 3 43 ? 121.260 103.659 80.824 1.00 195.17 43 GLU K CA 1
ATOM 5047 C C . GLU C 3 43 ? 119.880 103.207 80.372 1.00 195.07 43 GLU K C 1
ATOM 5048 O O . GLU C 3 43 ? 119.695 102.730 79.250 1.00 195.82 43 GLU K O 1
ATOM 5060 N N . ALA C 3 44 ? 118.904 103.362 81.268 1.00 172.38 44 ALA K N 1
ATOM 5061 C CA . ALA C 3 44 ? 117.522 103.084 80.895 1.00 170.98 44 ALA K CA 1
ATOM 5062 C C . ALA C 3 44 ? 117.105 103.932 79.703 1.00 171.52 44 ALA K C 1
ATOM 5063 O O . ALA C 3 44 ? 116.297 103.499 78.874 1.00 171.32 44 ALA K O 1
ATOM 5070 N N . ALA C 3 45 ? 117.648 105.147 79.601 1.00 174.54 45 ALA K N 1
ATOM 5071 C CA . ALA C 3 45 ? 117.346 106.002 78.459 1.00 174.53 45 ALA K CA 1
ATOM 5072 C C . ALA C 3 45 ? 117.869 105.399 77.162 1.00 176.40 45 ALA K C 1
ATOM 5073 O O . ALA C 3 45 ? 117.183 105.426 76.134 1.00 175.25 45 ALA K O 1
ATOM 5080 N N . ASP C 3 46 ? 119.090 104.860 77.184 1.00 189.52 46 ASP K N 1
ATOM 5081 C CA . ASP C 3 46 ? 119.626 104.215 75.990 1.00 188.78 46 ASP K CA 1
ATOM 5082 C C . ASP C 3 46 ? 118.790 103.004 75.605 1.00 190.37 46 ASP K C 1
ATOM 5083 O O . ASP C 3 46 ? 118.525 102.771 74.420 1.00 189.75 46 ASP K O 1
ATOM 5092 N N . HIS C 3 47 ? 118.373 102.214 76.596 1.00 173.14 47 HIS K N 1
ATOM 5093 C CA . HIS C 3 47 ? 117.517 101.072 76.309 1.00 171.40 47 HIS K CA 1
ATOM 5094 C C . HIS C 3 47 ? 116.203 101.525 75.692 1.00 172.38 47 HIS K C 1
ATOM 5095 O O . HIS C 3 47 ? 115.715 100.912 74.738 1.00 173.65 47 HIS K O 1
ATOM 5109 N N . HIS C 3 48 ? 115.617 102.601 76.218 1.00 152.79 48 HIS K N 1
ATOM 5110 C CA . HIS C 3 48 ? 114.387 103.120 75.633 1.00 150.50 48 HIS K CA 1
ATOM 5111 C C . HIS C 3 48 ? 114.607 103.554 74.192 1.00 151.70 48 HIS K C 1
ATOM 5112 O O . HIS C 3 48 ? 113.807 103.231 73.308 1.00 152.08 48 HIS K O 1
ATOM 5126 N N . ALA C 3 49 ? 115.700 104.270 73.933 1.00 155.85 49 ALA K N 1
ATOM 5127 C CA . ALA C 3 49 ? 115.967 104.744 72.580 1.00 156.02 49 ALA K CA 1
ATOM 5128 C C . ALA C 3 49 ? 116.146 103.580 71.615 1.00 158.78 49 ALA K C 1
ATOM 5129 O O . ALA C 3 49 ? 115.636 103.613 70.490 1.00 160.05 49 ALA K O 1
ATOM 5136 N N . GLU C 3 50 ? 116.869 102.542 72.037 1.00 154.91 50 GLU K N 1
ATOM 5137 C CA . GLU C 3 50 ? 117.151 101.417 71.154 1.00 153.37 50 GLU K CA 1
ATOM 5138 C C . GLU C 3 50 ? 116.000 100.424 71.066 1.00 153.52 50 GLU K C 1
ATOM 5139 O O . GLU C 3 50 ? 115.990 99.595 70.150 1.00 155.14 50 GLU K O 1
ATOM 5143 N N . THR C 3 51 ? 115.036 100.483 71.983 1.00 156.12 51 THR K N 1
ATOM 5144 C CA . THR C 3 51 ? 113.947 99.517 72.020 1.00 156.60 51 THR K CA 1
ATOM 5145 C C . THR C 3 51 ? 112.639 100.065 71.470 1.00 157.05 51 THR K C 1
ATOM 5146 O O . THR C 3 51 ? 111.910 99.334 70.793 1.00 159.15 51 THR K O 1
ATOM 5157 N N . PHE C 3 52 ? 112.314 101.326 71.741 1.00 150.19 52 PHE K N 1
ATOM 5158 C CA . PHE C 3 52 ? 111.072 101.894 71.230 1.00 149.66 52 PHE K CA 1
ATOM 5159 C C . PHE C 3 52 ? 110.932 101.743 69.723 1.00 152.76 52 PHE K C 1
ATOM 5160 O O . PHE C 3 52 ? 109.808 101.487 69.262 1.00 151.38 52 PHE K O 1
ATOM 5177 N N . PRO C 3 53 ? 111.978 101.902 68.910 1.00 163.54 53 PRO K N 1
ATOM 5178 C CA . PRO C 3 53 ? 111.815 101.614 67.474 1.00 162.57 53 PRO K CA 1
ATOM 5179 C C . PRO C 3 53 ? 111.290 100.214 67.201 1.00 165.16 53 PRO K C 1
ATOM 5180 O O . PRO C 3 53 ? 110.316 100.053 66.455 1.00 166.47 53 PRO K O 1
ATOM 5191 N N . LYS C 3 54 ? 111.911 99.189 67.791 1.00 156.07 54 LYS K N 1
ATOM 5192 C CA . LYS C 3 54 ? 111.495 97.814 67.527 1.00 154.78 54 LYS K CA 1
ATOM 5193 C C . LYS C 3 54 ? 110.083 97.556 68.038 1.00 154.63 54 LYS K C 1
ATOM 5194 O O . LYS C 3 54 ? 109.258 96.946 67.345 1.00 155.26 54 LYS K O 1
ATOM 5198 N N . LEU C 3 55 ? 109.786 98.011 69.256 1.00 150.19 55 LEU K N 1
ATOM 5199 C CA . LEU C 3 55 ? 108.456 97.798 69.814 1.00 149.07 55 LEU K CA 1
ATOM 5200 C C . LEU C 3 55 ? 107.396 98.503 68.982 1.00 152.21 55 LEU K C 1
ATOM 5201 O O . LEU C 3 55 ? 106.306 97.965 68.765 1.00 153.59 55 LEU K O 1
ATOM 5217 N N . ILE C 3 56 ? 107.695 99.711 68.511 1.00 152.02 56 ILE K N 1
ATOM 5218 C CA . ILE C 3 56 ? 106.736 100.463 67.711 1.00 151.40 56 ILE K CA 1
ATOM 5219 C C . ILE C 3 56 ? 106.542 99.807 66.348 1.00 153.61 56 ILE K C 1
ATOM 5220 O O . ILE C 3 56 ? 105.430 99.789 65.802 1.00 152.93 56 ILE K O 1
ATOM 5236 N N . LYS C 3 57 ? 107.616 99.265 65.770 1.00 155.53 57 LYS K N 1
ATOM 5237 C CA . LYS C 3 57 ? 107.476 98.512 64.529 1.00 154.63 57 LYS K CA 1
ATOM 5238 C C . LYS C 3 57 ? 106.579 97.300 64.733 1.00 157.62 57 LYS K C 1
ATOM 5239 O O . LYS C 3 57 ? 105.716 97.006 63.899 1.00 157.81 57 LYS K O 1
ATOM 5243 N N . GLU C 3 58 ? 106.762 96.589 65.847 1.00 168.69 58 GLU K N 1
ATOM 5244 C CA . GLU C 3 58 ? 105.892 95.456 66.146 1.00 168.07 58 GLU K CA 1
ATOM 5245 C C . GLU C 3 58 ? 104.453 95.931 66.324 1.00 168.31 58 GLU K C 1
ATOM 5246 O O . GLU C 3 58 ? 103.507 95.275 65.873 1.00 169.28 58 GLU K O 1
ATOM 5258 N N . ALA C 3 59 ? 104.273 97.084 66.969 1.00 152.43 59 ALA K N 1
ATOM 5259 C CA . ALA C 3 59 ? 102.934 97.629 67.166 1.00 151.59 59 ALA K CA 1
ATOM 5260 C C . ALA C 3 59 ? 102.248 97.898 65.834 1.00 153.87 59 ALA K C 1
ATOM 5261 O O . ALA C 3 59 ? 101.072 97.559 65.653 1.00 153.33 59 ALA K O 1
ATOM 5268 N N . PHE C 3 60 ? 102.964 98.510 64.886 1.00 165.75 60 PHE K N 1
ATOM 5269 C CA . PHE C 3 60 ? 102.407 98.657 63.543 1.00 165.46 60 PHE K CA 1
ATOM 5270 C C . PHE C 3 60 ? 102.151 97.308 62.886 1.00 169.17 60 PHE K C 1
ATOM 5271 O O . PHE C 3 60 ? 101.170 97.156 62.149 1.00 170.29 60 PHE K O 1
ATOM 5288 N N . GLU C 3 61 ? 103.013 96.322 63.130 1.00 184.57 61 GLU K N 1
ATOM 5289 C CA . GLU C 3 61 ? 102.778 94.998 62.565 1.00 183.71 61 GLU K CA 1
ATOM 5290 C C . GLU C 3 61 ? 101.449 94.431 63.045 1.00 184.78 61 GLU K C 1
ATOM 5291 O O . GLU C 3 61 ? 100.703 93.829 62.264 1.00 187.24 61 GLU K O 1
ATOM 5303 N N . VAL C 3 62 ? 101.135 94.613 64.328 1.00 167.48 62 VAL K N 1
ATOM 5304 C CA . VAL C 3 62 ? 99.879 94.096 64.864 1.00 167.16 62 VAL K CA 1
ATOM 5305 C C . VAL C 3 62 ? 98.695 94.889 64.322 1.00 167.45 62 VAL K C 1
ATOM 5306 O O . VAL C 3 62 ? 97.671 94.313 63.936 1.00 169.67 62 VAL K O 1
ATOM 5319 N N . VAL C 3 63 ? 98.808 96.215 64.289 1.00 153.96 63 VAL K N 1
ATOM 5320 C CA . VAL C 3 63 ? 97.737 97.086 63.813 1.00 154.10 63 VAL K CA 1
ATOM 5321 C C . VAL C 3 63 ? 98.345 98.164 62.929 1.00 156.52 63 VAL K C 1
ATOM 5322 O O . VAL C 3 63 ? 99.424 98.686 63.225 1.00 157.08 63 VAL K O 1
ATOM 5335 N N . ASP C 3 64 ? 97.645 98.507 61.850 1.00 172.00 64 ASP K N 1
ATOM 5336 C CA . ASP C 3 64 ? 98.156 99.502 60.917 1.00 171.73 64 ASP K CA 1
ATOM 5337 C C . ASP C 3 64 ? 98.442 100.815 61.637 1.00 173.00 64 ASP K C 1
ATOM 5338 O O . ASP C 3 64 ? 97.658 101.269 62.474 1.00 172.38 64 ASP K O 1
ATOM 5342 N N . LYS C 3 65 ? 99.579 101.429 61.298 1.00 171.86 65 LYS K N 1
ATOM 5343 C CA . LYS C 3 65 ? 99.993 102.648 61.984 1.00 170.03 65 LYS K CA 1
ATOM 5344 C C . LYS C 3 65 ? 98.955 103.753 61.848 1.00 171.50 65 LYS K C 1
ATOM 5345 O O . LYS C 3 65 ? 98.823 104.591 62.746 1.00 171.10 65 LYS K O 1
ATOM 5364 N N . ASN C 3 66 ? 98.214 103.779 60.741 1.00 197.73 66 ASN K N 1
ATOM 5365 C CA . ASN C 3 66 ? 97.181 104.792 60.570 1.00 198.53 66 ASN K CA 1
ATOM 5366 C C . ASN C 3 66 ? 96.025 104.618 61.545 1.00 200.06 66 ASN K C 1
ATOM 5367 O O . ASN C 3 66 ? 95.211 105.537 61.683 1.00 201.08 66 ASN K O 1
ATOM 5378 N N . GLU C 3 67 ? 95.932 103.470 62.218 1.00 180.14 67 GLU K N 1
ATOM 5379 C CA . GLU C 3 67 ? 94.809 103.212 63.110 1.00 180.21 67 GLU K CA 1
ATOM 5380 C C . GLU C 3 67 ? 94.933 103.948 64.438 1.00 181.28 67 GLU K C 1
ATOM 5381 O O . GLU C 3 67 ? 93.918 104.380 64.994 1.00 181.84 67 GLU K O 1
ATOM 5385 N N . ILE C 3 68 ? 96.148 104.104 64.963 1.00 167.36 68 ILE K N 1
ATOM 5386 C CA . ILE C 3 68 ? 96.315 104.660 66.303 1.00 165.89 68 ILE K CA 1
ATOM 5387 C C . ILE C 3 68 ? 95.980 106.145 66.274 1.00 166.73 68 ILE K C 1
ATOM 5388 O O . ILE C 3 68 ? 96.639 106.935 65.587 1.00 165.74 68 ILE K O 1
ATOM 5404 N N . ASP C 3 69 ? 94.949 106.531 67.025 1.00 170.20 69 ASP K N 1
ATOM 5405 C CA . ASP C 3 69 ? 94.442 107.895 67.020 1.00 168.75 69 ASP K CA 1
ATOM 5406 C C . ASP C 3 69 ? 95.120 108.800 68.040 1.00 168.07 69 ASP K C 1
ATOM 5407 O O . ASP C 3 69 ? 94.977 110.023 67.942 1.00 168.25 69 ASP K O 1
ATOM 5416 N N . LEU C 3 70 ? 95.844 108.247 69.011 1.00 151.33 70 LEU K N 1
ATOM 5417 C CA . LEU C 3 70 ? 96.518 109.064 70.013 1.00 148.49 70 LEU K CA 1
ATOM 5418 C C . LEU C 3 70 ? 97.865 108.447 70.357 1.00 150.52 70 LEU K C 1
ATOM 5419 O O . LEU C 3 70 ? 98.076 107.244 70.191 1.00 157.34 70 LEU K O 1
ATOM 5435 N N . ILE C 3 71 ? 98.780 109.281 70.849 1.00 145.47 71 ILE K N 1
ATOM 5436 C CA . ILE C 3 71 ? 100.047 108.821 71.399 1.00 145.37 71 ILE K CA 1
ATOM 5437 C C . ILE C 3 71 ? 100.171 109.353 72.818 1.00 147.87 71 ILE K C 1
ATOM 5438 O O . ILE C 3 71 ? 99.878 110.524 73.078 1.00 152.46 71 ILE K O 1
ATOM 5454 N N . ALA C 3 72 ? 100.588 108.486 73.735 1.00 148.43 72 ALA K N 1
ATOM 5455 C CA . ALA C 3 72 ? 100.769 108.844 75.132 1.00 146.01 72 ALA K CA 1
ATOM 5456 C C . ALA C 3 72 ? 102.132 108.363 75.601 1.00 148.54 72 ALA K C 1
ATOM 5457 O O . ALA C 3 72 ? 102.633 107.332 75.147 1.00 154.15 72 ALA K O 1
ATOM 5464 N N . PHE C 3 73 ? 102.733 109.120 76.513 1.00 147.13 73 PHE K N 1
ATOM 5465 C CA . PHE C 3 73 ? 104.044 108.767 77.038 1.00 148.01 73 PHE K CA 1
ATOM 5466 C C . PHE C 3 73 ? 104.106 109.059 78.528 1.00 149.90 73 PHE K C 1
ATOM 5467 O O . PHE C 3 73 ? 103.467 109.990 79.023 1.00 151.03 73 PHE K O 1
ATOM 5484 N N . SER C 3 74 ? 104.899 108.259 79.232 1.00 147.97 74 SER K N 1
ATOM 5485 C CA . SER C 3 74 ? 105.106 108.448 80.665 1.00 145.10 74 SER K CA 1
ATOM 5486 C C . SER C 3 74 ? 105.942 109.701 80.887 1.00 150.54 74 SER K C 1
ATOM 5487 O O . SER C 3 74 ? 107.167 109.677 80.752 1.00 153.09 74 SER K O 1
ATOM 5495 N N . GLN C 3 75 ? 105.280 110.812 81.221 1.00 150.81 75 GLN K N 1
ATOM 5496 C CA . GLN C 3 75 ? 106.003 112.040 81.533 1.00 149.32 75 GLN K CA 1
ATOM 5497 C C . GLN C 3 75 ? 106.834 111.880 82.799 1.00 148.41 75 GLN K C 1
ATOM 5498 O O . GLN C 3 75 ? 107.980 112.338 82.863 1.00 147.19 75 GLN K O 1
ATOM 5512 N N . GLY C 3 76 ? 106.267 111.241 83.819 1.00 148.50 76 GLY K N 1
ATOM 5513 C CA . GLY C 3 76 ? 106.941 111.046 85.080 1.00 145.65 76 GLY K CA 1
ATOM 5514 C C . GLY C 3 76 ? 105.986 110.531 86.137 1.00 149.71 76 GLY K C 1
ATOM 5515 O O . GLY C 3 76 ? 104.820 110.238 85.859 1.00 149.89 76 GLY K O 1
ATOM 5519 N N . PRO C 3 77 ? 106.465 110.399 87.377 1.00 147.72 77 PRO K N 1
ATOM 5520 C CA . PRO C 3 77 ? 107.837 110.649 87.845 1.00 145.43 77 PRO K CA 1
ATOM 5521 C C . PRO C 3 77 ? 108.812 109.616 87.312 1.00 149.08 77 PRO K C 1
ATOM 5522 O O . PRO C 3 77 ? 108.398 108.593 86.784 1.00 156.69 77 PRO K O 1
ATOM 5533 N N . GLY C 3 78 ? 110.106 109.855 87.429 1.00 146.15 78 GLY K N 1
ATOM 5534 C CA . GLY C 3 78 ? 111.082 108.886 86.979 1.00 147.31 78 GLY K CA 1
ATOM 5535 C C . GLY C 3 78 ? 112.411 109.552 86.705 1.00 149.02 78 GLY K C 1
ATOM 5536 O O . GLY C 3 78 ? 112.592 110.750 86.916 1.00 150.25 78 GLY K O 1
ATOM 5540 N N . LEU C 3 79 ? 113.343 108.735 86.226 1.00 148.91 79 LEU K N 1
ATOM 5541 C CA . LEU C 3 79 ? 114.668 109.231 85.893 1.00 149.52 79 LEU K CA 1
ATOM 5542 C C . LEU C 3 79 ? 114.574 110.353 84.864 1.00 152.00 79 LEU K C 1
ATOM 5543 O O . LEU C 3 79 ? 113.566 110.521 84.172 1.00 152.78 79 LEU K O 1
ATOM 5559 N N . GLY C 3 80 ? 115.645 111.133 84.773 1.00 150.58 80 GLY K N 1
ATOM 5560 C CA . GLY C 3 80 ? 115.697 112.238 83.850 1.00 148.59 80 GLY K CA 1
ATOM 5561 C C . GLY C 3 80 ? 115.880 111.780 82.420 1.00 151.83 80 GLY K C 1
ATOM 5562 O O . GLY C 3 80 ? 115.010 111.973 81.567 1.00 150.89 80 GLY K O 1
ATOM 5566 N N . PRO C 3 81 ? 117.028 111.164 82.128 1.00 172.06 81 PRO K N 1
ATOM 5567 C CA . PRO C 3 81 ? 117.295 110.749 80.739 1.00 171.62 81 PRO K CA 1
ATOM 5568 C C . PRO C 3 81 ? 116.241 109.816 80.167 1.00 172.78 81 PRO K C 1
ATOM 5569 O O . PRO C 3 81 ? 115.901 109.923 78.981 1.00 173.09 81 PRO K O 1
ATOM 5580 N N . SER C 3 82 ? 115.725 108.887 80.973 1.00 156.00 82 SER K N 1
ATOM 5581 C CA . SER C 3 82 ? 114.706 107.968 80.478 1.00 153.63 82 SER K CA 1
ATOM 5582 C C . SER C 3 82 ? 113.448 108.721 80.074 1.00 153.31 82 SER K C 1
ATOM 5583 O O . SER C 3 82 ? 112.861 108.454 79.016 1.00 156.01 82 SER K O 1
ATOM 5591 N N . LEU C 3 83 ? 113.017 109.665 80.910 1.00 147.72 83 LEU K N 1
ATOM 5592 C CA . LEU C 3 83 ? 111.861 110.481 80.567 1.00 146.10 83 LEU K CA 1
ATOM 5593 C C . LEU C 3 83 ? 112.141 111.319 79.327 1.00 150.23 83 LEU K C 1
ATOM 5594 O O . LEU C 3 83 ? 111.259 111.509 78.483 1.00 149.43 83 LEU K O 1
ATOM 5610 N N . ARG C 3 84 ? 113.372 111.818 79.193 1.00 170.71 84 ARG K N 1
ATOM 5611 C CA . ARG C 3 84 ? 113.747 112.560 77.994 1.00 171.15 84 ARG K CA 1
ATOM 5612 C C . ARG C 3 84 ? 113.562 111.705 76.748 1.00 172.77 84 ARG K C 1
ATOM 5613 O O . ARG C 3 84 ? 112.968 112.145 75.756 1.00 173.38 84 ARG K O 1
ATOM 5634 N N . VAL C 3 85 ? 114.075 110.475 76.785 1.00 152.31 85 VAL K N 1
ATOM 5635 C CA . VAL C 3 85 ? 114.029 109.618 75.606 1.00 148.55 85 VAL K CA 1
ATOM 5636 C C . VAL C 3 85 ? 112.592 109.240 75.272 1.00 148.89 85 VAL K C 1
ATOM 5637 O O . VAL C 3 85 ? 112.182 109.285 74.105 1.00 151.17 85 VAL K O 1
ATOM 5650 N N . THR C 3 86 ? 111.799 108.862 76.278 1.00 147.87 86 THR K N 1
ATOM 5651 C CA . THR C 3 86 ? 110.410 108.515 75.991 1.00 146.97 86 THR K CA 1
ATOM 5652 C C . THR C 3 86 ? 109.649 109.718 75.450 1.00 150.54 86 THR K C 1
ATOM 5653 O O . THR C 3 86 ? 108.849 109.583 74.517 1.00 154.02 86 THR K O 1
ATOM 5664 N N . ALA C 3 87 ? 109.891 110.907 76.009 1.00 151.66 87 ALA K N 1
ATOM 5665 C CA . ALA C 3 87 ? 109.187 112.098 75.548 1.00 150.92 87 ALA K CA 1
ATOM 5666 C C . ALA C 3 87 ? 109.553 112.437 74.109 1.00 152.63 87 ALA K C 1
ATOM 5667 O O . ALA C 3 87 ? 108.677 112.751 73.297 1.00 150.66 87 ALA K O 1
ATOM 5674 N N . THR C 3 88 ? 110.844 112.385 73.771 1.00 152.46 88 THR K N 1
ATOM 5675 C CA . THR C 3 88 ? 111.244 112.708 72.404 1.00 150.35 88 THR K CA 1
ATOM 5676 C C . THR C 3 88 ? 110.723 111.669 71.418 1.00 152.37 88 THR K C 1
ATOM 5677 O O . THR C 3 88 ? 110.296 112.019 70.312 1.00 152.18 88 THR K O 1
ATOM 5688 N N . VAL C 3 89 ? 110.744 110.388 71.796 1.00 152.43 89 VAL K N 1
ATOM 5689 C CA . VAL C 3 89 ? 110.205 109.357 70.914 1.00 149.45 89 VAL K CA 1
ATOM 5690 C C . VAL C 3 89 ? 108.712 109.569 70.698 1.00 150.71 89 VAL K C 1
ATOM 5691 O O . VAL C 3 89 ? 108.211 109.454 69.573 1.00 153.43 89 VAL K O 1
ATOM 5695 N N . ALA C 3 90 ? 107.977 109.879 71.767 1.00 147.30 90 ALA K N 1
ATOM 5696 C CA . ALA C 3 90 ? 106.548 110.124 71.625 1.00 147.20 90 ALA K CA 1
ATOM 5697 C C . ALA C 3 90 ? 106.282 111.343 70.755 1.00 151.69 90 ALA K C 1
ATOM 5698 O O . ALA C 3 90 ? 105.355 111.340 69.938 1.00 155.54 90 ALA K O 1
ATOM 5705 N N . ARG C 3 91 ? 107.073 112.405 70.925 1.00 150.06 91 ARG K N 1
ATOM 5706 C CA . ARG C 3 91 ? 106.900 113.590 70.090 1.00 149.33 91 ARG K CA 1
ATOM 5707 C C . ARG C 3 91 ? 107.160 113.265 68.626 1.00 151.14 91 ARG K C 1
ATOM 5708 O O . ARG C 3 91 ? 106.413 113.702 67.742 1.00 150.57 91 ARG K O 1
ATOM 5726 N N . THR C 3 92 ? 108.220 112.503 68.349 1.00 151.11 92 THR K N 1
ATOM 5727 C CA . THR C 3 92 ? 108.506 112.119 66.972 1.00 148.68 92 THR K CA 1
ATOM 5728 C C . THR C 3 92 ? 107.361 111.304 66.390 1.00 150.48 92 THR K C 1
ATOM 5729 O O . THR C 3 92 ? 106.951 111.528 65.246 1.00 152.90 92 THR K O 1
ATOM 5740 N N . LEU C 3 93 ? 106.825 110.360 67.165 1.00 149.58 93 LEU K N 1
ATOM 5741 C CA . LEU C 3 93 ? 105.693 109.570 66.689 1.00 148.73 93 LEU K CA 1
ATOM 5742 C C . LEU C 3 93 ? 104.495 110.460 66.388 1.00 151.92 93 LEU K C 1
ATOM 5743 O O . LEU C 3 93 ? 103.858 110.333 65.336 1.00 154.60 93 LEU K O 1
ATOM 5759 N N . SER C 3 94 ? 104.173 111.372 67.307 1.00 149.87 94 SER K N 1
ATOM 5760 C CA . SER C 3 94 ? 103.000 112.219 67.132 1.00 148.99 94 SER K CA 1
ATOM 5761 C C . SER C 3 94 ? 103.144 113.109 65.907 1.00 153.14 94 SER K C 1
ATOM 5762 O O . SER C 3 94 ? 102.186 113.293 65.146 1.00 154.77 94 SER K O 1
ATOM 5770 N N . LEU C 3 95 ? 104.334 113.673 65.699 1.00 165.99 95 LEU K N 1
ATOM 5771 C CA . LEU C 3 95 ? 104.549 114.534 64.542 1.00 165.54 95 LEU K CA 1
ATOM 5772 C C . LEU C 3 95 ? 104.503 113.731 63.248 1.00 167.29 95 LEU K C 1
ATOM 5773 O O . LEU C 3 95 ? 103.860 114.142 62.274 1.00 168.22 95 LEU K O 1
ATOM 5789 N N . THR C 3 96 ? 105.173 112.576 63.218 1.00 159.68 96 THR K N 1
ATOM 5790 C CA . THR C 3 96 ? 105.189 111.765 62.006 1.00 158.52 96 THR K CA 1
ATOM 5791 C C . THR C 3 96 ? 103.786 111.315 61.630 1.00 159.42 96 THR K C 1
ATOM 5792 O O . THR C 3 96 ? 103.409 111.351 60.453 1.00 162.00 96 THR K O 1
ATOM 5803 N N . LEU C 3 97 ? 102.997 110.889 62.612 1.00 158.16 97 LEU K N 1
ATOM 5804 C CA . LEU C 3 97 ? 101.615 110.509 62.363 1.00 157.69 97 LEU K CA 1
ATOM 5805 C C . LEU C 3 97 ? 100.667 111.699 62.366 1.00 160.84 97 LEU K C 1
ATOM 5806 O O . LEU C 3 97 ? 99.494 111.534 62.014 1.00 161.21 97 LEU K O 1
ATOM 5822 N N . LYS C 3 98 ? 101.143 112.886 62.738 1.00 168.19 98 LYS K N 1
ATOM 5823 C CA . LYS C 3 98 ? 100.288 114.067 62.835 1.00 167.96 98 LYS K CA 1
ATOM 5824 C C . LYS C 3 98 ? 99.100 113.798 63.755 1.00 168.96 98 LYS K C 1
ATOM 5825 O O . LYS C 3 98 ? 97.969 114.197 63.473 1.00 169.29 98 LYS K O 1
ATOM 5829 N N . LYS C 3 99 ? 99.362 113.116 64.863 1.00 157.79 99 LYS K N 1
ATOM 5830 C CA . LYS C 3 99 ? 98.348 112.729 65.826 1.00 155.36 99 LYS K CA 1
ATOM 5831 C C . LYS C 3 99 ? 98.668 113.322 67.192 1.00 156.06 99 LYS K C 1
ATOM 5832 O O . LYS C 3 99 ? 99.828 113.625 67.491 1.00 155.90 99 LYS K O 1
ATOM 5851 N N . PRO C 3 100 ? 97.662 113.499 68.048 1.00 156.84 100 PRO K N 1
ATOM 5852 C CA . PRO C 3 100 ? 97.906 114.147 69.341 1.00 155.17 100 PRO K CA 1
ATOM 5853 C C . PRO C 3 100 ? 98.868 113.355 70.212 1.00 157.10 100 PRO K C 1
ATOM 5854 O O . PRO C 3 100 ? 98.939 112.124 70.144 1.00 161.05 100 PRO K O 1
ATOM 5865 N N . ILE C 3 101 ? 99.611 114.090 71.040 1.00 150.94 101 ILE K N 1
ATOM 5866 C CA . ILE C 3 101 ? 100.534 113.533 72.021 1.00 148.44 101 ILE K CA 1
ATOM 5867 C C . ILE C 3 101 ? 100.096 113.991 73.404 1.00 149.10 101 ILE K C 1
ATOM 5868 O O . ILE C 3 101 ? 99.676 115.139 73.582 1.00 152.49 101 ILE K O 1
ATOM 5884 N N . ILE C 3 102 ? 100.189 113.090 74.377 1.00 150.48 102 ILE K N 1
ATOM 5885 C CA . ILE C 3 102 ? 99.783 113.379 75.747 1.00 148.85 102 ILE K CA 1
ATOM 5886 C C . ILE C 3 102 ? 100.804 112.779 76.704 1.00 150.52 102 ILE K C 1
ATOM 5887 O O . ILE C 3 102 ? 101.361 111.708 76.445 1.00 153.77 102 ILE K O 1
ATOM 5903 N N . GLY C 3 103 ? 101.059 113.484 77.799 1.00 150.93 103 GLY K N 1
ATOM 5904 C CA . GLY C 3 103 ? 101.936 113.011 78.861 1.00 149.44 103 GLY K CA 1
ATOM 5905 C C . GLY C 3 103 ? 101.110 112.538 80.042 1.00 150.89 103 GLY K C 1
ATOM 5906 O O . GLY C 3 103 ? 100.142 113.194 80.435 1.00 152.51 103 GLY K O 1
ATOM 5910 N N . VAL C 3 104 ? 101.502 111.401 80.608 1.00 148.21 104 VAL K N 1
ATOM 5911 C CA . VAL C 3 104 ? 100.741 110.743 81.659 1.00 146.65 104 VAL K CA 1
ATOM 5912 C C . VAL C 3 104 ? 101.641 110.560 82.870 1.00 150.18 104 VAL K C 1
ATOM 5913 O O . VAL C 3 104 ? 102.865 110.456 82.746 1.00 151.56 104 VAL K O 1
ATOM 5926 N N . ASN C 3 105 ? 101.025 110.505 84.047 1.00 149.61 105 ASN K N 1
ATOM 5927 C CA . ASN C 3 105 ? 101.764 110.250 85.276 1.00 148.39 105 ASN K CA 1
ATOM 5928 C C . ASN C 3 105 ? 101.938 108.746 85.451 1.00 153.28 105 ASN K C 1
ATOM 5929 O O . ASN C 3 105 ? 100.953 108.006 85.538 1.00 154.03 105 ASN K O 1
ATOM 5939 N N . HIS C 3 106 ? 103.193 108.300 85.513 1.00 151.45 106 HIS K N 1
ATOM 5940 C CA . HIS C 3 106 ? 103.481 106.870 85.441 1.00 149.29 106 HIS K CA 1
ATOM 5941 C C . HIS C 3 106 ? 102.885 106.114 86.626 1.00 149.23 106 HIS K C 1
ATOM 5942 O O . HIS C 3 106 ? 102.320 105.026 86.457 1.00 150.52 106 HIS K O 1
ATOM 5956 N N . CYS C 3 107 ? 102.999 106.670 87.832 1.00 149.14 107 CYS K N 1
ATOM 5957 C CA . CYS C 3 107 ? 102.375 106.036 88.989 1.00 146.70 107 CYS K CA 1
ATOM 5958 C C . CYS C 3 107 ? 100.858 106.015 88.853 1.00 147.87 107 CYS K C 1
ATOM 5959 O O . CYS C 3 107 ? 100.209 105.002 89.154 1.00 151.68 107 CYS K O 1
ATOM 5967 N N . ILE C 3 108 ? 100.270 107.124 88.404 1.00 147.36 108 ILE K N 1
ATOM 5968 C CA . ILE C 3 108 ? 98.833 107.134 88.168 1.00 146.77 108 ILE K CA 1
ATOM 5969 C C . ILE C 3 108 ? 98.479 106.131 87.084 1.00 149.94 108 ILE K C 1
ATOM 5970 O O . ILE C 3 108 ? 97.393 105.542 87.101 1.00 149.90 108 ILE K O 1
ATOM 5986 N N . ALA C 3 109 ? 99.383 105.918 86.126 1.00 149.76 109 ALA K N 1
ATOM 5987 C CA . ALA C 3 109 ? 99.158 104.886 85.121 1.00 147.72 109 ALA K CA 1
ATOM 5988 C C . ALA C 3 109 ? 99.099 103.508 85.762 1.00 149.52 109 ALA K C 1
ATOM 5989 O O . ALA C 3 109 ? 98.247 102.687 85.408 1.00 148.73 109 ALA K O 1
ATOM 5996 N N . HIS C 3 110 ? 100.007 103.231 86.700 1.00 150.03 110 HIS K N 1
ATOM 5997 C CA . HIS C 3 110 ? 99.939 101.979 87.447 1.00 145.06 110 HIS K CA 1
ATOM 5998 C C . HIS C 3 110 ? 98.580 101.822 88.115 1.00 146.89 110 HIS K C 1
ATOM 5999 O O . HIS C 3 110 ? 97.904 100.797 87.958 1.00 151.13 110 HIS K O 1
ATOM 6013 N N . ILE C 3 111 ? 98.164 102.843 88.866 1.00 145.98 111 ILE K N 1
ATOM 6014 C CA . ILE C 3 111 ? 96.885 102.770 89.571 1.00 145.16 111 ILE K CA 1
ATOM 6015 C C . ILE C 3 111 ? 95.747 102.509 88.593 1.00 149.51 111 ILE K C 1
ATOM 6016 O O . ILE C 3 111 ? 94.874 101.669 88.842 1.00 150.56 111 ILE K O 1
ATOM 6032 N N . GLU C 3 112 ? 95.741 103.217 87.462 1.00 151.04 112 GLU K N 1
ATOM 6033 C CA . GLU C 3 112 ? 94.597 103.151 86.560 1.00 149.56 112 GLU K CA 1
ATOM 6034 C C . GLU C 3 112 ? 94.554 101.830 85.800 1.00 152.59 112 GLU K C 1
ATOM 6035 O O . GLU C 3 112 ? 93.473 101.264 85.600 1.00 153.50 112 GLU K O 1
ATOM 6047 N N . ILE C 3 113 ? 95.708 101.321 85.363 1.00 150.65 113 ILE K N 1
ATOM 6048 C CA . ILE C 3 113 ? 95.720 100.019 84.704 1.00 148.05 113 ILE K CA 1
ATOM 6049 C C . ILE C 3 113 ? 95.284 98.938 85.682 1.00 149.63 113 ILE K C 1
ATOM 6050 O O . ILE C 3 113 ? 94.522 98.029 85.327 1.00 149.33 113 ILE K O 1
ATOM 6066 N N . GLY C 3 114 ? 95.752 99.018 86.930 1.00 149.39 114 GLY K N 1
ATOM 6067 C CA . GLY C 3 114 ? 95.290 98.071 87.927 1.00 146.13 114 GLY K CA 1
ATOM 6068 C C . GLY C 3 114 ? 93.790 98.137 88.126 1.00 150.76 114 GLY K C 1
ATOM 6069 O O . GLY C 3 114 ? 93.120 97.107 88.216 1.00 154.16 114 GLY K O 1
ATOM 6073 N N . LYS C 3 115 ? 93.240 99.350 88.191 1.00 150.32 115 LYS K N 1
ATOM 6074 C CA . LYS C 3 115 ? 91.799 99.493 88.364 1.00 151.99 115 LYS K CA 1
ATOM 6075 C C . LYS C 3 115 ? 91.041 98.909 87.179 1.00 153.88 115 LYS K C 1
ATOM 6076 O O . LYS C 3 115 ? 90.001 98.263 87.352 1.00 154.99 115 LYS K O 1
ATOM 6080 N N . LEU C 3 116 ? 91.544 99.131 85.964 1.00 152.13 116 LEU K N 1
ATOM 6081 C CA . LEU C 3 116 ? 90.845 98.656 84.775 1.00 152.87 116 LEU K CA 1
ATOM 6082 C C . LEU C 3 116 ? 90.885 97.136 84.676 1.00 154.01 116 LEU K C 1
ATOM 6083 O O . LEU C 3 116 ? 89.869 96.497 84.383 1.00 155.92 116 LEU K O 1
ATOM 6087 N N . THR C 3 117 ? 92.049 96.539 84.918 1.00 151.35 117 THR K N 1
ATOM 6088 C CA . THR C 3 117 ? 92.239 95.110 84.709 1.00 149.36 117 THR K CA 1
ATOM 6089 C C . THR C 3 117 ? 91.804 94.265 85.901 1.00 151.21 117 THR K C 1
ATOM 6090 O O . THR C 3 117 ? 91.858 93.034 85.820 1.00 152.74 117 THR K O 1
ATOM 6101 N N . THR C 3 118 ? 91.382 94.885 86.996 1.00 152.42 118 THR K N 1
ATOM 6102 C CA . THR C 3 118 ? 90.832 94.170 88.143 1.00 149.52 118 THR K CA 1
ATOM 6103 C C . THR C 3 118 ? 89.659 94.992 88.666 1.00 153.68 118 THR K C 1
ATOM 6104 O O . THR C 3 118 ? 89.125 95.864 87.972 1.00 157.07 118 THR K O 1
ATOM 6115 N N . GLU C 3 119 ? 89.244 94.714 89.897 1.00 152.40 119 GLU K N 1
ATOM 6116 C CA . GLU C 3 119 ? 88.176 95.476 90.532 1.00 153.32 119 GLU K CA 1
ATOM 6117 C C . GLU C 3 119 ? 88.735 96.364 91.640 1.00 154.13 119 GLU K C 1
ATOM 6118 O O . GLU C 3 119 ? 89.438 97.339 91.373 1.00 152.46 119 GLU K O 1
ATOM 6130 N N . GLU C 3 121 ? 87.959 99.531 91.511 1.00 152.84 121 GLU K N 1
ATOM 6131 C CA . GLU C 3 121 ? 87.151 100.744 91.513 1.00 153.65 121 GLU K CA 1
ATOM 6132 C C . GLU C 3 121 ? 87.982 101.945 91.959 1.00 155.12 121 GLU K C 1
ATOM 6133 O O . GLU C 3 121 ? 88.496 102.696 91.131 1.00 155.61 121 GLU K O 1
ATOM 6137 N N . ASP C 3 122 ? 88.109 102.117 93.273 1.00 153.35 122 ASP K N 1
ATOM 6138 C CA . ASP C 3 122 ? 88.928 103.171 93.871 1.00 152.50 122 ASP K CA 1
ATOM 6139 C C . ASP C 3 122 ? 89.833 102.529 94.913 1.00 152.72 122 ASP K C 1
ATOM 6140 O O . ASP C 3 122 ? 89.670 102.741 96.120 1.00 153.49 122 ASP K O 1
ATOM 6144 N N . PRO C 3 123 ? 90.807 101.728 94.474 1.00 151.56 123 PRO K N 1
ATOM 6145 C CA . PRO C 3 123 ? 91.604 100.931 95.414 1.00 149.20 123 PRO K CA 1
ATOM 6146 C C . PRO C 3 123 ? 92.759 101.738 95.986 1.00 149.89 123 PRO K C 1
ATOM 6147 O O . PRO C 3 123 ? 93.594 102.258 95.244 1.00 149.09 123 PRO K O 1
ATOM 6158 N N . LEU C 3 124 ? 92.807 101.838 97.314 1.00 150.61 124 LEU K N 1
ATOM 6159 C CA . LEU C 3 124 ? 93.984 102.377 97.978 1.00 146.92 124 LEU K CA 1
ATOM 6160 C C . LEU C 3 124 ? 95.181 101.571 97.497 1.00 147.54 124 LEU K C 1
ATOM 6161 O O . LEU C 3 124 ? 95.276 100.373 97.776 1.00 152.14 124 LEU K O 1
ATOM 6177 N N . THR C 3 125 ? 96.089 102.193 96.756 1.00 144.46 125 THR K N 1
ATOM 6178 C CA . THR C 3 125 ? 97.068 101.452 95.972 1.00 143.46 125 THR K CA 1
ATOM 6179 C C . THR C 3 125 ? 98.438 101.551 96.624 1.00 143.62 125 THR K C 1
ATOM 6180 O O . THR C 3 125 ? 99.036 102.628 96.673 1.00 149.54 125 THR K O 1
ATOM 6191 N N . LEU C 3 126 ? 98.936 100.423 97.109 1.00 143.44 126 LEU K N 1
ATOM 6192 C CA . LEU C 3 126 ? 100.319 100.322 97.555 1.00 142.97 126 LEU K CA 1
ATOM 6193 C C . LEU C 3 126 ? 101.166 100.073 96.314 1.00 144.82 126 LEU K C 1
ATOM 6194 O O . LEU C 3 126 ? 101.226 98.951 95.800 1.00 149.04 126 LEU K O 1
ATOM 6210 N N . TYR C 3 127 ? 101.783 101.131 95.792 1.00 143.83 127 TYR K N 1
ATOM 6211 C CA . TYR C 3 127 ? 102.650 101.025 94.624 1.00 145.68 127 TYR K CA 1
ATOM 6212 C C . TYR C 3 127 ? 104.052 100.770 95.153 1.00 147.04 127 TYR K C 1
ATOM 6213 O O . TYR C 3 127 ? 104.696 101.670 95.688 1.00 150.61 127 TYR K O 1
ATOM 6231 N N . VAL C 3 128 ? 104.532 99.541 94.999 1.00 145.54 128 VAL K N 1
ATOM 6232 C CA . VAL C 3 128 ? 105.864 99.154 95.441 1.00 145.75 128 VAL K CA 1
ATOM 6233 C C . VAL C 3 128 ? 106.632 98.646 94.231 1.00 147.14 128 VAL K C 1
ATOM 6234 O O . VAL C 3 128 ? 106.173 97.731 93.540 1.00 150.47 128 VAL K O 1
ATOM 6247 N N . SER C 3 129 ? 107.797 99.236 93.978 1.00 146.21 129 SER K N 1
ATOM 6248 C CA . SER C 3 129 ? 108.606 98.880 92.820 1.00 147.20 129 SER K CA 1
ATOM 6249 C C . SER C 3 129 ? 110.074 98.981 93.212 1.00 149.06 129 SER K C 1
ATOM 6250 O O . SER C 3 129 ? 110.413 99.253 94.367 1.00 150.86 129 SER K O 1
ATOM 6258 N N . GLY C 3 130 ? 110.953 98.765 92.235 1.00 150.50 130 GLY K N 1
ATOM 6259 C CA . GLY C 3 130 ? 112.382 98.784 92.480 1.00 149.84 130 GLY K CA 1
ATOM 6260 C C . GLY C 3 130 ? 112.992 100.159 92.622 1.00 152.54 130 GLY K C 1
ATOM 6261 O O . GLY C 3 130 ? 114.179 100.262 92.943 1.00 153.39 130 GLY K O 1
ATOM 6265 N N . GLY C 3 131 ? 112.220 101.212 92.375 1.00 151.32 131 GLY K N 1
ATOM 6266 C CA . GLY C 3 131 ? 112.711 102.564 92.547 1.00 149.55 131 GLY K CA 1
ATOM 6267 C C . GLY C 3 131 ? 111.650 103.516 93.056 1.00 152.03 131 GLY K C 1
ATOM 6268 O O . GLY C 3 131 ? 111.852 104.733 93.050 1.00 153.53 131 GLY K O 1
ATOM 6272 N N . ASN C 3 132 ? 110.512 102.980 93.495 1.00 151.13 132 ASN K N 1
ATOM 6273 C CA . ASN C 3 132 ? 109.387 103.822 93.893 1.00 151.31 132 ASN K CA 1
ATOM 6274 C C . ASN C 3 132 ? 108.456 102.998 94.771 1.00 153.43 132 ASN K C 1
ATOM 6275 O O . ASN C 3 132 ? 107.827 102.054 94.285 1.00 156.01 132 ASN K O 1
ATOM 6286 N N . THR C 3 133 ? 108.363 103.355 96.050 1.00 149.64 133 THR K N 1
ATOM 6287 C CA . THR C 3 133 ? 107.399 102.759 96.965 1.00 147.46 133 THR K CA 1
ATOM 6288 C C . THR C 3 133 ? 106.599 103.873 97.619 1.00 148.59 133 THR K C 1
ATOM 6289 O O . THR C 3 133 ? 107.177 104.837 98.129 1.00 150.06 133 THR K O 1
ATOM 6300 N N . GLN C 3 134 ? 105.279 103.741 97.602 1.00 148.40 134 GLN K N 1
ATOM 6301 C CA . GLN C 3 134 ? 104.421 104.721 98.245 1.00 145.91 134 GLN K CA 1
ATOM 6302 C C . GLN C 3 134 ? 102.988 104.228 98.189 1.00 148.51 134 GLN K C 1
ATOM 6303 O O . GLN C 3 134 ? 102.596 103.515 97.262 1.00 155.01 134 GLN K O 1
ATOM 6317 N N . VAL C 3 135 ? 102.220 104.605 99.194 1.00 145.69 135 VAL K N 1
ATOM 6318 C CA . VAL C 3 135 ? 100.790 104.348 99.215 1.00 146.60 135 VAL K CA 1
ATOM 6319 C C . VAL C 3 135 ? 100.100 105.552 98.596 1.00 146.47 135 VAL K C 1
ATOM 6320 O O . VAL C 3 135 ? 100.426 106.695 98.926 1.00 149.92 135 VAL K O 1
ATOM 6333 N N . ILE C 3 136 ? 99.159 105.307 97.690 1.00 146.30 136 ILE K N 1
ATOM 6334 C CA . ILE C 3 136 ? 98.498 106.369 96.948 1.00 143.14 136 ILE K CA 1
ATOM 6335 C C . ILE C 3 136 ? 96.994 106.188 97.064 1.00 147.14 136 ILE K C 1
ATOM 6336 O O . ILE C 3 136 ? 96.490 105.069 97.211 1.00 154.53 136 ILE K O 1
ATOM 6352 N N . ALA C 3 137 ? 96.273 107.303 97.000 1.00 145.73 137 ALA K N 1
ATOM 6353 C CA . ALA C 3 137 ? 94.820 107.238 97.055 1.00 146.80 137 ALA K CA 1
ATOM 6354 C C . ALA C 3 137 ? 94.234 108.500 96.447 1.00 149.59 137 ALA K C 1
ATOM 6355 O O . ALA C 3 137 ? 94.788 109.591 96.592 1.00 150.28 137 ALA K O 1
ATOM 6362 N N . TYR C 3 138 ? 93.099 108.336 95.774 1.00 150.38 138 TYR K N 1
ATOM 6363 C CA . TYR C 3 138 ? 92.398 109.450 95.142 1.00 150.05 138 TYR K CA 1
ATOM 6364 C C . TYR C 3 138 ? 91.401 110.014 96.143 1.00 151.97 138 TYR K C 1
ATOM 6365 O O . TYR C 3 138 ? 90.344 109.426 96.386 1.00 153.47 138 TYR K O 1
ATOM 6383 N N . VAL C 3 139 ? 91.737 111.162 96.726 1.00 150.95 139 VAL K N 1
ATOM 6384 C CA . VAL C 3 139 ? 90.884 111.826 97.700 1.00 149.60 139 VAL K CA 1
ATOM 6385 C C . VAL C 3 139 ? 90.721 113.284 97.297 1.00 151.04 139 VAL K C 1
ATOM 6386 O O . VAL C 3 139 ? 91.621 113.892 96.707 1.00 150.15 139 VAL K O 1
ATOM 6399 N N . SER C 3 140 ? 89.546 113.834 97.603 1.00 151.97 140 SER K N 1
ATOM 6400 C CA . SER C 3 140 ? 89.249 115.249 97.382 1.00 151.84 140 SER K CA 1
ATOM 6401 C C . SER C 3 140 ? 89.717 115.710 96.004 1.00 153.66 140 SER K C 1
ATOM 6402 O O . SER C 3 140 ? 90.321 116.773 95.849 1.00 155.29 140 SER K O 1
ATOM 6410 N N . LYS C 3 141 ? 89.438 114.893 94.988 1.00 152.86 141 LYS K N 1
ATOM 6411 C CA . LYS C 3 141 ? 89.663 115.257 93.592 1.00 152.74 141 LYS K CA 1
ATOM 6412 C C . LYS C 3 141 ? 91.144 115.280 93.221 1.00 152.60 141 LYS K C 1
ATOM 6413 O O . LYS C 3 141 ? 91.555 116.056 92.357 1.00 152.93 141 LYS K O 1
ATOM 6417 N N . LYS C 3 142 ? 91.964 114.442 93.851 1.00 149.89 142 LYS K N 1
ATOM 6418 C CA . LYS C 3 142 ? 93.366 114.368 93.461 1.00 147.72 142 LYS K CA 1
ATOM 6419 C C . LYS C 3 142 ? 93.996 113.132 94.081 1.00 151.54 142 LYS K C 1
ATOM 6420 O O . LYS C 3 142 ? 93.622 112.717 95.181 1.00 155.08 142 LYS K O 1
ATOM 6439 N N . TYR C 3 143 ? 94.954 112.550 93.362 1.00 149.70 143 TYR K N 1
ATOM 6440 C CA . TYR C 3 143 ? 95.648 111.346 93.809 1.00 151.37 143 TYR K CA 1
ATOM 6441 C C . TYR C 3 143 ? 96.861 111.763 94.631 1.00 152.45 143 TYR K C 1
ATOM 6442 O O . TYR C 3 143 ? 97.854 112.246 94.080 1.00 151.15 143 TYR K O 1
ATOM 6460 N N . ARG C 3 144 ? 96.787 111.561 95.943 1.00 151.36 144 ARG K N 1
ATOM 6461 C CA . ARG C 3 144 ? 97.839 111.962 96.863 1.00 146.87 144 ARG K CA 1
ATOM 6462 C C . ARG C 3 144 ? 98.585 110.748 97.398 1.00 148.15 144 ARG K C 1
ATOM 6463 O O . ARG C 3 144 ? 98.040 109.640 97.481 1.00 153.66 144 ARG K O 1
ATOM 6484 N N . VAL C 3 145 ? 99.842 110.980 97.767 1.00 144.65 145 VAL K N 1
ATOM 6485 C CA . VAL C 3 145 ? 100.658 109.982 98.449 1.00 147.06 145 VAL K CA 1
ATOM 6486 C C . VAL C 3 145 ? 100.334 110.055 99.938 1.00 152.58 145 VAL K C 1
ATOM 6487 O O . VAL C 3 145 ? 100.632 111.050 100.601 1.00 156.79 145 VAL K O 1
ATOM 6500 N N . PHE C 3 146 ? 99.726 108.996 100.465 1.00 151.50 146 PHE K N 1
ATOM 6501 C CA . PHE C 3 146 ? 99.371 108.890 101.878 1.00 147.72 146 PHE K CA 1
ATOM 6502 C C . PHE C 3 146 ? 100.391 108.061 102.644 1.00 150.10 146 PHE K C 1
ATOM 6503 O O . PHE C 3 146 ? 100.050 107.352 103.592 1.00 153.58 146 PHE K O 1
ATOM 6520 N N . GLY C 3 147 ? 101.645 108.132 102.248 1.00 147.93 147 GLY K N 1
ATOM 6521 C CA . GLY C 3 147 ? 102.712 107.361 102.854 1.00 147.55 147 GLY K CA 1
ATOM 6522 C C . GLY C 3 147 ? 103.725 107.008 101.786 1.00 150.30 147 GLY K C 1
ATOM 6523 O O . GLY C 3 147 ? 103.403 106.769 100.628 1.00 155.50 147 GLY K O 1
ATOM 6527 N N . GLU C 3 148 ? 104.992 106.977 102.184 1.00 147.22 148 GLU K N 1
ATOM 6528 C CA . GLU C 3 148 ? 106.056 106.726 101.224 1.00 148.53 148 GLU K CA 1
ATOM 6529 C C . GLU C 3 148 ? 107.365 106.530 101.967 1.00 148.21 148 GLU K C 1
ATOM 6530 O O . GLU C 3 148 ? 107.508 106.928 103.124 1.00 153.06 148 GLU K O 1
ATOM 6534 N N . THR C 3 149 ? 108.319 105.912 101.280 1.00 145.36 149 THR K N 1
ATOM 6535 C CA . THR C 3 149 ? 109.656 105.768 101.828 1.00 145.43 149 THR K CA 1
ATOM 6536 C C . THR C 3 149 ? 110.293 107.139 102.029 1.00 148.76 149 THR K C 1
ATOM 6537 O O . THR C 3 149 ? 109.778 108.167 101.585 1.00 152.50 149 THR K O 1
ATOM 6548 N N . LEU C 3 150 ? 111.434 107.140 102.714 1.00 148.47 150 LEU K N 1
ATOM 6549 C CA . LEU C 3 150 ? 112.181 108.363 102.972 1.00 149.21 150 LEU K CA 1
ATOM 6550 C C . LEU C 3 150 ? 113.587 108.338 102.399 1.00 153.01 150 LEU K C 1
ATOM 6551 O O . LEU C 3 150 ? 114.105 109.392 102.018 1.00 154.96 150 LEU K O 1
ATOM 6567 N N . ASP C 3 151 ? 114.218 107.169 102.333 1.00 151.95 151 ASP K N 1
ATOM 6568 C CA . ASP C 3 151 ? 115.570 107.042 101.806 1.00 153.31 151 ASP K CA 1
ATOM 6569 C C . ASP C 3 151 ? 115.647 106.107 100.611 1.00 155.05 151 ASP K C 1
ATOM 6570 O O . ASP C 3 151 ? 116.240 106.464 99.586 1.00 156.69 151 ASP K O 1
ATOM 6574 N N . ILE C 3 152 ? 115.062 104.913 100.712 1.00 150.25 152 ILE K N 1
ATOM 6575 C CA . ILE C 3 152 ? 115.149 103.897 99.673 1.00 147.96 152 ILE K CA 1
ATOM 6576 C C . ILE C 3 152 ? 113.766 103.291 99.478 1.00 150.63 152 ILE K C 1
ATOM 6577 O O . ILE C 3 152 ? 112.907 103.350 100.360 1.00 152.19 152 ILE K O 1
ATOM 6593 N N . ALA C 3 153 ? 113.553 102.711 98.299 1.00 151.36 153 ALA K N 1
ATOM 6594 C CA . ALA C 3 153 ? 112.292 102.058 97.982 1.00 149.75 153 ALA K CA 1
ATOM 6595 C C . ALA C 3 153 ? 112.351 100.576 98.334 1.00 151.63 153 ALA K C 1
ATOM 6596 O O . ALA C 3 153 ? 113.408 99.943 98.271 1.00 152.21 153 ALA K O 1
ATOM 6603 N N . VAL C 3 154 ? 111.192 100.023 98.702 1.00 150.29 154 VAL K N 1
ATOM 6604 C CA . VAL C 3 154 ? 111.150 98.645 99.189 1.00 148.00 154 VAL K CA 1
ATOM 6605 C C . VAL C 3 154 ? 111.760 97.706 98.158 1.00 149.50 154 VAL K C 1
ATOM 6606 O O . VAL C 3 154 ? 112.610 96.868 98.481 1.00 149.75 154 VAL K O 1
ATOM 6619 N N . GLY C 3 155 ? 111.345 97.839 96.899 1.00 150.87 155 GLY K N 1
ATOM 6620 C CA . GLY C 3 155 ? 111.977 97.064 95.849 1.00 150.16 155 GLY K CA 1
ATOM 6621 C C . GLY C 3 155 ? 113.449 97.390 95.722 1.00 153.97 155 GLY K C 1
ATOM 6622 O O . GLY C 3 155 ? 114.277 96.502 95.513 1.00 153.72 155 GLY K O 1
ATOM 6626 N N . ASN C 3 156 ? 113.797 98.670 95.861 1.00 156.60 156 ASN K N 1
ATOM 6627 C CA . ASN C 3 156 ? 115.200 99.064 95.815 1.00 155.85 156 ASN K CA 1
ATOM 6628 C C . ASN C 3 156 ? 115.982 98.451 96.969 1.00 157.04 156 ASN K C 1
ATOM 6629 O O . ASN C 3 156 ? 117.107 97.977 96.783 1.00 157.14 156 ASN K O 1
ATOM 6640 N N . CYS C 3 157 ? 115.406 98.458 98.173 1.00 153.00 157 CYS K N 1
ATOM 6641 C CA . CYS C 3 157 ? 116.091 97.873 99.322 1.00 152.28 157 CYS K CA 1
ATOM 6642 C C . CYS C 3 157 ? 116.298 96.376 99.129 1.00 153.48 157 CYS K C 1
ATOM 6643 O O . CYS C 3 157 ? 117.385 95.847 99.390 1.00 151.92 157 CYS K O 1
ATOM 6647 N N . LEU C 3 158 ? 115.258 95.676 98.670 1.00 151.92 158 LEU K N 1
ATOM 6648 C CA . LEU C 3 158 ? 115.387 94.244 98.427 1.00 148.90 158 LEU K CA 1
ATOM 6649 C C . LEU C 3 158 ? 116.422 93.968 97.347 1.00 152.49 158 LEU K C 1
ATOM 6650 O O . LEU C 3 158 ? 117.220 93.034 97.465 1.00 151.62 158 LEU K O 1
ATOM 6666 N N . ASP C 3 159 ? 116.431 94.779 96.287 1.00 169.43 159 ASP K N 1
ATOM 6667 C CA . ASP C 3 159 ? 117.401 94.587 95.217 1.00 169.78 159 ASP K CA 1
ATOM 6668 C C . ASP C 3 159 ? 118.822 94.809 95.716 1.00 170.17 159 ASP K C 1
ATOM 6669 O O . ASP C 3 159 ? 119.732 94.052 95.366 1.00 170.11 159 ASP K O 1
ATOM 6678 N N . GLN C 3 160 ? 119.033 95.851 96.525 1.00 162.89 160 GLN K N 1
ATOM 6679 C CA . GLN C 3 160 ? 120.361 96.100 97.079 1.00 162.01 160 GLN K CA 1
ATOM 6680 C C . GLN C 3 160 ? 120.800 94.952 97.977 1.00 163.69 160 GLN K C 1
ATOM 6681 O O . GLN C 3 160 ? 121.945 94.484 97.891 1.00 164.77 160 GLN K O 1
ATOM 6695 N N . PHE C 3 161 ? 119.900 94.482 98.842 1.00 170.92 161 PHE K N 1
ATOM 6696 C CA . PHE C 3 161 ? 120.198 93.301 99.641 1.00 171.16 161 PHE K CA 1
ATOM 6697 C C . PHE C 3 161 ? 120.587 92.134 98.746 1.00 174.52 161 PHE K C 1
ATOM 6698 O O . PHE C 3 161 ? 121.524 91.388 99.053 1.00 175.00 161 PHE K O 1
ATOM 6715 N N . ALA C 3 162 ? 119.880 91.970 97.628 1.00 186.40 162 ALA K N 1
ATOM 6716 C CA . ALA C 3 162 ? 120.180 90.878 96.713 1.00 185.84 162 ALA K CA 1
ATOM 6717 C C . ALA C 3 162 ? 121.580 91.014 96.130 1.00 189.18 162 ALA K C 1
ATOM 6718 O O . ALA C 3 162 ? 122.326 90.032 96.053 1.00 189.59 162 ALA K O 1
ATOM 6725 N N . ARG C 3 163 ? 121.954 92.224 95.709 1.00 192.87 163 ARG K N 1
ATOM 6726 C CA . ARG C 3 163 ? 123.286 92.409 95.133 1.00 193.31 163 ARG K CA 1
ATOM 6727 C C . ARG C 3 163 ? 124.357 92.116 96.172 1.00 195.73 163 ARG K C 1
ATOM 6728 O O . ARG C 3 163 ? 125.369 91.472 95.874 1.00 196.98 163 ARG K O 1
ATOM 6749 N N . TYR C 3 164 ? 124.153 92.585 97.406 1.00 205.68 164 TYR K N 1
ATOM 6750 C CA . TYR C 3 164 ? 125.134 92.310 98.451 1.00 205.61 164 TYR K CA 1
ATOM 6751 C C . TYR C 3 164 ? 125.266 90.814 98.702 1.00 207.34 164 TYR K C 1
ATOM 6752 O O . TYR C 3 164 ? 126.380 90.296 98.845 1.00 209.15 164 TYR K O 1
ATOM 6770 N N . VAL C 3 165 ? 124.142 90.102 98.758 1.00 204.62 165 VAL K N 1
ATOM 6771 C CA . VAL C 3 165 ? 124.151 88.663 98.993 1.00 203.53 165 VAL K CA 1
ATOM 6772 C C . VAL C 3 165 ? 124.310 87.932 97.666 1.00 205.47 165 VAL K C 1
ATOM 6773 O O . VAL C 3 165 ? 124.173 86.706 97.601 1.00 206.75 165 VAL K O 1
ATOM 6786 N N . ASN C 3 166 ? 124.596 88.678 96.598 1.00 210.71 166 ASN K N 1
ATOM 6787 C CA . ASN C 3 166 ? 124.850 88.127 95.271 1.00 210.77 166 ASN K CA 1
ATOM 6788 C C . ASN C 3 166 ? 123.612 87.497 94.646 1.00 211.60 166 ASN K C 1
ATOM 6789 O O . ASN C 3 166 ? 123.725 86.749 93.670 1.00 212.52 166 ASN K O 1
ATOM 6800 N N . LEU C 3 167 ? 122.430 87.776 95.182 1.00 194.78 167 LEU K N 1
ATOM 6801 C CA . LEU C 3 167 ? 121.216 87.245 94.585 1.00 192.92 167 LEU K CA 1
ATOM 6802 C C . LEU C 3 167 ? 121.019 87.851 93.195 1.00 195.63 167 LEU K C 1
ATOM 6803 O O . LEU C 3 167 ? 121.151 89.067 93.025 1.00 197.60 167 LEU K O 1
ATOM 6819 N N . PRO C 3 168 ? 120.710 87.040 92.182 1.00 203.91 168 PRO K N 1
ATOM 6820 C CA . PRO C 3 168 ? 120.551 87.590 90.831 1.00 202.11 168 PRO K CA 1
ATOM 6821 C C . PRO C 3 168 ? 119.473 88.661 90.762 1.00 203.95 168 PRO K C 1
ATOM 6822 O O . PRO C 3 168 ? 118.454 88.602 91.453 1.00 203.89 168 PRO K O 1
ATOM 6833 N N . HIS C 3 169 ? 119.725 89.653 89.917 1.00 200.23 169 HIS K N 1
ATOM 6834 C CA . HIS C 3 169 ? 118.780 90.735 89.660 1.00 199.21 169 HIS K CA 1
ATOM 6835 C C . HIS C 3 169 ? 117.692 90.255 88.703 1.00 200.28 169 HIS K C 1
ATOM 6836 O O . HIS C 3 169 ? 118.012 89.726 87.635 1.00 201.61 169 HIS K O 1
ATOM 6850 N N . PRO C 3 170 ? 116.400 90.411 89.044 1.00 189.13 170 PRO K N 1
ATOM 6851 C CA . PRO C 3 170 ? 115.817 90.975 90.273 1.00 187.81 170 PRO K CA 1
ATOM 6852 C C . PRO C 3 170 ? 115.822 89.993 91.435 1.00 189.02 170 PRO K C 1
ATOM 6853 O O . PRO C 3 170 ? 115.905 88.782 91.245 1.00 190.66 170 PRO K O 1
ATOM 6864 N N . GLY C 3 171 ? 115.733 90.511 92.657 1.00 179.91 171 GLY K N 1
ATOM 6865 C CA . GLY C 3 171 ? 115.758 89.678 93.843 1.00 177.14 171 GLY K CA 1
ATOM 6866 C C . GLY C 3 171 ? 114.400 89.494 94.489 1.00 179.48 171 GLY K C 1
ATOM 6867 O O . GLY C 3 171 ? 114.283 88.780 95.488 1.00 180.41 171 GLY K O 1
ATOM 6871 N N . GLY C 3 172 ? 113.368 90.128 93.938 1.00 174.51 172 GLY K N 1
ATOM 6872 C CA . GLY C 3 172 ? 112.041 90.031 94.494 1.00 173.05 172 GLY K CA 1
ATOM 6873 C C . GLY C 3 172 ? 111.554 88.600 94.606 1.00 175.91 172 GLY K C 1
ATOM 6874 O O . GLY C 3 172 ? 111.438 88.056 95.710 1.00 176.03 172 GLY K O 1
ATOM 6878 N N . PRO C 3 173 ? 111.307 87.927 93.460 1.00 173.83 173 PRO K N 1
ATOM 6879 C CA . PRO C 3 173 ? 110.892 86.529 93.470 1.00 172.39 173 PRO K CA 1
ATOM 6880 C C . PRO C 3 173 ? 111.957 85.631 94.115 1.00 174.86 173 PRO K C 1
ATOM 6881 O O . PRO C 3 173 ? 111.582 84.580 94.585 1.00 175.85 173 PRO K O 1
ATOM 6892 N N . TYR C 3 174 ? 113.238 86.027 94.086 1.00 191.80 174 TYR K N 1
ATOM 6893 C CA . TYR C 3 174 ? 114.299 85.224 94.692 1.00 192.26 174 TYR K CA 1
ATOM 6894 C C . TYR C 3 174 ? 114.278 85.325 96.214 1.00 192.82 174 TYR K C 1
ATOM 6895 O O . TYR C 3 174 ? 114.353 84.307 96.918 1.00 193.04 174 TYR K O 1
ATOM 6913 N N . ILE C 3 175 ? 114.197 86.549 96.739 1.00 167.76 175 ILE K N 1
ATOM 6914 C CA . ILE C 3 175 ? 114.060 86.727 98.180 1.00 165.08 175 ILE K CA 1
ATOM 6915 C C . ILE C 3 175 ? 112.779 86.066 98.666 1.00 167.71 175 ILE K C 1
ATOM 6916 O O . ILE C 3 175 ? 112.732 85.507 99.766 1.00 169.22 175 ILE K O 1
ATOM 6932 N N . GLU C 3 176 ? 111.720 86.123 97.859 1.00 158.78 176 GLU K N 1
ATOM 6933 C CA . GLU C 3 176 ? 110.470 85.466 98.230 1.00 156.80 176 GLU K CA 1
ATOM 6934 C C . GLU C 3 176 ? 110.674 83.969 98.419 1.00 161.15 176 GLU K C 1
ATOM 6935 O O . GLU C 3 176 ? 110.231 83.384 99.416 1.00 162.37 176 GLU K O 1
ATOM 6947 N N . GLU C 3 177 ? 111.355 83.331 97.470 1.00 195.75 177 GLU K N 1
ATOM 6948 C CA . GLU C 3 177 ? 111.536 81.885 97.543 1.00 196.27 177 GLU K CA 1
ATOM 6949 C C . GLU C 3 177 ? 112.495 81.505 98.662 1.00 197.71 177 GLU K C 1
ATOM 6950 O O . GLU C 3 177 ? 112.357 80.434 99.265 1.00 200.02 177 GLU K O 1
ATOM 6962 N N . LEU C 3 178 ? 113.476 82.362 98.954 1.00 178.85 178 LEU K N 1
ATOM 6963 C CA . LEU C 3 178 ? 114.370 82.078 100.074 1.00 176.63 178 LEU K CA 1
ATOM 6964 C C . LEU C 3 178 ? 113.680 82.293 101.415 1.00 177.67 178 LEU K C 1
ATOM 6965 O O . LEU C 3 178 ? 114.006 81.612 102.393 1.00 177.85 178 LEU K O 1
ATOM 6981 N N . ALA C 3 179 ? 112.733 83.230 101.485 1.00 162.88 179 ALA K N 1
ATOM 6982 C CA . ALA C 3 179 ? 111.968 83.435 102.707 1.00 161.83 179 ALA K CA 1
ATOM 6983 C C . ALA C 3 179 ? 110.878 82.390 102.880 1.00 165.02 179 ALA K C 1
ATOM 6984 O O . ALA C 3 179 ? 110.386 82.203 103.997 1.00 166.15 179 ALA K O 1
ATOM 6991 N N . ARG C 3 180 ? 110.492 81.707 101.802 1.00 177.18 180 ARG K N 1
ATOM 6992 C CA . ARG C 3 180 ? 109.476 80.668 101.915 1.00 178.32 180 ARG K CA 1
ATOM 6993 C C . ARG C 3 180 ? 109.888 79.566 102.882 1.00 179.41 180 ARG K C 1
ATOM 6994 O O . ARG C 3 180 ? 109.021 78.844 103.384 1.00 180.06 180 ARG K O 1
ATOM 6998 N N . LYS C 3 181 ? 111.182 79.421 103.155 1.00 182.95 181 LYS K N 1
ATOM 6999 C CA . LYS C 3 181 ? 111.701 78.393 104.051 1.00 183.38 181 LYS K CA 1
ATOM 7000 C C . LYS C 3 181 ? 112.439 79.004 105.239 1.00 183.75 181 LYS K C 1
ATOM 7001 O O . LYS C 3 181 ? 113.538 78.574 105.593 1.00 184.53 181 LYS K O 1
ATOM 7005 N N . GLY C 3 182 ? 111.846 80.014 105.866 1.00 174.69 182 GLY K N 1
ATOM 7006 C CA . GLY C 3 182 ? 112.453 80.707 106.995 1.00 171.30 182 GLY K CA 1
ATOM 7007 C C . GLY C 3 182 ? 111.597 80.570 108.244 1.00 173.60 182 GLY K C 1
ATOM 7008 O O . GLY C 3 182 ? 110.370 80.678 108.179 1.00 175.00 182 GLY K O 1
ATOM 7012 N N . LYS C 3 183 ? 112.256 80.329 109.374 1.00 170.40 183 LYS K N 1
ATOM 7013 C CA . LYS C 3 183 ? 111.582 80.199 110.663 1.00 170.69 183 LYS K CA 1
ATOM 7014 C C . LYS C 3 183 ? 112.115 81.161 111.715 1.00 173.19 183 LYS K C 1
ATOM 7015 O O . LYS C 3 183 ? 111.324 81.744 112.460 1.00 173.38 183 LYS K O 1
ATOM 7034 N N . LYS C 3 184 ? 113.431 81.348 111.790 1.00 170.88 184 LYS K N 1
ATOM 7035 C CA . LYS C 3 184 ? 114.056 82.179 112.811 1.00 168.62 184 LYS K CA 1
ATOM 7036 C C . LYS C 3 184 ? 114.156 83.615 112.316 1.00 168.39 184 LYS K C 1
ATOM 7037 O O . LYS C 3 184 ? 114.620 83.861 111.198 1.00 169.88 184 LYS K O 1
ATOM 7056 N N . LEU C 3 185 ? 113.732 84.558 113.155 1.00 151.88 185 LEU K N 1
ATOM 7057 C CA . LEU C 3 185 ? 113.669 85.968 112.794 1.00 151.00 185 LEU K CA 1
ATOM 7058 C C . LEU C 3 185 ? 114.834 86.712 113.432 1.00 153.39 185 LEU K C 1
ATOM 7059 O O . LEU C 3 185 ? 115.002 86.680 114.656 1.00 156.13 185 LEU K O 1
ATOM 7075 N N . VAL C 3 186 ? 115.628 87.379 112.605 1.00 167.14 186 VAL K N 1
ATOM 7076 C CA . VAL C 3 186 ? 116.704 88.230 113.094 1.00 168.02 186 VAL K CA 1
ATOM 7077 C C . VAL C 3 186 ? 116.114 89.546 113.580 1.00 169.85 186 VAL K C 1
ATOM 7078 O O . VAL C 3 186 ? 115.016 89.947 113.177 1.00 170.41 186 VAL K O 1
ATOM 7091 N N . ASP C 3 187 ? 116.844 90.225 114.459 1.00 172.10 187 ASP K N 1
ATOM 7092 C CA . ASP C 3 187 ? 116.392 91.490 115.023 1.00 170.78 187 ASP K CA 1
ATOM 7093 C C . ASP C 3 187 ? 116.930 92.639 114.180 1.00 170.73 187 ASP K C 1
ATOM 7094 O O . ASP C 3 187 ? 118.147 92.834 114.088 1.00 172.16 187 ASP K O 1
ATOM 7103 N N . LEU C 3 188 ? 116.023 93.393 113.570 1.00 157.51 188 LEU K N 1
ATOM 7104 C CA . LEU C 3 188 ? 116.354 94.551 112.757 1.00 157.41 188 LEU K CA 1
ATOM 7105 C C . LEU C 3 188 ? 115.362 95.659 113.071 1.00 158.16 188 LEU K C 1
ATOM 7106 O O . LEU C 3 188 ? 114.235 95.381 113.500 1.00 160.77 188 LEU K O 1
ATOM 7122 N N . PRO C 3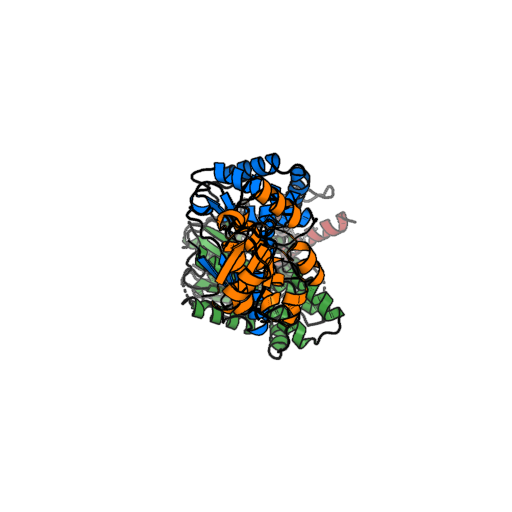 189 ? 115.744 96.917 112.869 1.00 149.86 189 PRO K N 1
ATOM 7123 C CA . PRO C 3 189 ? 114.852 98.016 113.241 1.00 147.14 189 PRO K CA 1
ATOM 7124 C C . PRO C 3 189 ? 113.582 98.006 112.412 1.00 146.57 189 PRO K C 1
ATOM 7125 O O . PRO C 3 189 ? 113.584 97.670 111.228 1.00 148.46 189 PRO K O 1
ATOM 7136 N N . TYR C 3 190 ? 112.487 98.389 113.058 1.00 144.91 190 TYR K N 1
ATOM 7137 C CA . TYR C 3 190 ? 111.169 98.476 112.438 1.00 145.45 190 TYR K CA 1
ATOM 7138 C C . TYR C 3 190 ? 110.782 99.950 112.456 1.00 151.20 190 TYR K C 1
ATOM 7139 O O . TYR C 3 190 ? 110.107 100.420 113.373 1.00 153.90 190 TYR K O 1
ATOM 7157 N N . THR C 3 191 ? 111.225 100.683 111.436 1.00 151.40 191 THR K N 1
ATOM 7158 C CA . THR C 3 191 ? 111.058 102.131 111.381 1.00 147.85 191 THR K CA 1
ATOM 7159 C C . THR C 3 191 ? 109.750 102.457 110.672 1.00 148.24 191 THR K C 1
ATOM 7160 O O . THR C 3 191 ? 109.620 102.234 109.466 1.00 149.54 191 THR K O 1
ATOM 7171 N N . VAL C 3 192 ? 108.784 102.986 111.418 1.00 147.51 192 VAL K N 1
ATOM 7172 C CA . VAL C 3 192 ? 107.531 103.451 110.836 1.00 147.18 192 VAL K CA 1
ATOM 7173 C C . VAL C 3 192 ? 107.192 104.811 111.427 1.00 150.58 192 VAL K C 1
ATOM 7174 O O . VAL C 3 192 ? 106.626 104.901 112.521 1.00 151.92 192 VAL K O 1
ATOM 7187 N N . LYS C 3 193 ? 107.527 105.874 110.703 1.00 149.33 193 LYS K N 1
ATOM 7188 C CA . LYS C 3 193 ? 107.305 107.242 111.160 1.00 146.38 193 LYS K CA 1
ATOM 7189 C C . LYS C 3 193 ? 105.962 107.701 110.606 1.00 148.88 193 LYS K C 1
ATOM 7190 O O . LYS C 3 193 ? 105.835 108.034 109.428 1.00 152.93 193 LYS K O 1
ATOM 7209 N N . GLY C 3 194 ? 104.949 107.719 111.467 1.00 148.08 194 GLY K N 1
ATOM 7210 C CA . GLY C 3 194 ? 103.620 108.098 111.038 1.00 146.70 194 GLY K CA 1
ATOM 7211 C C . GLY C 3 194 ? 103.107 107.166 109.962 1.00 153.20 194 GLY K C 1
ATOM 7212 O O . GLY C 3 194 ? 102.755 106.017 110.241 1.00 155.48 194 GLY K O 1
ATOM 7216 N N . MET C 3 195 ? 103.054 107.659 108.725 1.00 155.17 195 MET K N 1
ATOM 7217 C CA . MET C 3 195 ? 102.699 106.847 107.569 1.00 152.40 195 MET K CA 1
ATOM 7218 C C . MET C 3 195 ? 103.891 106.605 106.653 1.00 152.84 195 MET K C 1
ATOM 7219 O O . MET C 3 195 ? 103.702 106.218 105.495 1.00 155.67 195 MET K O 1
ATOM 7233 N N . ASP C 3 196 ? 105.108 106.817 107.138 1.00 148.70 196 ASP K N 1
ATOM 7234 C CA . ASP C 3 196 ? 106.313 106.739 106.329 1.00 148.28 196 ASP K CA 1
ATOM 7235 C C . ASP C 3 196 ? 107.160 105.553 106.771 1.00 149.18 196 ASP K C 1
ATOM 7236 O O . ASP C 3 196 ? 106.921 104.943 107.815 1.00 154.74 196 ASP K O 1
ATOM 7245 N N . ILE C 3 197 ? 108.158 105.222 105.954 1.00 146.83 197 ILE K N 1
ATOM 7246 C CA . ILE C 3 197 ? 109.137 104.195 106.288 1.00 145.65 197 ILE K CA 1
ATOM 7247 C C . ILE C 3 197 ? 110.513 104.698 105.888 1.00 148.10 197 ILE K C 1
ATOM 7248 O O . ILE C 3 197 ? 110.649 105.617 105.076 1.00 154.60 197 ILE K O 1
ATOM 7264 N N . ALA C 3 198 ? 111.539 104.087 106.470 1.00 147.70 198 ALA K N 1
ATOM 7265 C CA . ALA C 3 198 ? 112.930 104.337 106.112 1.00 148.92 198 ALA K CA 1
ATOM 7266 C C . ALA C 3 198 ? 113.582 102.979 105.879 1.00 148.20 198 ALA K C 1
ATOM 7267 O O . ALA C 3 198 ? 114.175 102.397 106.790 1.00 148.84 198 ALA K O 1
ATOM 7274 N N . PHE C 3 199 ? 113.473 102.472 104.652 1.00 147.56 199 PHE K N 1
ATOM 7275 C CA . PHE C 3 199 ? 114.068 101.182 104.337 1.00 150.04 199 PHE K CA 1
ATOM 7276 C C . PHE C 3 199 ? 115.587 101.213 104.361 1.00 151.24 199 PHE K C 1
ATOM 7277 O O . PHE C 3 199 ? 116.206 100.147 104.309 1.00 152.81 199 PHE K O 1
ATOM 7294 N N . SER C 3 200 ? 116.203 102.394 104.423 1.00 150.85 200 SER K N 1
ATOM 7295 C CA . SER C 3 200 ? 117.655 102.448 104.546 1.00 151.14 200 SER K CA 1
ATOM 7296 C C . SER C 3 200 ? 118.112 101.806 105.848 1.00 151.75 200 SER K C 1
ATOM 7297 O O . SER C 3 200 ? 119.106 101.070 105.871 1.00 151.29 200 SER K O 1
ATOM 7305 N N . GLY C 3 201 ? 117.396 102.069 106.942 1.00 150.36 201 GLY K N 1
ATOM 7306 C CA . GLY C 3 201 ? 117.732 101.425 108.201 1.00 149.98 201 GLY K CA 1
ATOM 7307 C C . GLY C 3 201 ? 117.619 99.916 108.119 1.00 152.94 201 GLY K C 1
ATOM 7308 O O . GLY C 3 201 ? 118.479 99.186 108.616 1.00 154.04 201 GLY K O 1
ATOM 7312 N N . LEU C 3 202 ? 116.553 99.428 107.482 1.00 150.23 202 LEU K N 1
ATOM 7313 C CA . LEU C 3 202 ? 116.380 97.988 107.324 1.00 149.02 202 LEU K CA 1
ATOM 7314 C C . LEU C 3 202 ? 117.492 97.384 106.486 1.00 151.83 202 LEU K C 1
ATOM 7315 O O . LEU C 3 202 ? 118.023 96.321 106.821 1.00 151.44 202 LEU K O 1
ATOM 7331 N N . LEU C 3 203 ? 117.838 98.032 105.376 1.00 158.98 203 LEU K N 1
ATOM 7332 C CA . LEU C 3 203 ? 118.880 97.499 104.511 1.00 157.07 203 LEU K CA 1
ATOM 7333 C C . LEU C 3 203 ? 120.212 97.472 105.247 1.00 159.31 203 LEU K C 1
ATOM 7334 O O . LEU C 3 203 ? 120.972 96.504 105.148 1.00 159.59 203 LEU K O 1
ATOM 7350 N N . THR C 3 204 ? 120.500 98.525 106.016 1.00 166.67 204 THR K N 1
ATOM 7351 C CA . THR C 3 204 ? 121.728 98.556 106.802 1.00 165.55 204 THR K CA 1
ATOM 7352 C C . THR C 3 204 ? 121.746 97.448 107.847 1.00 166.42 204 THR K C 1
ATOM 7353 O O . THR C 3 204 ? 122.764 96.769 108.028 1.00 167.17 204 THR K O 1
ATOM 7364 N N . ALA C 3 205 ? 120.629 97.253 108.551 1.00 167.85 205 ALA K N 1
ATOM 7365 C CA . ALA C 3 205 ? 120.576 96.214 109.572 1.00 168.85 205 ALA K CA 1
ATOM 7366 C C . ALA C 3 205 ? 120.726 94.832 108.956 1.00 171.56 205 ALA K C 1
ATOM 7367 O O . ALA C 3 205 ? 121.378 93.955 109.532 1.00 171.11 205 ALA K O 1
ATOM 7374 N N . ALA C 3 206 ? 120.114 94.613 107.792 1.00 175.92 206 ALA K N 1
ATOM 7375 C CA . ALA C 3 206 ? 120.292 93.346 107.094 1.00 173.66 206 ALA K CA 1
ATOM 7376 C C . ALA C 3 206 ? 121.740 93.166 106.664 1.00 177.02 206 ALA K C 1
ATOM 7377 O O . ALA C 3 206 ? 122.282 92.058 106.729 1.00 176.92 206 ALA K O 1
ATOM 7384 N N . MET C 3 207 ? 122.384 94.245 106.218 1.00 197.91 207 MET K N 1
ATOM 7385 C CA . MET C 3 207 ? 123.807 94.172 105.909 1.00 198.27 207 MET K CA 1
ATOM 7386 C C . MET C 3 207 ? 124.601 93.718 107.125 1.00 200.12 207 MET K C 1
ATOM 7387 O O . MET C 3 207 ? 125.455 92.829 107.025 1.00 201.00 207 MET K O 1
ATOM 7401 N N . ARG C 3 208 ? 124.330 94.316 108.287 1.00 213.01 208 ARG K N 1
ATOM 7402 C CA . ARG C 3 208 ? 125.064 93.940 109.492 1.00 213.09 208 ARG K CA 1
ATOM 7403 C C . ARG C 3 208 ? 124.797 92.484 109.856 1.00 214.85 208 ARG K C 1
ATOM 7404 O O . ARG C 3 208 ? 125.722 91.730 110.177 1.00 216.45 208 ARG K O 1
ATOM 7425 N N . ALA C 3 209 ? 123.529 92.071 109.806 1.00 196.34 209 ALA K N 1
ATOM 7426 C CA . ALA C 3 209 ? 123.178 90.703 110.172 1.00 194.73 209 ALA K CA 1
ATOM 7427 C C . ALA C 3 209 ? 123.851 89.700 109.248 1.00 196.13 209 ALA K C 1
ATOM 7428 O O . ALA C 3 209 ? 124.359 88.668 109.702 1.00 196.51 209 ALA K O 1
ATOM 7435 N N . TYR C 3 210 ? 123.866 89.983 107.944 1.00 211.30 210 TYR K N 1
ATOM 7436 C CA . TYR C 3 210 ? 124.580 89.120 107.012 1.00 213.09 210 TYR K CA 1
ATOM 7437 C C . TYR C 3 210 ? 126.069 89.100 107.325 1.00 215.09 210 TYR K C 1
ATOM 7438 O O . TYR C 3 210 ? 126.713 88.046 107.256 1.00 216.61 210 TYR K O 1
ATOM 7456 N N . ASP C 3 211 ? 126.634 90.257 107.674 1.00 211.21 211 ASP K N 1
ATOM 7457 C CA . ASP C 3 211 ? 128.038 90.311 108.060 1.00 211.95 211 ASP K CA 1
ATOM 7458 C C . ASP C 3 211 ? 128.313 89.530 109.337 1.00 212.57 211 ASP K C 1
ATOM 7459 O O . ASP C 3 211 ? 129.477 89.240 109.633 1.00 213.29 211 ASP K O 1
ATOM 7463 N N . ALA C 3 212 ? 127.275 89.185 110.096 1.00 216.54 212 ALA K N 1
ATOM 7464 C CA . ALA C 3 212 ? 127.418 88.427 111.330 1.00 216.65 212 ALA K CA 1
ATOM 7465 C C . ALA C 3 212 ? 127.371 86.921 111.106 1.00 218.83 212 ALA K C 1
ATOM 7466 O O . ALA C 3 212 ? 127.416 86.161 112.079 1.00 220.19 212 ALA K O 1
ATOM 7473 N N . GLY C 3 213 ? 127.281 86.473 109.856 1.00 221.54 213 GLY K N 1
ATOM 7474 C CA . GLY C 3 213 ? 127.217 85.056 109.565 1.00 220.34 213 GLY K CA 1
ATOM 7475 C C . GLY C 3 213 ? 125.854 84.428 109.744 1.00 222.32 213 GLY K C 1
ATOM 7476 O O . GLY C 3 213 ? 125.767 83.201 109.864 1.00 223.63 213 GLY K O 1
ATOM 7480 N N . GLU C 3 214 ? 124.789 85.225 109.763 1.00 205.07 214 GLU K N 1
ATOM 7481 C CA . GLU C 3 214 ? 123.453 84.682 109.956 1.00 203.78 214 GLU K CA 1
ATOM 7482 C C . GLU C 3 214 ? 123.059 83.796 108.781 1.00 205.35 214 GLU K C 1
ATOM 7483 O O . GLU C 3 214 ? 123.542 83.971 107.659 1.00 206.66 214 GLU K O 1
ATOM 7495 N N . ARG C 3 215 ? 122.179 82.834 109.048 1.00 206.91 215 ARG K N 1
ATOM 7496 C CA . ARG C 3 215 ? 121.656 81.987 107.984 1.00 204.81 215 ARG K CA 1
ATOM 7497 C C . ARG C 3 215 ? 120.979 82.849 106.927 1.00 205.56 215 ARG K C 1
ATOM 7498 O O . ARG C 3 215 ? 120.139 83.696 107.244 1.00 204.66 215 ARG K O 1
ATOM 7519 N N . LEU C 3 216 ? 121.346 82.627 105.662 1.00 195.58 216 LEU K N 1
ATOM 7520 C CA . LEU C 3 216 ? 120.828 83.465 104.586 1.00 193.28 216 LEU K CA 1
ATOM 7521 C C . LEU C 3 216 ? 119.308 83.389 104.525 1.00 193.63 216 LEU K C 1
ATOM 7522 O O . LEU C 3 216 ? 118.626 84.409 104.365 1.00 193.21 216 LEU K O 1
ATOM 7538 N N . GLU C 3 217 ? 118.758 82.182 104.654 1.00 186.14 217 GLU K N 1
ATOM 7539 C CA . GLU C 3 217 ? 117.309 82.029 104.644 1.00 185.75 217 GLU K CA 1
ATOM 7540 C C . GLU C 3 217 ? 116.676 82.799 105.795 1.00 186.70 217 GLU K C 1
ATOM 7541 O O . GLU C 3 217 ? 115.670 83.494 105.613 1.00 185.00 217 GLU K O 1
ATOM 7553 N N . ASP C 3 218 ? 117.259 82.696 106.992 1.00 189.08 218 ASP K N 1
ATOM 7554 C CA . ASP C 3 218 ? 116.692 83.385 108.147 1.00 187.76 218 ASP K CA 1
ATOM 7555 C C . ASP C 3 218 ? 116.711 84.894 107.957 1.00 186.87 218 ASP K C 1
ATOM 7556 O O . ASP C 3 218 ? 115.711 85.569 108.223 1.00 186.39 218 ASP K O 1
ATOM 7565 N N . ILE C 3 219 ? 117.837 85.443 107.498 1.00 181.22 219 ILE K N 1
ATOM 7566 C CA . ILE C 3 219 ? 117.937 86.890 107.347 1.00 180.74 219 ILE K CA 1
ATOM 7567 C C . ILE C 3 219 ? 117.005 87.382 106.248 1.00 181.71 219 ILE K C 1
ATOM 7568 O O . ILE C 3 219 ? 116.369 88.433 106.384 1.00 179.71 219 ILE K O 1
ATOM 7584 N N . CYS C 3 220 ? 116.917 86.648 105.137 1.00 178.64 220 CYS K N 1
ATOM 7585 C CA . CYS C 3 220 ? 116.008 87.052 104.069 1.00 176.83 220 CYS K CA 1
ATOM 7586 C C . CYS C 3 220 ? 114.560 87.003 104.536 1.00 177.27 220 CYS K C 1
ATOM 7587 O O . CYS C 3 220 ? 113.771 87.912 104.242 1.00 176.44 220 CYS K O 1
ATOM 7595 N N . TYR C 3 221 ? 114.192 85.952 105.269 1.00 153.56 221 TYR K N 1
ATOM 7596 C CA . TYR C 3 221 ? 112.845 85.860 105.814 1.00 151.66 221 TYR K CA 1
ATOM 7597 C C . TYR C 3 221 ? 112.565 87.028 106.747 1.00 152.44 221 TYR K C 1
ATOM 7598 O O . TYR C 3 221 ? 111.499 87.648 106.686 1.00 150.59 221 TYR K O 1
ATOM 7616 N N . SER C 3 222 ? 113.527 87.349 107.612 1.00 160.52 222 SER K N 1
ATOM 7617 C CA . SER C 3 222 ? 113.350 88.456 108.542 1.00 159.67 222 SER K CA 1
ATOM 7618 C C . SER C 3 222 ? 113.181 89.774 107.803 1.00 159.47 222 SER K C 1
ATOM 7619 O O . SER C 3 222 ? 112.317 90.583 108.156 1.00 159.68 222 SER K O 1
ATOM 7627 N N . LEU C 3 223 ? 114.005 90.017 106.783 1.00 149.89 223 LEU K N 1
ATOM 7628 C CA . LEU C 3 223 ? 113.921 91.278 106.055 1.00 148.34 223 LEU K CA 1
ATOM 7629 C C . LEU C 3 223 ? 112.585 91.403 105.338 1.00 149.24 223 LEU K C 1
ATOM 7630 O O . LEU C 3 223 ? 111.943 92.460 105.376 1.00 148.16 223 LEU K O 1
ATOM 7646 N N . GLN C 3 224 ? 112.151 90.335 104.666 1.00 150.71 224 GLN K N 1
ATOM 7647 C CA . GLN C 3 224 ? 110.868 90.395 103.979 1.00 150.65 224 GLN K CA 1
ATOM 7648 C C . GLN C 3 224 ? 109.734 90.602 104.970 1.00 151.10 224 GLN K C 1
ATOM 7649 O O . GLN C 3 224 ? 108.824 91.400 104.724 1.00 150.37 224 GLN K O 1
ATOM 7663 N N . GLU C 3 225 ? 109.779 89.904 106.107 1.00 151.29 225 GLU K N 1
ATOM 7664 C CA . GLU C 3 225 ? 108.745 90.079 107.119 1.00 150.72 225 GLU K CA 1
ATOM 7665 C C . GLU C 3 225 ? 108.711 91.517 107.615 1.00 152.37 225 GLU K C 1
ATOM 7666 O O . GLU C 3 225 ? 107.651 92.148 107.644 1.00 151.75 225 GLU K O 1
ATOM 7678 N N . TYR C 3 226 ? 109.871 92.061 107.984 1.00 150.14 226 TYR K N 1
ATOM 7679 C CA . TYR C 3 226 ? 109.937 93.449 108.424 1.00 147.98 226 TYR K CA 1
ATOM 7680 C C . TYR C 3 226 ? 109.321 94.379 107.388 1.00 151.04 226 TYR K C 1
ATOM 7681 O O . TYR C 3 226 ? 108.369 95.114 107.682 1.00 150.70 226 TYR K O 1
ATOM 7699 N N . ALA C 3 227 ? 109.859 94.356 106.165 1.00 149.58 227 ALA K N 1
ATOM 7700 C CA . ALA C 3 227 ? 109.470 95.330 105.152 1.00 147.42 227 ALA K CA 1
ATOM 7701 C C . ALA C 3 227 ? 107.994 95.209 104.805 1.00 150.55 227 ALA K C 1
ATOM 7702 O O . ALA C 3 227 ? 107.265 96.211 104.786 1.00 148.73 227 ALA K O 1
ATOM 7709 N N . PHE C 3 228 ? 107.534 93.992 104.511 1.00 152.05 228 PHE K N 1
ATOM 7710 C CA . PHE C 3 228 ? 106.134 93.811 104.161 1.00 150.14 228 PHE K CA 1
ATOM 7711 C C . PHE C 3 228 ? 105.227 94.143 105.333 1.00 151.23 228 PHE K C 1
ATOM 7712 O O . PHE C 3 228 ? 104.104 94.607 105.128 1.00 149.62 228 PHE K O 1
ATOM 7716 N N . SER C 3 229 ? 105.700 93.949 106.566 1.00 151.05 229 SER K N 1
ATOM 7717 C CA . SER C 3 229 ? 104.893 94.295 107.727 1.00 149.68 229 SER K CA 1
ATOM 7718 C C . SER C 3 229 ? 104.719 95.802 107.849 1.00 152.89 229 SER K C 1
ATOM 7719 O O . SER C 3 229 ? 103.621 96.279 108.147 1.00 153.07 229 SER K O 1
ATOM 7727 N N . MET C 3 230 ? 105.785 96.572 107.621 1.00 150.34 230 MET K N 1
ATOM 7728 C CA . MET C 3 230 ? 105.628 98.026 107.670 1.00 148.06 230 MET K CA 1
ATOM 7729 C C . MET C 3 230 ? 104.762 98.521 106.524 1.00 149.18 230 MET K C 1
ATOM 7730 O O . MET C 3 230 ? 103.946 99.432 106.704 1.00 149.07 230 MET K O 1
ATOM 7744 N N . LEU C 3 231 ? 104.938 97.951 105.330 1.00 146.27 231 LEU K N 1
ATOM 7745 C CA . LEU C 3 231 ? 104.074 98.328 104.217 1.00 145.17 231 LEU K CA 1
ATOM 7746 C C . LEU C 3 231 ? 102.620 98.020 104.542 1.00 148.15 231 LEU K C 1
ATOM 7747 O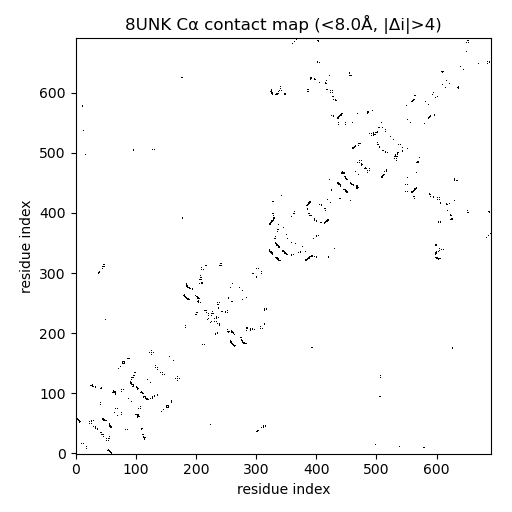 O . LEU C 3 231 ? 101.729 98.841 104.292 1.00 147.44 231 LEU K O 1
ATOM 7763 N N . THR C 3 232 ? 102.370 96.853 105.138 1.00 147.51 232 THR K N 1
ATOM 7764 C CA . THR C 3 232 ? 101.024 96.473 105.542 1.00 147.15 232 THR K CA 1
ATOM 7765 C C . THR C 3 232 ? 100.474 97.434 106.585 1.00 150.74 232 THR K C 1
ATOM 7766 O O . THR C 3 232 ? 99.298 97.809 106.540 1.00 150.72 232 THR K O 1
ATOM 7777 N N . GLU C 3 233 ? 101.312 97.851 107.533 1.00 150.66 233 GLU K N 1
ATOM 7778 C CA . GLU C 3 233 ? 100.833 98.729 108.593 1.00 149.42 233 GLU K CA 1
ATOM 7779 C C . GLU C 3 233 ? 100.507 100.117 108.058 1.00 150.65 233 GLU K C 1
ATOM 7780 O O . GLU C 3 233 ? 99.494 100.710 108.443 1.00 150.53 233 GLU K O 1
ATOM 7792 N N . ILE C 3 234 ? 101.346 100.659 107.170 1.00 149.36 234 ILE K N 1
ATOM 7793 C CA . ILE C 3 234 ? 101.015 101.973 106.623 1.00 148.60 234 ILE K CA 1
ATOM 7794 C C . ILE C 3 234 ? 99.805 101.861 105.715 1.00 150.55 234 ILE K C 1
ATOM 7795 O O . ILE C 3 234 ? 99.023 102.807 105.599 1.00 150.46 234 ILE K O 1
ATOM 7811 N N . THR C 3 235 ? 99.638 100.725 105.034 1.00 150.50 235 THR K N 1
ATOM 7812 C CA . THR C 3 235 ? 98.433 100.530 104.240 1.00 149.00 235 THR K CA 1
ATOM 7813 C C . THR C 3 235 ? 97.201 100.503 105.132 1.00 151.02 235 THR K C 1
ATOM 7814 O O . THR C 3 235 ? 96.155 101.051 104.775 1.00 149.09 235 THR K O 1
ATOM 7825 N N . GLU C 3 236 ? 97.309 99.874 106.303 1.00 151.30 236 GLU K N 1
ATOM 7826 C CA . GLU C 3 236 ? 96.206 99.891 107.260 1.00 150.60 236 GLU K CA 1
ATOM 7827 C C . GLU C 3 236 ? 95.920 101.306 107.745 1.00 151.79 236 GLU K C 1
ATOM 7828 O O . GLU C 3 236 ? 94.757 101.716 107.855 1.00 151.10 236 GLU K O 1
ATOM 7832 N N . ARG C 3 237 ? 96.973 102.066 108.049 1.00 150.28 237 ARG K N 1
ATOM 7833 C CA . ARG C 3 237 ? 96.787 103.441 108.495 1.00 149.28 237 ARG K CA 1
ATOM 7834 C C . ARG C 3 237 ? 96.134 104.282 107.408 1.00 152.66 237 ARG K C 1
ATOM 7835 O O . ARG C 3 237 ? 95.240 105.087 107.689 1.00 153.60 237 ARG K O 1
ATOM 7856 N N . ALA C 3 238 ? 96.564 104.109 106.157 1.00 151.96 238 ALA K N 1
ATOM 7857 C CA . ALA C 3 238 ? 95.983 104.865 105.056 1.00 150.07 238 ALA K CA 1
ATOM 7858 C C . ALA C 3 238 ? 94.562 104.412 104.756 1.00 152.57 238 ALA K C 1
ATOM 7859 O O . ALA C 3 238 ? 93.752 105.206 104.273 1.00 151.06 238 ALA K O 1
ATOM 7866 N N . LEU C 3 239 ? 94.245 103.145 105.025 1.00 150.78 239 LEU K N 1
ATOM 7867 C CA . LEU C 3 239 ? 92.870 102.683 104.885 1.00 148.98 239 LEU K CA 1
ATOM 7868 C C . LEU C 3 239 ? 91.976 103.318 105.939 1.00 151.84 239 LEU K C 1
ATOM 7869 O O . LEU C 3 239 ? 90.857 103.748 105.638 1.00 152.86 239 LEU K O 1
ATOM 7885 N N . ALA C 3 240 ? 92.454 103.386 107.182 1.00 154.07 240 ALA K N 1
ATOM 7886 C CA . ALA C 3 240 ? 91.698 104.069 108.226 1.00 154.09 240 ALA K CA 1
ATOM 7887 C C . ALA C 3 240 ? 91.546 105.552 107.907 1.00 156.92 240 ALA K C 1
ATOM 7888 O O . ALA C 3 240 ? 90.476 106.137 108.111 1.00 156.77 240 ALA K O 1
ATOM 7895 N N . HIS C 3 241 ? 92.614 106.173 107.404 1.00 177.87 241 HIS K N 1
ATOM 7896 C CA . HIS C 3 241 ? 92.569 107.583 107.035 1.00 177.68 241 HIS K CA 1
ATOM 7897 C C . HIS C 3 241 ? 91.577 107.826 105.906 1.00 178.65 241 HIS K C 1
ATOM 7898 O O . HIS C 3 241 ? 90.817 108.801 105.932 1.00 181.82 241 HIS K O 1
ATOM 7912 N N . THR C 3 242 ? 91.572 106.945 104.906 1.00 151.96 242 THR K N 1
ATOM 7913 C CA . THR C 3 242 ? 90.794 107.127 103.690 1.00 152.14 242 THR K CA 1
ATOM 7914 C C . THR C 3 242 ? 89.539 106.270 103.641 1.00 155.22 242 THR K C 1
ATOM 7915 O O . THR C 3 242 ? 88.647 106.555 102.835 1.00 155.90 242 THR K O 1
ATOM 7926 N N . ASN C 3 243 ? 89.446 105.237 104.476 1.00 176.66 243 ASN K N 1
ATOM 7927 C CA . ASN C 3 243 ? 88.321 104.306 104.431 1.00 176.77 243 ASN K CA 1
ATOM 7928 C C . ASN C 3 243 ? 88.170 103.709 103.035 1.00 178.41 243 ASN K C 1
ATOM 7929 O O . ASN C 3 243 ? 87.063 103.523 102.528 1.00 179.61 243 ASN K O 1
ATOM 7940 N N . LYS C 3 244 ? 89.304 103.405 102.408 1.00 155.82 244 LYS K N 1
ATOM 7941 C CA . LYS C 3 244 ? 89.286 102.827 101.072 1.00 153.95 244 LYS K CA 1
ATOM 7942 C C . LYS C 3 244 ? 88.613 101.461 101.094 1.00 154.94 244 LYS K C 1
ATOM 7943 O O . LYS C 3 244 ? 88.732 100.704 102.061 1.00 156.09 244 LYS K O 1
ATOM 7947 N N . GLY C 3 245 ? 87.897 101.148 100.015 1.00 153.97 245 GLY K N 1
ATOM 7948 C CA . GLY C 3 245 ? 87.163 99.900 99.938 1.00 152.05 245 GLY K CA 1
ATOM 7949 C C . GLY C 3 245 ? 87.972 98.696 99.511 1.00 152.93 245 GLY K C 1
ATOM 7950 O O . GLY C 3 245 ? 87.448 97.579 99.548 1.00 153.70 245 GLY K O 1
ATOM 7954 N N . GLU C 3 246 ? 89.226 98.886 99.101 1.00 150.44 246 GLU K N 1
ATOM 7955 C CA . GLU C 3 246 ? 90.048 97.760 98.673 1.00 148.52 246 GLU K CA 1
ATOM 7956 C C . GLU C 3 246 ? 91.504 98.165 98.503 1.00 148.70 246 GLU K C 1
ATOM 7957 O O . GLU C 3 246 ? 91.802 99.172 97.855 1.00 153.25 246 GLU K O 1
ATOM 7961 N N . VAL C 3 247 ? 92.418 97.392 99.079 1.00 144.34 247 VAL K N 1
ATOM 7962 C CA . VAL C 3 247 ? 93.833 97.604 98.819 1.00 144.45 247 VAL K CA 1
ATOM 7963 C C . VAL C 3 247 ? 94.184 97.045 97.445 1.00 146.91 247 VAL K C 1
ATOM 7964 O O . VAL C 3 247 ? 93.534 96.135 96.929 1.00 153.37 247 VAL K O 1
ATOM 7977 N N . MET C 3 248 ? 95.222 97.612 96.842 1.00 147.53 248 MET K N 1
ATOM 7978 C CA . MET C 3 248 ? 95.694 97.137 95.545 1.00 148.64 248 MET K CA 1
ATOM 7979 C C . MET C 3 248 ? 97.211 97.205 95.545 1.00 148.49 248 MET K C 1
ATOM 7980 O O . MET C 3 248 ? 97.784 98.295 95.558 1.00 156.81 248 MET K O 1
ATOM 7984 N N . LEU C 3 249 ? 97.855 96.047 95.542 1.00 143.70 249 LEU K N 1
ATOM 7985 C CA . LEU C 3 249 ? 99.305 95.975 95.436 1.00 142.40 249 LEU K CA 1
ATOM 7986 C C . LEU C 3 249 ? 99.694 96.075 93.970 1.00 145.41 249 LEU K C 1
ATOM 7987 O O . LEU C 3 249 ? 99.248 95.263 93.154 1.00 151.18 249 LEU K O 1
ATOM 8003 N N . VAL C 3 250 ? 100.515 97.065 93.624 1.00 147.50 250 VAL K N 1
ATOM 8004 C CA . VAL C 3 250 ? 100.971 97.245 92.254 1.00 143.49 250 VAL K CA 1
ATOM 8005 C C . VAL C 3 250 ? 102.484 97.443 92.261 1.00 146.62 250 VAL K C 1
ATOM 8006 O O . VAL C 3 250 ? 103.129 97.424 93.307 1.00 152.59 250 VAL K O 1
ATOM 8019 N N . GLY C 3 251 ? 103.044 97.625 91.072 1.00 144.29 251 GLY K N 1
ATOM 8020 C CA . GLY C 3 251 ? 104.479 97.679 90.908 1.00 144.56 251 GLY K CA 1
ATOM 8021 C C . GLY C 3 251 ? 105.085 96.291 90.811 1.00 149.55 251 GLY K C 1
ATOM 8022 O O . GLY C 3 251 ? 104.428 95.269 91.009 1.00 150.82 251 GLY K O 1
ATOM 8026 N N . GLY C 3 252 ? 106.380 96.261 90.497 1.00 148.45 252 GLY K N 1
ATOM 8027 C CA . GLY C 3 252 ? 107.047 94.986 90.286 1.00 147.15 252 GLY K CA 1
ATOM 8028 C C . GLY C 3 252 ? 106.977 94.076 91.497 1.00 150.95 252 GLY K C 1
ATOM 8029 O O . GLY C 3 252 ? 106.725 92.874 91.371 1.00 153.35 252 GLY K O 1
ATOM 8033 N N . VAL C 3 253 ? 107.175 94.638 92.691 1.00 151.13 253 VAL K N 1
ATOM 8034 C CA . VAL C 3 253 ? 107.212 93.839 93.908 1.00 148.95 253 VAL K CA 1
ATOM 8035 C C . VAL C 3 253 ? 105.906 93.102 94.157 1.00 149.23 253 VAL K C 1
ATOM 8036 O O . VAL C 3 253 ? 105.848 92.246 95.042 1.00 151.58 253 VAL K O 1
ATOM 8049 N N . ALA C 3 254 ? 104.855 93.403 93.393 1.00 149.27 254 ALA K N 1
ATOM 8050 C CA . ALA C 3 254 ? 103.627 92.624 93.482 1.00 147.38 254 ALA K CA 1
ATOM 8051 C C . ALA C 3 254 ? 103.836 91.166 93.099 1.00 150.66 254 ALA K C 1
ATOM 8052 O O . ALA C 3 254 ? 102.927 90.354 93.301 1.00 150.26 254 ALA K O 1
ATOM 8059 N N . ALA C 3 255 ? 105.001 90.815 92.549 1.00 150.67 255 ALA K N 1
ATOM 8060 C CA . ALA C 3 255 ? 105.272 89.435 92.172 1.00 150.23 255 ALA K CA 1
ATOM 8061 C C . ALA C 3 255 ? 105.431 88.508 93.371 1.00 152.55 255 ALA K C 1
ATOM 8062 O O . ALA C 3 255 ? 105.464 87.288 93.182 1.00 154.37 255 ALA K O 1
ATOM 8069 N N . ASN C 3 256 ? 105.529 89.045 94.585 1.00 152.32 256 ASN K N 1
ATOM 8070 C CA . ASN C 3 256 ? 105.818 88.245 95.769 1.00 150.49 256 ASN K CA 1
ATOM 8071 C C . ASN C 3 256 ? 104.517 87.731 96.376 1.00 150.75 256 ASN K C 1
ATOM 8072 O O . ASN C 3 256 ? 103.630 88.520 96.718 1.00 149.06 256 ASN K O 1
ATOM 8083 N N . ASN C 3 257 ? 104.405 86.405 96.505 1.00 152.34 257 ASN K N 1
ATOM 8084 C CA . ASN C 3 257 ? 103.246 85.823 97.171 1.00 151.93 257 ASN K CA 1
ATOM 8085 C C . ASN C 3 257 ? 103.317 85.998 98.680 1.00 153.51 257 ASN K C 1
ATOM 8086 O O . ASN C 3 257 ? 102.279 86.000 99.347 1.00 154.01 257 ASN K O 1
ATOM 8097 N N . ARG C 3 258 ? 104.520 86.139 99.240 1.00 151.23 258 ARG K N 1
ATOM 8098 C CA . ARG C 3 258 ? 104.633 86.435 100.665 1.00 149.21 258 ARG K CA 1
ATOM 8099 C C . ARG C 3 258 ? 103.977 87.770 100.989 1.00 149.36 258 ARG K C 1
ATOM 8100 O O . ARG C 3 258 ? 103.110 87.857 101.868 1.00 148.34 258 ARG K O 1
ATOM 8121 N N . LEU C 3 259 ? 104.368 88.822 100.268 1.00 149.20 259 LEU K N 1
ATOM 8122 C CA . LEU C 3 259 ? 103.753 90.127 100.469 1.00 147.61 259 LEU K CA 1
ATOM 8123 C C . LEU C 3 259 ? 102.263 90.074 100.165 1.00 149.04 259 LEU K C 1
ATOM 8124 O O . LEU C 3 259 ? 101.452 90.690 100.868 1.00 148.89 259 LEU K O 1
ATOM 8140 N N . ARG C 3 260 ? 101.886 89.336 99.120 1.00 149.92 260 ARG K N 1
ATOM 8141 C CA . ARG C 3 260 ? 100.479 89.233 98.755 1.00 148.90 260 ARG K CA 1
ATOM 8142 C C . ARG C 3 260 ? 99.668 88.617 99.887 1.00 150.63 260 ARG K C 1
ATOM 8143 O O . ARG C 3 260 ? 98.569 89.081 100.200 1.00 151.79 260 ARG K O 1
ATOM 8164 N N . GLU C 3 261 ? 100.198 87.570 100.522 1.00 149.95 261 GLU K N 1
ATOM 8165 C CA . GLU C 3 261 ? 99.449 86.929 101.595 1.00 150.77 261 GLU K CA 1
ATOM 8166 C C . GLU C 3 261 ? 99.427 87.782 102.857 1.00 151.46 261 GLU K C 1
ATOM 8167 O O . GLU C 3 261 ? 98.418 87.788 103.567 1.00 151.08 261 GLU K O 1
ATOM 8179 N N . MET C 3 262 ? 100.500 88.522 103.159 1.00 150.04 262 MET K N 1
ATOM 8180 C CA . MET C 3 262 ? 100.414 89.431 104.302 1.00 148.98 262 MET K CA 1
ATOM 8181 C C . MET C 3 262 ? 99.348 90.492 104.061 1.00 150.85 262 MET K C 1
ATOM 8182 O O . MET C 3 262 ? 98.544 90.797 104.952 1.00 151.41 262 MET K O 1
ATOM 8196 N N . LEU C 3 263 ? 99.319 91.062 102.854 1.00 147.98 263 LEU K N 1
ATOM 8197 C CA . LEU C 3 263 ? 98.306 92.066 102.544 1.00 145.83 263 LEU K CA 1
ATOM 8198 C C . LEU C 3 263 ? 96.906 91.468 102.580 1.00 149.20 263 LEU K C 1
ATOM 8199 O O . LEU C 3 263 ? 95.962 92.114 103.046 1.00 147.73 263 LEU K O 1
ATOM 8215 N N . LYS C 3 264 ? 96.750 90.240 102.082 1.00 151.37 264 LYS K N 1
ATOM 8216 C CA . LYS C 3 264 ? 95.444 89.592 102.105 1.00 151.39 264 LYS K CA 1
ATOM 8217 C C . LYS C 3 264 ? 94.984 89.340 103.533 1.00 152.84 264 LYS K C 1
ATOM 8218 O O . LYS C 3 264 ? 93.813 89.555 103.863 1.00 152.65 264 LYS K O 1
ATOM 8222 N N . ALA C 3 265 ? 95.890 88.874 104.394 1.00 150.25 265 ALA K N 1
ATOM 8223 C CA . ALA C 3 265 ? 95.542 88.671 105.794 1.00 149.49 265 ALA K CA 1
ATOM 8224 C C . ALA C 3 265 ? 95.125 89.984 106.439 1.00 151.90 265 ALA K C 1
ATOM 8225 O O . ALA C 3 265 ? 94.109 90.049 107.143 1.00 152.26 265 ALA K O 1
ATOM 8232 N N . MET C 3 266 ? 95.892 91.050 106.198 1.00 152.53 266 MET K N 1
ATOM 8233 C CA . MET C 3 266 ? 95.515 92.354 106.732 1.00 150.38 266 MET K CA 1
ATOM 8234 C C . MET C 3 266 ? 94.116 92.733 106.274 1.00 152.76 266 MET K C 1
ATOM 8235 O O . MET C 3 266 ? 93.249 93.067 107.089 1.00 152.30 266 MET K O 1
ATOM 8249 N N . CYS C 3 267 ? 93.876 92.672 104.964 1.00 151.70 267 CYS K N 1
ATOM 8250 C CA . CYS C 3 267 ? 92.616 93.157 104.418 1.00 149.47 267 CYS K CA 1
ATOM 8251 C C . CYS C 3 267 ? 91.441 92.331 104.923 1.00 151.83 267 CYS K C 1
ATOM 8252 O O . CYS C 3 267 ? 90.369 92.877 105.209 1.00 152.54 267 CYS K O 1
ATOM 8260 N N . GLU C 3 268 ? 91.620 91.014 105.038 1.00 162.35 268 GLU K N 1
ATOM 8261 C CA . GLU C 3 268 ? 90.582 90.181 105.633 1.00 163.70 268 GLU K CA 1
ATOM 8262 C C . GLU C 3 268 ? 90.330 90.584 107.078 1.00 164.92 268 GLU K C 1
ATOM 8263 O O . GLU C 3 268 ? 89.179 90.631 107.526 1.00 166.26 268 GLU K O 1
ATOM 8275 N N . GLY C 3 269 ? 91.396 90.880 107.824 1.00 164.72 269 GLY K N 1
ATOM 8276 C CA . GLY C 3 269 ? 91.220 91.366 109.180 1.00 164.06 269 GLY K CA 1
ATOM 8277 C C . GLY C 3 269 ? 90.460 92.675 109.239 1.00 166.92 269 GLY K C 1
ATOM 8278 O O . GLY C 3 269 ? 89.738 92.935 110.205 1.00 168.81 269 GLY K O 1
ATOM 8282 N N . GLN C 3 270 ? 90.608 93.514 108.215 1.00 165.15 270 GLN K N 1
ATOM 8283 C CA . GLN C 3 270 ? 89.922 94.797 108.149 1.00 164.61 270 GLN K CA 1
ATOM 8284 C C . GLN C 3 270 ? 88.644 94.734 107.323 1.00 167.22 270 GLN K C 1
ATOM 8285 O O . GLN C 3 270 ? 88.064 95.781 107.018 1.00 168.34 270 GLN K O 1
ATOM 8299 N N . ASN C 3 271 ? 88.190 93.535 106.958 1.00 181.84 271 ASN K N 1
ATOM 8300 C CA . ASN C 3 271 ? 86.954 93.368 106.194 1.00 182.81 271 ASN K CA 1
ATOM 8301 C C . ASN C 3 271 ? 87.010 94.141 104.879 1.00 183.43 271 ASN K C 1
ATOM 8302 O O . ASN C 3 271 ? 86.036 94.773 104.466 1.00 185.38 271 ASN K O 1
ATOM 8306 N N . VAL C 3 272 ? 88.166 94.092 104.216 1.00 157.37 272 VAL K N 1
ATOM 8307 C CA . VAL C 3 272 ? 88.374 94.759 102.940 1.00 155.57 272 VAL K CA 1
ATOM 8308 C C . VAL C 3 272 ? 89.044 93.768 101.996 1.00 157.28 272 VAL K C 1
ATOM 8309 O O . VAL C 3 272 ? 89.576 92.739 102.419 1.00 158.46 272 VAL K O 1
ATOM 8322 N N . ASP C 3 273 ? 88.995 94.076 100.702 1.00 154.25 273 ASP K N 1
ATOM 8323 C CA . ASP C 3 273 ? 89.497 93.183 99.666 1.00 150.63 273 ASP K CA 1
ATOM 8324 C C . ASP C 3 273 ? 90.829 93.675 99.111 1.00 151.13 273 ASP K C 1
ATOM 8325 O O . ASP C 3 273 ? 91.076 94.878 99.008 1.00 156.04 273 ASP K O 1
ATOM 8334 N N . PHE C 3 274 ? 91.682 92.721 98.743 1.00 146.02 274 PHE K N 1
ATOM 8335 C CA . PHE C 3 274 ? 93.028 92.992 98.257 1.00 146.15 274 PHE K CA 1
ATOM 8336 C C . PHE C 3 274 ? 93.181 92.417 96.858 1.00 151.47 274 PHE K C 1
ATOM 8337 O O . PHE C 3 274 ? 92.856 91.248 96.626 1.00 154.83 274 PHE K O 1
ATOM 8354 N N . TYR C 3 275 ? 93.683 93.236 95.935 1.00 152.35 275 TYR K N 1
ATOM 8355 C CA . TYR C 3 275 ? 93.731 92.906 94.519 1.00 147.13 275 TYR K CA 1
ATOM 8356 C C . TYR C 3 275 ? 95.151 93.022 93.985 1.00 147.27 275 TYR K C 1
ATOM 8357 O O . TYR C 3 275 ? 95.950 93.828 94.466 1.00 152.72 275 TYR K O 1
ATOM 8375 N N . VAL C 3 276 ? 95.454 92.205 92.982 1.00 146.65 276 VAL K N 1
ATOM 8376 C CA . VAL C 3 276 ? 96.688 92.333 92.211 1.00 146.95 276 VAL K CA 1
ATOM 8377 C C . VAL C 3 276 ? 96.374 91.957 90.766 1.00 151.92 276 VAL K C 1
ATOM 8378 O O . VAL C 3 276 ? 95.854 90.859 90.522 1.00 154.47 276 VAL K O 1
ATOM 8391 N N . PRO C 3 277 ? 96.651 92.813 89.784 1.00 151.42 277 PRO K N 1
ATOM 8392 C CA . PRO C 3 277 ? 96.317 92.476 88.395 1.00 149.02 277 PRO K CA 1
ATOM 8393 C C . PRO C 3 277 ? 97.332 91.521 87.793 1.00 151.65 277 PRO K C 1
ATOM 8394 O O . PRO C 3 277 ? 98.290 91.111 88.465 1.00 154.25 277 PRO K O 1
ATOM 8405 N N . PRO C 3 278 ? 97.156 91.146 86.521 1.00 151.33 278 PRO K N 1
ATOM 8406 C CA . PRO C 3 278 ? 98.074 90.188 85.889 1.00 148.38 278 PRO K CA 1
ATOM 8407 C C . PRO C 3 278 ? 99.541 90.562 86.021 1.00 149.58 278 PRO K C 1
ATOM 8408 O O . PRO C 3 278 ? 99.879 91.707 86.331 1.00 152.12 278 PRO K O 1
ATOM 8419 N N . LYS C 3 279 ? 100.419 89.585 85.788 1.00 149.52 279 LYS K N 1
ATOM 8420 C CA . LYS C 3 279 ? 101.850 89.807 85.970 1.00 147.81 279 LYS K CA 1
ATOM 8421 C C . LYS C 3 279 ? 102.382 90.847 84.995 1.00 149.19 279 LYS K C 1
ATOM 8422 O O . LYS C 3 279 ? 103.184 91.708 85.373 1.00 151.60 279 LYS K O 1
ATOM 8441 N N . GLU C 3 280 ? 101.962 90.776 83.730 1.00 151.76 280 GLU K N 1
ATOM 8442 C CA . GLU C 3 280 ? 102.459 91.723 82.737 1.00 152.84 280 GLU K CA 1
ATOM 8443 C C . GLU C 3 280 ? 102.049 93.149 83.084 1.00 151.84 280 GLU K C 1
ATOM 8444 O O . GLU C 3 280 ? 102.843 94.085 82.935 1.00 151.83 280 GLU K O 1
ATOM 8448 N N . PHE C 3 281 ? 100.813 93.332 83.547 1.00 150.58 281 PHE K N 1
ATOM 8449 C CA . PHE C 3 281 ? 100.304 94.653 83.887 1.00 150.28 281 PHE K CA 1
ATOM 8450 C C . PHE C 3 281 ? 100.872 95.194 85.191 1.00 153.55 281 PHE K C 1
ATOM 8451 O O . PHE C 3 281 ? 100.965 96.416 85.343 1.00 154.38 281 PHE K O 1
ATOM 8468 N N . CYS C 3 282 ? 101.245 94.327 86.134 1.00 152.88 282 CYS K N 1
ATOM 8469 C CA . CYS C 3 282 ? 101.809 94.802 87.393 1.00 150.45 282 CYS K CA 1
ATOM 8470 C C . CYS C 3 282 ? 103.104 95.569 87.155 1.00 152.97 282 CYS K C 1
ATOM 8471 O O . CYS C 3 282 ? 103.279 96.688 87.649 1.00 158.16 282 CYS K O 1
ATOM 8479 N N . GLY C 3 283 ? 104.022 94.986 86.390 1.00 151.29 283 GLY K N 1
ATOM 8480 C CA . GLY C 3 283 ? 105.275 95.649 86.095 1.00 150.30 283 GLY K CA 1
ATOM 8481 C C . GLY C 3 283 ? 105.074 96.902 85.269 1.00 154.46 283 GLY K C 1
ATOM 8482 O O . GLY C 3 283 ? 103.938 97.323 85.038 1.00 155.88 283 GLY K O 1
ATOM 8486 N N . ASP C 3 284 ? 106.168 97.508 84.817 1.00 155.19 284 ASP K N 1
ATOM 8487 C CA . ASP C 3 284 ? 106.094 98.710 83.994 1.00 153.33 284 ASP K CA 1
ATOM 8488 C C . ASP C 3 284 ? 105.762 98.310 82.561 1.00 153.79 284 ASP K C 1
ATOM 8489 O O . ASP C 3 284 ? 106.617 97.788 81.838 1.00 154.77 284 ASP K O 1
ATOM 8498 N N . ASN C 3 285 ? 104.523 98.562 82.151 1.00 148.96 285 ASN K N 1
ATOM 8499 C CA . ASN C 3 285 ? 104.019 98.187 80.841 1.00 149.41 285 ASN K CA 1
ATOM 8500 C C . ASN C 3 285 ? 103.669 99.429 80.032 1.00 150.44 285 ASN K C 1
ATOM 8501 O O . ASN C 3 285 ? 103.390 100.494 80.589 1.00 153.50 285 ASN K O 1
ATOM 8512 N N . GLY C 3 286 ? 103.705 99.291 78.706 1.00 147.69 286 GLY K N 1
ATOM 8513 C CA . GLY C 3 286 ? 103.210 100.357 77.854 1.00 146.95 286 GLY K CA 1
ATOM 8514 C C . GLY C 3 286 ? 101.699 100.439 77.844 1.00 150.63 286 GLY K C 1
ATOM 8515 O O . GLY C 3 286 ? 101.131 101.499 77.555 1.00 153.49 286 GLY K O 1
ATOM 8519 N N . ALA C 3 287 ? 101.027 99.331 78.160 1.00 149.19 287 ALA K N 1
ATOM 8520 C CA . ALA C 3 287 ? 99.570 99.321 78.131 1.00 149.32 287 ALA K CA 1
ATOM 8521 C C . ALA C 3 287 ? 98.995 100.297 79.147 1.00 150.94 287 ALA K C 1
ATOM 8522 O O . ALA C 3 287 ? 97.986 100.955 78.876 1.00 151.10 287 ALA K O 1
ATOM 8529 N N . MET C 3 288 ? 99.615 100.406 80.325 1.00 150.88 288 MET K N 1
ATOM 8530 C CA . MET C 3 288 ? 99.103 101.342 81.321 1.00 150.02 288 MET K CA 1
ATOM 8531 C C . MET C 3 288 ? 99.223 102.774 80.824 1.00 150.95 288 MET K C 1
ATOM 8532 O O . MET C 3 288 ? 98.305 103.581 81.003 1.00 151.80 288 MET K O 1
ATOM 8546 N N . ILE C 3 289 ? 100.352 103.108 80.196 1.00 149.36 289 ILE K N 1
ATOM 8547 C CA . ILE C 3 289 ? 100.541 104.457 79.673 1.00 148.17 289 ILE K CA 1
ATOM 8548 C C . ILE C 3 289 ? 99.504 104.750 78.601 1.00 150.07 289 ILE K C 1
ATOM 8549 O O . ILE C 3 289 ? 98.887 105.822 78.584 1.00 152.21 289 ILE K O 1
ATOM 8565 N N . ALA C 3 290 ? 99.302 103.803 77.684 1.00 149.40 290 ALA K N 1
ATOM 8566 C CA . ALA C 3 290 ? 98.306 104.006 76.640 1.00 148.31 290 ALA K CA 1
ATOM 8567 C C . ALA C 3 290 ? 96.922 104.194 77.244 1.00 151.41 290 ALA K C 1
ATOM 8568 O O . ALA C 3 290 ? 96.178 105.101 76.849 1.00 152.28 290 ALA K O 1
ATOM 8575 N N . TRP C 3 291 ? 96.570 103.354 78.218 1.00 151.28 291 TRP K N 1
ATOM 8576 C CA . TRP C 3 291 ? 95.250 103.428 78.826 1.00 150.64 291 TRP K CA 1
ATOM 8577 C C . TRP C 3 291 ? 95.041 104.763 79.523 1.00 152.58 291 TRP K C 1
ATOM 8578 O O . TRP C 3 291 ? 93.982 105.380 79.388 1.00 152.42 291 TRP K O 1
ATOM 8599 N N . LEU C 3 292 ? 96.045 105.234 80.264 1.00 150.38 292 LEU K N 1
ATOM 8600 C CA . LEU C 3 292 ? 95.894 106.493 80.984 1.00 146.70 292 LEU K CA 1
ATOM 8601 C C . LEU C 3 292 ? 95.829 107.676 80.025 1.00 149.09 292 LEU K C 1
ATOM 8602 O O . LEU C 3 292 ? 95.002 108.584 80.197 1.00 149.90 292 LEU K O 1
ATOM 8618 N N . GLY C 3 293 ? 96.702 107.693 79.015 1.00 149.91 293 GLY K N 1
ATOM 8619 C CA . GLY C 3 293 ? 96.651 108.762 78.037 1.00 148.44 293 GLY K CA 1
ATOM 8620 C C . GLY C 3 293 ? 95.308 108.830 77.343 1.00 152.29 293 GLY K C 1
ATOM 8621 O O . GLY C 3 293 ? 94.740 109.911 77.171 1.00 154.95 293 GLY K O 1
ATOM 8625 N N . LEU C 3 294 ? 94.768 107.673 76.957 1.00 150.87 294 LEU K N 1
ATOM 8626 C CA . LEU C 3 294 ? 93.467 107.660 76.303 1.00 150.02 294 LEU K CA 1
ATOM 8627 C C . LEU C 3 294 ? 92.354 107.994 77.290 1.00 151.25 294 LEU K C 1
ATOM 8628 O O . LEU C 3 294 ? 91.321 108.545 76.896 1.00 151.21 294 LEU K O 1
ATOM 8644 N N . LEU C 3 295 ? 92.553 107.692 78.575 1.00 150.01 295 LEU K N 1
ATOM 8645 C CA . LEU C 3 295 ? 91.583 108.081 79.593 1.00 148.74 295 LEU K CA 1
ATOM 8646 C C . LEU C 3 295 ? 91.465 109.595 79.679 1.00 151.92 295 LEU K C 1
ATOM 8647 O O . LEU C 3 295 ? 90.358 110.144 79.721 1.00 151.98 295 LEU K O 1
ATOM 8663 N N . MET C 3 296 ? 92.603 110.289 79.717 1.00 155.51 296 MET K N 1
ATOM 8664 C CA . MET C 3 296 ? 92.548 111.750 79.743 1.00 154.37 296 MET K CA 1
ATOM 8665 C C . MET C 3 296 ? 92.063 112.311 78.411 1.00 156.63 296 MET K C 1
ATOM 8666 O O . MET C 3 296 ? 91.337 113.311 78.382 1.00 158.35 296 MET K O 1
ATOM 8680 N N . HIS C 3 297 ? 92.454 111.689 77.298 1.00 155.20 297 HIS K N 1
ATOM 8681 C CA . HIS C 3 297 ? 92.008 112.175 75.999 1.00 154.75 297 HIS K CA 1
ATOM 8682 C C . HIS C 3 297 ? 90.499 112.050 75.841 1.00 156.93 297 HIS K C 1
ATOM 8683 O O . HIS C 3 297 ? 89.873 112.887 75.181 1.00 158.20 297 HIS K O 1
ATOM 8697 N N . LYS C 3 298 ? 89.898 111.017 76.434 1.00 171.24 298 LYS K N 1
ATOM 8698 C CA . LYS C 3 298 ? 88.462 110.811 76.284 1.00 171.52 298 LYS K CA 1
ATOM 8699 C C . LYS C 3 298 ? 87.661 111.958 76.884 1.00 174.13 298 LYS K C 1
ATOM 8700 O O . LYS C 3 298 ? 86.519 112.197 76.475 1.00 175.42 298 LYS K O 1
ATOM 8719 N N . ASN C 3 299 ? 88.235 112.677 77.850 1.00 186.85 299 ASN K N 1
ATOM 8720 C CA . ASN C 3 299 ? 87.531 113.736 78.563 1.00 187.92 299 ASN K CA 1
ATOM 8721 C C . ASN C 3 299 ? 88.118 115.115 78.278 1.00 189.52 299 ASN K C 1
ATOM 8722 O O . ASN C 3 299 ? 87.821 116.073 78.999 1.00 189.73 299 ASN K O 1
ATOM 8733 N N . GLY C 3 300 ? 88.940 115.236 77.239 1.00 191.25 300 GLY K N 1
ATOM 8734 C CA . GLY C 3 300 ? 89.430 116.531 76.811 1.00 189.19 300 GLY K CA 1
ATOM 8735 C C . GLY C 3 300 ? 90.687 117.002 77.514 1.00 191.47 300 GLY K C 1
ATOM 8736 O O . GLY C 3 300 ? 90.699 118.082 78.110 1.00 193.41 300 GLY K O 1
ATOM 8740 N N . ARG C 3 301 ? 91.750 116.206 77.453 1.00 173.41 301 ARG K N 1
ATOM 8741 C CA . ARG C 3 301 ? 93.070 116.602 77.939 1.00 171.80 301 ARG K CA 1
ATOM 8742 C C . ARG C 3 301 ? 93.923 116.874 76.704 1.00 173.18 301 ARG K C 1
ATOM 8743 O O . ARG C 3 301 ? 94.632 115.995 76.211 1.00 174.42 301 ARG K O 1
ATOM 8764 N N . TRP C 3 302 ? 93.848 118.104 76.207 1.00 192.29 302 TRP K N 1
ATOM 8765 C CA . TRP C 3 302 ? 94.547 118.500 74.990 1.00 191.99 302 TRP K CA 1
ATOM 8766 C C . TRP C 3 302 ? 95.919 119.040 75.373 1.00 193.06 302 TRP K C 1
ATOM 8767 O O . TRP C 3 302 ? 96.023 120.070 76.046 1.00 194.89 302 TRP K O 1
ATOM 8788 N N . MET C 3 303 ? 96.969 118.347 74.945 1.00 157.67 303 MET K N 1
ATOM 8789 C CA . MET C 3 303 ? 98.342 118.726 75.243 1.00 156.01 303 MET K CA 1
ATOM 8790 C C . MET C 3 303 ? 99.035 119.152 73.957 1.00 158.08 303 MET K C 1
ATOM 8791 O O . MET C 3 303 ? 98.778 118.583 72.891 1.00 159.04 303 MET K O 1
ATOM 8805 N N . SER C 3 304 ? 99.906 120.151 74.062 1.00 164.06 304 SER K N 1
ATOM 8806 C CA . SER C 3 304 ? 100.628 120.676 72.916 1.00 162.81 304 SER K CA 1
ATOM 8807 C C . SER C 3 304 ? 102.095 120.258 72.984 1.00 162.54 304 SER K C 1
ATOM 8808 O O . SER C 3 304 ? 102.559 119.673 73.965 1.00 163.58 304 SER K O 1
ATOM 8816 N N . LEU C 3 305 ? 102.839 120.561 71.919 1.00 157.07 305 LEU K N 1
ATOM 8817 C CA . LEU C 3 305 ? 104.259 120.230 71.898 1.00 156.63 305 LEU K CA 1
ATOM 8818 C C . LEU C 3 305 ? 105.003 120.945 73.017 1.00 160.07 305 LEU K C 1
ATOM 8819 O O . LEU C 3 305 ? 105.839 120.343 73.700 1.00 160.69 305 LEU K O 1
ATOM 8835 N N . ASP C 3 306 ? 104.705 122.229 73.224 1.00 172.81 306 ASP K N 1
ATOM 8836 C CA . ASP C 3 306 ? 105.391 123.005 74.251 1.00 172.89 306 ASP K CA 1
ATOM 8837 C C . ASP C 3 306 ? 105.097 122.497 75.656 1.00 173.70 306 ASP K C 1
ATOM 8838 O O . ASP C 3 306 ? 105.878 122.764 76.575 1.00 173.33 306 ASP K O 1
ATOM 8847 N N . GLU C 3 307 ? 103.999 121.770 75.843 1.00 165.17 307 GLU K N 1
ATOM 8848 C CA . GLU C 3 307 ? 103.576 121.310 77.157 1.00 164.00 307 GLU K CA 1
ATOM 8849 C C . GLU C 3 307 ? 104.102 119.920 77.503 1.00 164.19 307 GLU K C 1
ATOM 8850 O O . GLU C 3 307 ? 103.799 119.412 78.587 1.00 165.06 307 GLU K O 1
ATOM 8862 N N . THR C 3 308 ? 104.900 119.304 76.632 1.00 152.96 308 THR K N 1
ATOM 8863 C CA . THR C 3 308 ? 105.351 117.923 76.810 1.00 151.82 308 THR K CA 1
ATOM 8864 C C . THR C 3 308 ? 106.795 117.838 77.285 1.00 154.28 308 THR K C 1
ATOM 8865 O O . THR C 3 308 ? 107.559 116.995 76.807 1.00 155.36 308 THR K O 1
ATOM 8876 N N . LYS C 3 309 ? 107.209 118.706 78.203 1.00 174.95 309 LYS K N 1
ATOM 8877 C CA . LYS C 3 309 ? 108.513 118.558 78.826 1.00 174.49 309 LYS K CA 1
ATOM 8878 C C . LYS C 3 309 ? 108.457 117.495 79.922 1.00 176.39 309 LYS K C 1
ATOM 8879 O O . LYS C 3 309 ? 107.392 117.146 80.436 1.00 177.84 309 LYS K O 1
ATOM 8898 N N . ILE C 3 310 ? 109.626 116.976 80.281 1.00 151.89 310 ILE K N 1
ATOM 8899 C CA . ILE C 3 310 ? 109.711 115.929 81.292 1.00 149.97 310 ILE K CA 1
ATOM 8900 C C . ILE C 3 310 ? 109.569 116.544 82.677 1.00 151.29 310 ILE K C 1
ATOM 8901 O O . ILE C 3 310 ? 109.916 117.708 82.907 1.00 155.88 310 ILE K O 1
ATOM 8917 N N . ILE C 3 311 ? 109.056 115.751 83.611 1.00 149.28 311 ILE K N 1
ATOM 8918 C CA . ILE C 3 311 ? 108.883 116.176 84.996 1.00 146.73 311 ILE K CA 1
ATOM 8919 C C . ILE C 3 311 ? 109.503 115.110 85.893 1.00 148.45 311 ILE K C 1
ATOM 8920 O O . ILE C 3 311 ? 108.778 114.275 86.450 1.00 151.38 311 ILE K O 1
ATOM 8936 N N . PRO C 3 312 ? 110.826 115.107 86.076 1.00 149.65 312 PRO K N 1
ATOM 8937 C CA . PRO C 3 312 ? 111.465 113.971 86.762 1.00 150.73 312 PRO K CA 1
ATOM 8938 C C . PRO C 3 312 ? 110.910 113.705 88.146 1.00 153.42 312 PRO K C 1
ATOM 8939 O O . PRO C 3 312 ? 110.929 112.554 88.597 1.00 156.79 312 PRO K O 1
ATOM 8950 N N . ASN C 3 313 ? 110.421 114.731 88.838 1.00 151.30 313 ASN K N 1
ATOM 8951 C CA . ASN C 3 313 ? 109.820 114.577 90.156 1.00 151.20 313 ASN K CA 1
ATOM 8952 C C . ASN C 3 313 ? 108.303 114.720 90.099 1.00 151.67 313 ASN K C 1
ATOM 8953 O O . ASN C 3 313 ? 107.675 115.136 91.076 1.00 151.81 313 ASN K O 1
ATOM 8964 N N . TYR C 3 314 ? 107.706 114.385 88.958 1.00 151.78 314 TYR K N 1
ATOM 8965 C CA . TYR C 3 314 ? 106.263 114.489 88.795 1.00 151.44 314 TYR K CA 1
ATOM 8966 C C . TYR C 3 314 ? 105.556 113.859 89.983 1.00 153.41 314 TYR K C 1
ATOM 8967 O O . TYR C 3 314 ? 105.666 112.654 90.218 1.00 157.70 314 TYR K O 1
ATOM 8985 N N . ARG C 3 315 ? 104.835 114.678 90.735 1.00 149.37 315 ARG K N 1
ATOM 8986 C CA . ARG C 3 315 ? 104.088 114.197 91.883 1.00 149.98 315 ARG K CA 1
ATOM 8987 C C . ARG C 3 315 ? 102.671 113.839 91.467 1.00 150.81 315 ARG K C 1
ATOM 8988 O O . ARG C 3 315 ? 102.075 114.485 90.603 1.00 151.31 315 ARG K O 1
ATOM 9009 N N . THR C 3 316 ? 102.131 112.794 92.093 1.00 150.31 316 THR K N 1
ATOM 9010 C CA . THR C 3 316 ? 100.737 112.448 91.849 1.00 150.85 316 THR K CA 1
ATOM 9011 C C . THR C 3 316 ? 99.810 113.611 92.166 1.00 152.58 316 THR K C 1
ATOM 9012 O O . THR C 3 316 ? 98.713 113.686 91.603 1.00 154.96 316 THR K O 1
ATOM 9023 N N . ASP C 3 317 ? 100.225 114.517 93.051 1.00 154.54 317 ASP K N 1
ATOM 9024 C CA . ASP C 3 317 ? 99.453 115.719 93.330 1.00 154.60 317 ASP K CA 1
ATOM 9025 C C . ASP C 3 317 ? 99.594 116.775 92.241 1.00 156.37 317 ASP K C 1
ATOM 9026 O O . ASP C 3 317 ? 98.817 117.735 92.228 1.00 158.64 317 ASP K O 1
ATOM 9035 N N . MET C 3 318 ? 100.557 116.626 91.334 1.00 158.73 318 MET K N 1
ATOM 9036 C CA . MET C 3 318 ? 100.718 117.556 90.225 1.00 158.41 318 MET K CA 1
ATOM 9037 C C . MET C 3 318 ? 99.806 117.233 89.049 1.00 159.59 318 MET K C 1
ATOM 9038 O O . MET C 3 318 ? 99.828 117.961 88.051 1.00 161.30 318 MET K O 1
ATOM 9052 N N . VAL C 3 319 ? 99.014 116.171 89.140 1.00 153.39 319 VAL K N 1
ATOM 9053 C CA . VAL C 3 319 ? 98.185 115.727 88.032 1.00 151.12 319 VAL K CA 1
ATOM 9054 C C . VAL C 3 319 ? 96.774 116.274 88.205 1.00 153.58 319 VAL K C 1
ATOM 9055 O O . VAL C 3 319 ? 96.324 116.575 89.312 1.00 156.46 319 VAL K O 1
ATOM 9066 N N . GLU C 3 320 ? 96.069 116.406 87.086 1.00 183.07 320 GLU K N 1
ATOM 9067 C CA . GLU C 3 320 ? 94.651 116.734 87.071 1.00 183.18 320 GLU K CA 1
ATOM 9068 C C . GLU C 3 320 ? 93.904 115.528 86.523 1.00 184.63 320 GLU K C 1
ATOM 9069 O O . GLU C 3 320 ? 94.305 114.958 85.504 1.00 186.31 320 GLU K O 1
ATOM 9081 N N . VAL C 3 321 ? 92.828 115.138 87.200 1.00 178.50 321 VAL K N 1
ATOM 9082 C CA . VAL C 3 321 ? 92.087 113.927 86.872 1.00 177.94 321 VAL K CA 1
ATOM 9083 C C . VAL C 3 321 ? 90.648 114.305 86.556 1.00 180.50 321 VAL K C 1
ATOM 9084 O O . VAL C 3 321 ? 90.000 115.018 87.331 1.00 181.40 321 VAL K O 1
ATOM 9097 N N . ASN C 3 322 ? 90.158 113.833 85.408 1.00 192.36 322 ASN K N 1
ATOM 9098 C CA . ASN C 3 322 ? 88.769 114.022 85.010 1.00 192.64 322 ASN K CA 1
ATOM 9099 C C . ASN C 3 322 ? 88.127 112.678 84.680 1.00 192.97 322 ASN K C 1
ATOM 9100 O O . ASN C 3 322 ? 86.904 112.526 84.774 1.00 194.72 322 ASN K O 1
ATOM 9111 N N . TRP C 3 323 ? 88.942 111.682 84.336 1.00 156.50 323 TRP K N 1
ATOM 9112 C CA . TRP C 3 323 ? 88.459 110.370 83.932 1.00 156.13 323 TRP K CA 1
ATOM 9113 C C . TRP C 3 323 ? 87.621 109.690 85.004 1.00 157.74 323 TRP K C 1
ATOM 9114 O O . TRP C 3 323 ? 86.815 108.814 84.678 1.00 159.85 323 TRP K O 1
ATOM 9135 N N . ILE C 3 324 ? 87.790 110.066 86.267 1.00 164.42 324 ILE K N 1
ATOM 9136 C CA . ILE C 3 324 ? 87.042 109.448 87.350 1.00 164.33 324 ILE K CA 1
ATOM 9137 C C . ILE C 3 324 ? 85.573 109.837 87.248 1.00 167.31 324 ILE K C 1
ATOM 9138 O O . ILE C 3 324 ? 85.245 110.967 86.888 1.00 167.96 324 ILE K O 1
ATOM 9154 N N . GLU D 4 13 ? 127.423 116.463 58.178 1.00 321.72 13 GLU P N 1
ATOM 9155 C CA . GLU D 4 13 ? 126.652 116.397 56.946 1.00 321.98 13 GLU P CA 1
ATOM 9156 C C . GLU D 4 13 ? 125.519 115.387 57.078 1.00 322.92 13 GLU P C 1
ATOM 9157 O O . GLU D 4 13 ? 125.539 114.498 57.933 1.00 323.73 13 GLU P O 1
ATOM 9161 N N . PHE D 4 14 ? 124.525 115.538 56.214 1.00 322.12 14 PHE P N 1
ATOM 9162 C CA . PHE D 4 14 ? 123.359 114.672 56.159 1.00 321.63 14 PHE P CA 1
ATOM 9163 C C . PHE D 4 14 ? 123.147 114.204 54.730 1.00 323.46 14 PHE P C 1
ATOM 9164 O O . PHE D 4 14 ? 123.593 114.859 53.781 1.00 325.19 14 PHE P O 1
ATOM 9181 N N . PRO D 4 15 ? 122.471 113.068 54.537 1.00 333.29 15 PRO P N 1
ATOM 9182 C CA . PRO D 4 15 ? 122.153 112.644 53.164 1.00 331.92 15 PRO P CA 1
ATOM 9183 C C . PRO D 4 15 ? 121.333 113.668 52.402 1.00 333.34 15 PRO P C 1
ATOM 9184 O O . PRO D 4 15 ? 121.516 113.818 51.187 1.00 335.39 15 PRO P O 1
ATOM 9195 N N . SER D 4 16 ? 120.432 114.377 53.079 1.00 328.13 16 SER P N 1
ATOM 9196 C CA . SER D 4 16 ? 119.622 115.418 52.463 1.00 327.29 16 SER P CA 1
ATOM 9197 C C . SER D 4 16 ? 119.343 116.493 53.506 1.00 328.00 16 SER P C 1
ATOM 9198 O O . SER D 4 16 ? 119.870 116.457 54.622 1.00 328.47 16 SER P O 1
ATOM 9206 N N . GLU D 4 17 ? 118.504 117.459 53.134 1.00 328.28 17 GLU P N 1
ATOM 9207 C CA . GLU D 4 17 ? 118.185 118.570 54.021 1.00 327.56 17 GLU P CA 1
ATOM 9208 C C . GLU D 4 17 ? 116.898 118.348 54.805 1.00 328.74 17 GLU P C 1
ATOM 9209 O O . GLU D 4 17 ? 116.795 118.801 55.951 1.00 328.46 17 GLU P O 1
ATOM 9221 N N . ASP D 4 18 ? 115.913 117.665 54.217 1.00 316.27 18 ASP P N 1
ATOM 9222 C CA . ASP D 4 18 ? 114.645 117.458 54.909 1.00 315.43 18 ASP P CA 1
ATOM 9223 C C . ASP D 4 18 ? 114.824 116.605 56.160 1.00 315.80 18 ASP P C 1
ATOM 9224 O O . ASP D 4 18 ? 114.230 116.894 57.206 1.00 315.54 18 ASP P O 1
ATOM 9233 N N . VAL D 4 19 ? 115.633 115.547 56.072 1.00 305.90 19 VAL P N 1
ATOM 9234 C CA . VAL D 4 19 ? 115.859 114.692 57.234 1.00 304.75 19 VAL P CA 1
ATOM 9235 C C . VAL D 4 19 ? 116.539 115.481 58.345 1.00 305.82 19 VAL P C 1
ATOM 9236 O O . VAL D 4 19 ? 116.182 115.359 59.525 1.00 305.14 19 VAL P O 1
ATOM 9249 N N . ALA D 4 20 ? 117.527 116.304 57.988 1.00 314.52 20 ALA P N 1
ATOM 9250 C CA . ALA D 4 20 ? 118.180 117.146 58.983 1.00 313.81 20 ALA P CA 1
ATOM 9251 C C . ALA D 4 20 ? 117.186 118.110 59.615 1.00 315.50 20 ALA P C 1
ATOM 9252 O O . ALA D 4 20 ? 117.220 118.343 60.828 1.00 313.95 20 ALA P O 1
ATOM 9259 N N . LYS D 4 21 ? 116.293 118.684 58.805 1.00 308.21 21 LYS P N 1
ATOM 9260 C CA . LYS D 4 21 ? 115.301 119.610 59.340 1.00 308.37 21 LYS P CA 1
ATOM 9261 C C . LYS D 4 21 ? 114.378 118.915 60.334 1.00 308.20 21 LYS P C 1
ATOM 9262 O O . LYS D 4 21 ? 114.072 119.467 61.397 1.00 308.16 21 LYS P O 1
ATOM 9266 N N . VAL D 4 22 ? 113.923 117.704 60.007 1.00 288.53 22 VAL P N 1
ATOM 9267 C CA . VAL D 4 22 ? 113.043 116.985 60.927 1.00 287.55 22 VAL P CA 1
ATOM 9268 C C . VAL D 4 22 ? 113.786 116.634 62.212 1.00 288.09 22 VAL P C 1
ATOM 9269 O O . VAL D 4 22 ? 113.249 116.782 63.319 1.00 287.88 22 VAL P O 1
ATOM 9282 N N . VAL D 4 23 ? 115.030 116.164 62.092 1.00 277.92 23 VAL P N 1
ATOM 9283 C CA . VAL D 4 23 ? 115.803 115.810 63.280 1.00 276.11 23 VAL P CA 1
ATOM 9284 C C . VAL D 4 23 ? 115.996 117.032 64.169 1.00 277.53 23 VAL P C 1
ATOM 9285 O O . VAL D 4 23 ? 115.884 116.949 65.399 1.00 276.44 23 VAL P O 1
ATOM 9298 N N . TYR D 4 24 ? 116.307 118.180 63.565 1.00 272.43 24 TYR P N 1
ATOM 9299 C CA . TYR D 4 24 ? 116.458 119.406 64.339 1.00 271.69 24 TYR P CA 1
ATOM 9300 C C . TYR D 4 24 ? 115.151 119.780 65.026 1.00 272.99 24 TYR P C 1
ATOM 9301 O O . TYR D 4 24 ? 115.121 120.033 66.235 1.00 272.35 24 TYR P O 1
ATOM 9319 N N . GLU D 4 25 ? 114.049 119.800 64.274 1.00 246.62 25 GLU P N 1
ATOM 9320 C CA . GLU D 4 25 ? 112.763 120.155 64.862 1.00 246.23 25 GLU P CA 1
ATOM 9321 C C . GLU D 4 25 ? 112.362 119.204 65.979 1.00 246.68 25 GLU P C 1
ATOM 9322 O O . GLU D 4 25 ? 111.557 119.581 66.838 1.00 246.53 25 GLU P O 1
ATOM 9326 N N . ALA D 4 26 ? 112.895 117.983 65.982 1.00 240.68 26 ALA P N 1
ATOM 9327 C CA . ALA D 4 26 ? 112.574 117.021 67.030 1.00 239.56 26 ALA P CA 1
ATOM 9328 C C . ALA D 4 26 ? 113.492 117.119 68.243 1.00 240.01 26 ALA P C 1
ATOM 9329 O O . ALA D 4 26 ? 113.041 116.875 69.368 1.00 240.19 26 ALA P O 1
ATOM 9336 N N . VAL D 4 27 ? 114.765 117.467 68.049 1.00 249.10 27 VAL P N 1
ATOM 9337 C CA . VAL D 4 27 ? 115.744 117.418 69.135 1.00 247.33 27 VAL P CA 1
ATOM 9338 C C . VAL D 4 27 ? 115.908 118.782 69.800 1.00 248.76 27 VAL P C 1
ATOM 9339 O O . VAL D 4 27 ? 116.075 118.868 71.024 1.00 248.55 27 VAL P O 1
ATOM 9352 N N . LEU D 4 28 ? 115.881 119.857 69.006 1.00 247.69 28 LEU P N 1
ATOM 9353 C CA . LEU D 4 28 ? 116.089 121.188 69.566 1.00 247.24 28 LEU P CA 1
ATOM 9354 C C . LEU D 4 28 ? 115.084 121.493 70.666 1.00 247.07 28 LEU P C 1
ATOM 9355 O O . LEU D 4 28 ? 115.376 122.284 71.570 1.00 246.73 28 LEU P O 1
ATOM 9359 N N . TYR D 4 29 ? 113.898 120.884 70.610 1.00 203.36 29 TYR P N 1
ATOM 9360 C CA . TYR D 4 29 ? 112.944 121.044 71.700 1.00 201.11 29 TYR P CA 1
ATOM 9361 C C . TYR D 4 29 ? 113.497 120.470 72.998 1.00 202.63 29 TYR P C 1
ATOM 9362 O O . TYR D 4 29 ? 113.362 121.083 74.063 1.00 201.46 29 TYR P O 1
ATOM 9380 N N . GLU D 4 30 ? 114.108 119.287 72.936 1.00 212.73 30 GLU P N 1
ATOM 9381 C CA . GLU D 4 30 ? 114.729 118.727 74.132 1.00 211.74 30 GLU P CA 1
ATOM 9382 C C . GLU D 4 30 ? 115.914 119.575 74.569 1.00 213.18 30 GLU P C 1
ATOM 9383 O O . GLU D 4 30 ? 116.195 119.696 75.767 1.00 212.78 30 GLU P O 1
ATOM 9395 N N . HIS D 4 31 ? 116.622 120.171 73.608 1.00 239.11 31 HIS P N 1
ATOM 9396 C CA . HIS D 4 31 ? 117.765 121.011 73.951 1.00 238.80 31 HIS P CA 1
ATOM 9397 C C . HIS D 4 31 ? 117.342 122.202 74.802 1.00 239.91 31 HIS P C 1
ATOM 9398 O O . HIS D 4 31 ? 118.037 122.570 75.756 1.00 241.72 31 HIS P O 1
ATOM 9412 N N . LEU D 4 32 ? 116.207 122.817 74.476 1.00 214.17 32 LEU P N 1
ATOM 9413 C CA . LEU D 4 32 ? 115.769 124.033 75.149 1.00 212.46 32 LEU P CA 1
ATOM 9414 C C . LEU D 4 32 ? 115.096 123.765 76.491 1.00 214.56 32 LEU P C 1
ATOM 9415 O O . LEU D 4 32 ? 114.661 124.717 77.146 1.00 215.29 32 LEU P O 1
ATOM 9431 N N . SER D 4 33 ? 115.007 122.506 76.921 1.00 223.79 33 SER P N 1
ATOM 9432 C CA . SER D 4 33 ? 114.450 122.162 78.224 1.00 223.13 33 SER P CA 1
ATOM 9433 C C . SER D 4 33 ? 115.522 122.086 79.307 1.00 224.79 33 SER P C 1
ATOM 9434 O O . SER D 4 33 ? 115.211 121.776 80.461 1.00 225.01 33 SER P O 1
ATOM 9442 N N . VAL D 4 34 ? 116.776 122.357 78.957 1.00 237.99 34 VAL P N 1
ATOM 9443 C CA . VAL D 4 34 ? 117.877 122.374 79.918 1.00 237.90 34 VAL P CA 1
ATOM 9444 C C . VAL D 4 34 ? 118.562 123.734 79.833 1.00 241.02 34 VAL P C 1
ATOM 9445 O O . VAL D 4 34 ? 119.310 123.986 78.877 1.00 241.29 34 VAL P O 1
ATOM 9458 N N . PRO D 4 35 ? 118.345 124.642 80.794 1.00 284.16 35 PRO P N 1
ATOM 9459 C CA . PRO D 4 35 ? 118.908 125.993 80.664 1.00 283.06 35 PRO P CA 1
ATOM 9460 C C . PRO D 4 35 ? 120.410 126.054 80.897 1.00 284.58 35 PRO P C 1
ATOM 9461 O O . PRO D 4 35 ? 121.129 126.741 80.165 1.00 285.33 35 PRO P O 1
ATOM 9472 N N . TYR D 4 36 ? 120.895 125.340 81.911 1.00 282.03 36 TYR P N 1
ATOM 9473 C CA . TYR D 4 36 ? 122.295 125.406 82.327 1.00 281.87 36 TYR P CA 1
ATOM 9474 C C . TYR D 4 36 ? 123.107 124.444 81.467 1.00 282.64 36 TYR P C 1
ATOM 9475 O O . TYR D 4 36 ? 123.008 123.224 81.616 1.00 283.31 36 TYR P O 1
ATOM 9479 N N . ARG D 4 37 ? 123.916 124.999 80.568 1.00 286.09 37 ARG P N 1
ATOM 9480 C CA . ARG D 4 37 ? 124.808 124.207 79.738 1.00 285.31 37 ARG P CA 1
ATOM 9481 C C . ARG D 4 37 ? 126.243 124.317 80.249 1.00 286.64 37 ARG P C 1
ATOM 9482 O O . ARG D 4 37 ? 126.668 125.343 80.784 1.00 287.98 37 ARG P O 1
ATOM 9503 N N . ARG D 4 38 ? 126.996 123.230 80.076 1.00 294.56 38 ARG P N 1
ATOM 9504 C CA . ARG D 4 38 ? 128.370 123.195 80.568 1.00 294.30 38 ARG P CA 1
ATOM 9505 C C . ARG D 4 38 ? 129.252 124.172 79.800 1.00 297.03 38 ARG P C 1
ATOM 9506 O O . ARG D 4 38 ? 130.117 124.835 80.385 1.00 298.42 38 ARG P O 1
ATOM 9525 N N . SER D 4 39 ? 129.050 124.273 78.489 1.00 292.65 39 SER P N 1
ATOM 9526 C CA . SER D 4 39 ? 129.852 125.156 77.655 1.00 292.77 39 SER P CA 1
ATOM 9527 C C . SER D 4 39 ? 129.059 125.504 76.404 1.00 292.78 39 SER P C 1
ATOM 9528 O O . SER D 4 39 ? 128.053 124.867 76.081 1.00 292.75 39 SER P O 1
ATOM 9532 N N . GLU D 4 40 ? 129.523 126.536 75.702 1.00 288.94 40 GLU P N 1
ATOM 9533 C CA . GLU D 4 40 ? 128.865 126.954 74.473 1.00 288.82 40 GLU P CA 1
ATOM 9534 C C . GLU D 4 40 ? 128.850 125.811 73.466 1.00 288.51 40 GLU P C 1
ATOM 9535 O O . GLU D 4 40 ? 129.866 125.149 73.237 1.00 287.96 40 GLU P O 1
ATOM 9539 N N . ILE D 4 41 ? 127.686 125.582 72.865 1.00 276.07 41 ILE P N 1
ATOM 9540 C CA . ILE D 4 41 ? 127.496 124.508 71.897 1.00 274.88 41 ILE P CA 1
ATOM 9541 C C . ILE D 4 41 ? 126.716 125.058 70.713 1.00 277.19 41 ILE P C 1
ATOM 9542 O O . ILE D 4 41 ? 125.698 125.736 70.886 1.00 278.30 41 ILE P O 1
ATOM 9558 N N . ASP D 4 42 ? 127.193 124.761 69.508 1.00 284.96 42 ASP P N 1
ATOM 9559 C CA . ASP D 4 42 ? 126.539 125.187 68.278 1.00 285.63 42 ASP P CA 1
ATOM 9560 C C . ASP D 4 42 ? 125.566 124.101 67.840 1.00 285.98 42 ASP P C 1
ATOM 9561 O O . ASP D 4 42 ? 125.970 122.958 67.603 1.00 286.08 42 ASP P O 1
ATOM 9565 N N . PHE D 4 43 ? 124.289 124.461 67.736 1.00 269.07 43 PHE P N 1
ATOM 9566 C CA . PHE D 4 43 ? 123.250 123.512 67.344 1.00 267.72 43 PHE P CA 1
ATOM 9567 C C . PHE D 4 43 ? 122.276 124.245 66.434 1.00 269.45 43 PHE P C 1
ATOM 9568 O O . PHE D 4 43 ? 121.313 124.850 66.914 1.00 270.71 43 PHE P O 1
ATOM 9585 N N . LYS D 4 44 ? 122.521 124.185 65.125 1.00 155.66 44 LYS P N 1
ATOM 9586 C CA . LYS D 4 44 ? 121.695 124.908 64.166 1.00 155.20 44 LYS P CA 1
ATOM 9587 C C . LYS D 4 44 ? 121.754 124.253 62.792 1.00 157.41 44 LYS P C 1
ATOM 9588 O O . LYS D 4 44 ? 122.253 123.132 62.652 1.00 157.08 44 LYS P O 1
ATOM 9590 N N . LEU D 4 45 ? 121.246 124.948 61.774 1.00 339.54 45 LEU P N 1
ATOM 9591 C CA . LEU D 4 45 ? 121.230 124.421 60.415 1.00 340.26 45 LEU P CA 1
ATOM 9592 C C . LEU D 4 45 ? 122.091 125.275 59.494 1.00 343.42 45 LEU P C 1
ATOM 9593 O O . LEU D 4 45 ? 121.934 126.500 59.442 1.00 345.40 45 LEU P O 1
ATOM 9609 N N . SER D 4 60 ? 136.246 117.446 79.800 1.00 326.36 60 SER P N 1
ATOM 9610 C CA . SER D 4 60 ? 135.704 116.095 79.729 1.00 326.36 60 SER P CA 1
ATOM 9611 C C . SER D 4 60 ? 134.179 116.121 79.729 1.00 327.59 60 SER P C 1
ATOM 9612 O O . SER D 4 60 ? 133.534 115.283 79.100 1.00 327.78 60 SER P O 1
ATOM 9619 N N . ALA D 4 61 ? 133.607 117.094 80.441 1.00 313.25 61 ALA P N 1
ATOM 9620 C CA . ALA D 4 61 ? 132.154 117.224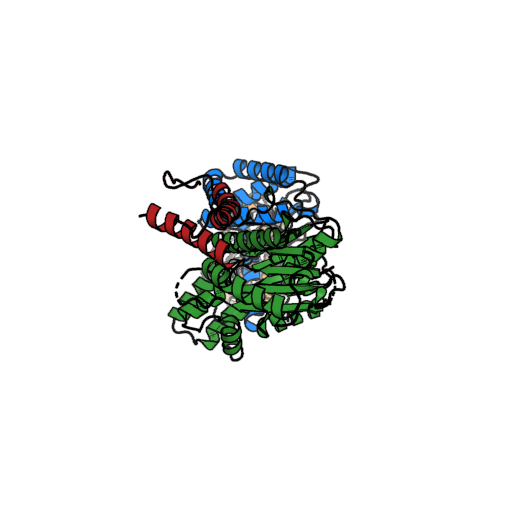 80.484 1.00 312.37 61 ALA P CA 1
ATOM 9621 C C . ALA D 4 61 ? 131.591 117.475 79.092 1.00 313.53 61 ALA P C 1
ATOM 9622 O O . ALA D 4 61 ? 130.507 116.987 78.747 1.00 312.82 61 ALA P O 1
ATOM 9629 N N . LEU D 4 62 ? 132.318 118.241 78.276 1.00 300.61 62 LEU P N 1
ATOM 9630 C CA . LEU D 4 62 ? 131.855 118.527 76.924 1.00 300.67 62 LEU P CA 1
ATOM 9631 C C . LEU D 4 62 ? 131.715 117.255 76.101 1.00 301.65 62 LEU P C 1
ATOM 9632 O O . LEU D 4 62 ? 130.750 117.114 75.343 1.00 300.97 62 LEU P O 1
ATOM 9636 N N . ARG D 4 63 ? 132.663 116.325 76.227 1.00 305.62 63 ARG P N 1
ATOM 9637 C CA . ARG D 4 63 ? 132.590 115.082 75.466 1.00 305.94 63 ARG P CA 1
ATOM 9638 C C . ARG D 4 63 ? 131.315 114.315 75.798 1.00 306.85 63 ARG P C 1
ATOM 9639 O O . ARG D 4 63 ? 130.567 113.905 74.903 1.00 306.14 63 ARG P O 1
ATOM 9643 N N . GLY D 4 64 ? 131.047 114.120 77.090 1.00 290.28 64 GLY P N 1
ATOM 9644 C CA . GLY D 4 64 ? 129.851 113.393 77.483 1.00 286.54 64 GLY P CA 1
ATOM 9645 C C . GLY D 4 64 ? 128.576 114.110 77.087 1.00 287.57 64 GLY P C 1
ATOM 9646 O O . GLY D 4 64 ? 127.606 113.484 76.653 1.00 287.32 64 GLY P O 1
ATOM 9649 N N . THR D 4 65 ? 128.556 115.436 77.227 1.00 274.73 65 THR P N 1
ATOM 9650 C CA . THR D 4 65 ? 127.363 116.194 76.868 1.00 273.07 65 THR P CA 1
ATOM 9651 C C . THR D 4 65 ? 127.083 116.078 75.371 1.00 274.20 65 THR P C 1
ATOM 9652 O O . THR D 4 65 ? 125.945 115.829 74.950 1.00 273.27 65 THR P O 1
ATOM 9663 N N . VAL D 4 66 ? 128.125 116.237 74.551 1.00 266.50 66 VAL P N 1
ATOM 9664 C CA . VAL D 4 66 ? 127.973 116.094 73.108 1.00 266.40 66 VAL P CA 1
ATOM 9665 C C . VAL D 4 66 ? 127.528 114.682 72.759 1.00 267.63 66 VAL P C 1
ATOM 9666 O O . VAL D 4 66 ? 126.728 114.479 71.839 1.00 266.60 66 VAL P O 1
ATOM 9670 N N . ASN D 4 67 ? 128.045 113.681 73.475 1.00 270.38 67 ASN P N 1
ATOM 9671 C CA . ASN D 4 67 ? 127.571 112.317 73.274 1.00 270.75 67 ASN P CA 1
ATOM 9672 C C . ASN D 4 67 ? 126.086 112.208 73.594 1.00 270.53 67 ASN P C 1
ATOM 9673 O O . ASN D 4 67 ? 125.355 111.457 72.940 1.00 270.22 67 ASN P O 1
ATOM 9677 N N . SER D 4 68 ? 125.626 112.946 74.604 1.00 251.41 68 SER P N 1
ATOM 9678 C CA . SER D 4 68 ? 124.205 112.931 74.939 1.00 249.71 68 SER P CA 1
ATOM 9679 C C . SER D 4 68 ? 123.366 113.512 73.804 1.00 250.20 68 SER P C 1
ATOM 9680 O O . SER D 4 68 ? 122.332 112.944 73.430 1.00 248.91 68 SER P O 1
ATOM 9687 N N . TYR D 4 69 ? 123.791 114.647 73.240 1.00 252.72 69 TYR P N 1
ATOM 9688 C CA . TYR D 4 69 ? 123.035 115.178 72.101 1.00 252.32 69 TYR P CA 1
ATOM 9689 C C . TYR D 4 69 ? 123.105 114.237 70.904 1.00 254.26 69 TYR P C 1
ATOM 9690 O O . TYR D 4 69 ? 122.135 114.119 70.146 1.00 253.92 69 TYR P O 1
ATOM 9708 N N . LEU D 4 70 ? 124.246 113.577 70.700 1.00 249.55 70 LEU P N 1
ATOM 9709 C CA . LEU D 4 70 ? 124.339 112.600 69.622 1.00 249.69 70 LEU P CA 1
ATOM 9710 C C . LEU D 4 70 ? 123.358 111.455 69.832 1.00 250.03 70 LEU P C 1
ATOM 9711 O O . LEU D 4 70 ? 122.726 110.997 68.874 1.00 249.99 70 LEU P O 1
ATOM 9715 N N . ARG D 4 71 ? 123.222 110.984 71.072 1.00 230.54 71 ARG P N 1
ATOM 9716 C CA . ARG D 4 71 ? 122.237 109.954 71.381 1.00 228.99 71 ARG P CA 1
ATOM 9717 C C . ARG D 4 71 ? 120.826 110.450 71.098 1.00 229.50 71 ARG P C 1
ATOM 9718 O O . ARG D 4 71 ? 119.987 109.711 70.570 1.00 229.65 71 ARG P O 1
ATOM 9739 N N . TRP D 4 72 ? 120.539 111.699 71.470 1.00 224.76 72 TRP P N 1
ATOM 9740 C CA . TRP D 4 72 ? 119.220 112.261 71.194 1.00 223.40 72 TRP P CA 1
ATOM 9741 C C . TRP D 4 72 ? 118.940 112.278 69.697 1.00 225.54 72 TRP P C 1
ATOM 9742 O O . TRP D 4 72 ? 117.869 111.849 69.249 1.00 225.04 72 TRP P O 1
ATOM 9763 N N . ILE D 4 73 ? 119.902 112.759 68.907 1.00 229.06 73 ILE P N 1
ATOM 9764 C CA . ILE D 4 73 ? 119.718 112.844 67.460 1.00 229.31 73 ILE P CA 1
ATOM 9765 C C . ILE D 4 73 ? 119.535 111.453 66.868 1.00 230.28 73 ILE P C 1
ATOM 9766 O O . ILE D 4 73 ? 118.665 111.228 66.015 1.00 229.77 73 ILE P O 1
ATOM 9770 N N . LYS D 4 74 ? 120.362 110.498 67.303 1.00 230.97 74 LYS P N 1
ATOM 9771 C CA . LYS D 4 74 ? 120.195 109.126 66.846 1.00 230.48 74 LYS P CA 1
ATOM 9772 C C . LYS D 4 74 ? 118.787 108.634 67.141 1.00 229.81 74 LYS P C 1
ATOM 9773 O O . LYS D 4 74 ? 117.984 108.453 66.219 1.00 229.17 74 LYS P O 1
ATOM 9777 N N . ALA D 4 75 ? 118.444 108.500 68.424 1.00 202.07 75 ALA P N 1
ATOM 9778 C CA . ALA D 4 75 ? 117.099 108.068 68.788 1.00 200.14 75 ALA P CA 1
ATOM 9779 C C . ALA D 4 75 ? 116.051 108.730 67.906 1.00 200.52 75 ALA P C 1
ATOM 9780 O O . ALA D 4 75 ? 115.177 108.052 67.356 1.00 200.37 75 ALA P O 1
ATOM 9787 N N . ALA D 4 76 ? 116.153 110.048 67.715 1.00 206.55 76 ALA P N 1
ATOM 9788 C CA . ALA D 4 76 ? 115.148 110.761 66.936 1.00 205.36 76 ALA P CA 1
ATOM 9789 C C . ALA D 4 76 ? 115.073 110.231 65.509 1.00 207.40 76 ALA P C 1
ATOM 9790 O O . ALA D 4 76 ? 113.980 109.999 64.979 1.00 206.61 76 ALA P O 1
ATOM 9797 N N . ILE D 4 77 ? 116.226 110.035 64.865 1.00 221.31 77 ILE P N 1
ATOM 9798 C CA . ILE D 4 77 ? 116.192 109.598 63.470 1.00 220.38 77 ILE P CA 1
ATOM 9799 C C . ILE D 4 77 ? 115.718 108.150 63.366 1.00 221.68 77 ILE P C 1
ATOM 9800 O O . ILE D 4 77 ? 114.954 107.809 62.454 1.00 221.56 77 ILE P O 1
ATOM 9816 N N . ASP D 4 78 ? 116.149 107.277 64.282 1.00 213.11 78 ASP P N 1
ATOM 9817 C CA . ASP D 4 78 ? 115.728 105.878 64.199 1.00 211.41 78 ASP P CA 1
ATOM 9818 C C . ASP D 4 78 ? 114.289 105.671 64.662 1.00 210.68 78 ASP P C 1
ATOM 9819 O O . ASP D 4 78 ? 113.742 104.580 64.472 1.00 213.20 78 ASP P O 1
ATOM 9828 N N . VAL D 4 79 ? 113.652 106.680 65.263 1.00 173.06 79 VAL P N 1
ATOM 9829 C CA . VAL D 4 79 ? 112.211 106.558 65.489 1.00 169.92 79 VAL P CA 1
ATOM 9830 C C . VAL D 4 79 ? 111.470 106.472 64.164 1.00 171.22 79 VAL P C 1
ATOM 9831 O O . VAL D 4 79 ? 110.354 105.943 64.100 1.00 172.62 79 VAL P O 1
ATOM 9844 N N . ILE D 4 80 ? 112.062 106.992 63.094 1.00 177.20 80 ILE P N 1
ATOM 9845 C CA . ILE D 4 80 ? 111.413 107.004 61.790 1.00 177.09 80 ILE P CA 1
ATOM 9846 C C . ILE D 4 80 ? 111.728 105.710 61.048 1.00 178.99 80 ILE P C 1
ATOM 9847 O O . ILE D 4 80 ? 110.936 105.242 60.230 1.00 178.60 80 ILE P O 1
#

Secondary structure (DSSP, 8-state):
--EEEE----TTS-HHHHHHHHHHHHHHHHHHHHHGGGGT-----EEEEETTTTEEEE----SEEHHHHTTTSTHHHHHHHHHHHHHHHTTEE-SS--TTSEEESSSEEE---TT-EE---HHHHHHHHHHHHHHHHHHHGGGHHHHHHHHHHHHHHH-STHHHHHHHHHHHHT-S--/--EEEEEEEE---TTHHHH--EEEE-TTTS--HHHHHHHHHHHHTSPPSSSSHHHHHHHHHHTSS-SHHHHHHHB--SEEEEEEE--HHHHHHHHHH--EE-GGGGS--HHHHHHHHHHHT--SSS-HHHHHHHHHHTTS--/-EEEEEE-SSSEEEEEEEETTS--SEEEEEE------HHHHHHHHHHHHHHHHHHHS-GGG--EEEEEEESS-HHHHHHHHHHHHHHHHHHT--EEEEEHHHHHHHHHHHH-----EEEEE-SS-EEEEEEETTEEEEEEEBSSS-HHHHHHHHHHHTTPPSP-HHHHHHHHTT--PPPP----EETTEE-HHHHHHHHHHHHHTT--HHHHHHHHHHHHHHHHHHHHHHHHHHH--SEEEEESGGGG-HHHHHHHHHHHHHTT-EEE---HHHHSS-HHHHHHHHHHHHHTT----GGG----TT--GGG------/--S-HHHHHHHHHHHHHHHTT----SS-------HHHHHHHHHHHHHHHHHHT-

InterPro domains:
  IPR000719 Protein kinase domain [PS50011] (333-535)
  IPR000905 Gcp-like domain [PF00814] (27-291)
  IPR000905 Gcp-like domain [PTHR11735] (1-323)
  IPR008266 Tyrosine-protein kinase, active site [PS00109] (447-459)
  IPR009220 Probable bifunctional tRNA threonylcarbamoyladenosine biosynthesis protein [MF_01447] (1-534)
  IPR009220 Probable bifunctional tRNA threonylcarbamoyladenosine biosynthesis protein [PIRSF036401] (1-534)
  IPR011009 Protein kinase-like domain superfamily [SSF56112] (337-484)
  IPR017860 Peptidase M22, conserved site [PS01016] (91-111)
  IPR017861 Kae1/TsaD family [PR00789] (4-17)
  IPR017861 Kae1/TsaD family [PR00789] (71-91)
  IPR017861 Kae1/TsaD family [PR00789] (92-111)
  IPR017861 Kae1/TsaD family [PR00789] (124-136)
  IPR017861 Kae1/TsaD family [PR00789] (146-167)
  IPR017861 Kae1/TsaD family [PR00789] (247-256)
  IPR017861 Kae1/TsaD family [TIGR00329] (4-290)
  IPR018934 RIO-type domain [PF01163] (359-469)
  IPR022495 Serine/threonine-protein kinase Bud32 [TIGR03724] (342-534)
  IPR034680 tRNA N6-adenosine threonylcarbamoyltransferase Kae1, archaeal/eukaryotic [MF_01446] (1-324)
  IPR043129 ATPase, nucleotide binding domain [SSF53067] (1-292)

Radius of gyration: 32.87 Å; Cα contacts (8 Å, |Δi|>4): 1401; chains: 4; bounding box: 50×52×120 Å

Foldseek 3Di:
DKDKDALDQPPVDDNVVSLVLLLLLLVQFQVCLVVLVVLVAAEWAFPDGDSVRSMTMTHDDPFAQQLVCCVVPVLVLLLLLQSLLSCLVQQFQQQQDESRQWGPDPHIHGYTRRPIDRDNDLLSNLNSLVNHLVRCCVSCVVCSVSSVVSSVVSSVVRHPCVVVSPVSNVVVVVPDDD/DWDKFKFFQWADDDCVVVVHQKAKWALLQQAAVLLQVLLLVCLPPPDQLDPDSRLSSLVLSQLENDRVVSCVLINYDGGIMMMIGHPVVVVVSCVVRDGGTDNCSNHDDPSSLVSNCVSLVPDDDDDSSVVSSVSSVVNPDD/DKEWFFEQQAQKTKIWIADPVLHTLGIDIDRHDPVPGSLRVNLVVVVVVVVVVCVSPPLLPHQEYFYALDQHDASRNVNRLVVSVVSCVVSVHFYYYDHQVVLLVVLQCSQDPPFAQEQEAALFFTFTWGQPPQFIATLEGEDAGTLQVLQCVLCVVVVNDPPCLVVLLVLLVPEDAADDFDQDCDQLYGYCVRLSVRLVVCVVVVDDPSRSSNNSCCSSLVSSLVSSVVVCVVVVGQEYEYAYQSVVHVVSVVVNQVSQVVVVHYYDYGDNQSRYRHRSSRRVRRVLCVVVDPGDDSVRSHHDNNDGSRNDGDDSD/DDPDVVLVVQLLVQLVVVVVVDDDDPDDDDRDCVVVVVVVVVSVVSSVVSSVVD